Protein 5UFN (pdb70)

Structure (mmCIF, N/CA/C/O backbone):
data_5UFN
#
_entry.id   5UFN
#
_cell.length_a   112.261
_cell.length_b   112.261
_cell.length_c   78.152
_cell.angle_alpha   90.00
_cell.angle_beta   90.00
_cell.angle_gamma   120.00
#
_symmetry.space_group_name_H-M   'P 61'
#
loop_
_entity.id
_entity.type
_entity.pdbx_description
1 polymer 'Methyltransferase domain protein'
2 non-polymer S-ADENOSYL-L-HOMOCYSTEINE
3 non-polymer 'SULFATE ION'
4 non-polymer '4-(2-HYDROXYETHYL)-1-PIPERAZINE ETHANESULFONIC ACID'
5 water water
#
loop_
_atom_site.group_PDB
_atom_site.id
_atom_site.type_symbol
_atom_site.label_atom_id
_atom_site.label_alt_id
_atom_site.label_comp_id
_atom_site.label_asym_id
_atom_site.label_entity_id
_atom_site.label_seq_id
_atom_site.pdbx_PDB_ins_code
_atom_site.Cartn_x
_atom_site.Cartn_y
_atom_site.Cartn_z
_atom_site.occupancy
_atom_site.B_iso_or_equiv
_atom_site.auth_seq_id
_atom_site.auth_comp_id
_atom_site.auth_asym_id
_atom_site.auth_atom_id
_atom_site.pdbx_PDB_model_num
ATOM 1 N N . ALA A 1 6 ? 3.728 30.426 37.221 1.00 50.26 4 ALA A N 1
ATOM 2 C CA . ALA A 1 6 ? 4.213 30.846 35.909 1.00 46.65 4 ALA A CA 1
ATOM 3 C C . ALA A 1 6 ? 3.162 30.579 34.840 1.00 45.60 4 ALA A C 1
ATOM 4 O O . ALA A 1 6 ? 2.551 29.512 34.809 1.00 47.73 4 ALA A O 1
ATOM 6 N N . GLU A 1 7 ? 2.959 31.548 33.961 1.00 41.64 5 GLU A N 1
ATOM 7 C CA . GLU A 1 7 ? 1.954 31.440 32.917 1.00 43.49 5 GLU A CA 1
ATOM 8 C C . GLU A 1 7 ? 2.529 31.980 31.620 1.00 33.31 5 GLU A C 1
ATOM 9 O O . GLU A 1 7 ? 3.485 32.767 31.635 1.00 33.23 5 GLU A O 1
ATOM 15 N N A PRO A 1 8 ? 1.988 31.557 30.477 0.43 29.51 6 PRO A N 1
ATOM 16 N N B PRO A 1 8 ? 1.983 31.569 30.477 0.57 29.43 6 PRO A N 1
ATOM 17 C CA A PRO A 1 8 ? 2.460 32.094 29.198 0.43 26.68 6 PRO A CA 1
ATOM 18 C CA B PRO A 1 8 ? 2.482 32.095 29.204 0.57 26.53 6 PRO A CA 1
ATOM 19 C C A PRO A 1 8 ? 2.206 33.590 29.110 0.43 22.74 6 PRO A C 1
ATOM 20 C C B PRO A 1 8 ? 2.190 33.580 29.077 0.57 22.06 6 PRO A C 1
ATOM 21 O O A PRO A 1 8 ? 1.237 34.112 29.665 0.43 25.34 6 PRO A O 1
ATOM 22 O O B PRO A 1 8 ? 1.185 34.087 29.581 0.57 26.06 6 PRO A O 1
ATOM 29 N N . HIS A 1 9 ? 3.101 34.281 28.410 1.00 19.31 7 HIS A N 1
ATOM 30 C CA . HIS A 1 9 ? 2.962 35.719 28.227 1.00 18.29 7 HIS A CA 1
ATOM 31 C C . HIS A 1 9 ? 3.796 36.163 27.041 1.00 17.55 7 HIS A C 1
ATOM 32 O O . HIS A 1 9 ? 4.771 35.507 26.656 1.00 15.59 7 HIS A O 1
ATOM 39 N N . TYR A 1 10 ? 3.392 37.290 26.464 1.00 16.65 8 TYR A N 1
ATOM 40 C CA . TYR A 1 10 ? 4.172 37.883 25.388 1.00 15.33 8 TYR A CA 1
ATOM 41 C C . TYR A 1 10 ? 5.450 38.488 25.939 1.00 16.23 8 TYR A C 1
ATOM 42 O O . TYR A 1 10 ? 5.435 39.220 26.933 1.00 18.54 8 TYR A O 1
ATOM 51 N N . ILE A 1 11 ? 6.562 38.173 25.285 1.00 14.63 9 ILE A N 1
ATOM 52 C CA . ILE A 1 11 ? 7.860 38.707 25.663 1.00 14.08 9 ILE A CA 1
ATOM 53 C C . ILE A 1 11 ? 8.288 39.822 24.720 1.00 12.41 9 ILE A C 1
ATOM 54 O O . ILE A 1 11 ? 9.193 40.601 25.063 1.00 13.50 9 ILE A O 1
ATOM 59 N N . ASP A 1 12 ? 7.687 39.903 23.540 1.00 12.40 10 ASP A N 1
ATOM 60 C CA . ASP A 1 12 ? 7.940 40.979 22.592 1.00 13.02 10 ASP A CA 1
ATOM 61 C C . ASP A 1 12 ? 6.683 41.130 21.745 1.00 13.21 10 ASP A C 1
ATOM 62 O O . ASP A 1 12 ? 5.677 40.456 21.986 1.00 14.67 10 ASP A O 1
ATOM 67 N N . ALA A 1 13 ? 6.732 42.008 20.747 1.00 14.21 11 ALA A N 1
ATOM 68 C CA . ALA A 1 13 ? 5.506 42.296 20.007 1.00 14.75 11 ALA A CA 1
ATOM 69 C C . ALA A 1 13 ? 4.903 41.032 19.403 1.00 15.86 11 ALA A C 1
ATOM 70 O O . ALA A 1 13 ? 3.678 40.886 19.357 1.00 17.87 11 ALA A O 1
ATOM 72 N N . GLN A 1 14 ? 5.742 40.094 18.960 1.00 14.59 12 GLN A N 1
ATOM 73 C CA . GLN A 1 14 ? 5.263 38.965 18.172 1.00 15.01 12 GLN A CA 1
ATOM 74 C C . GLN A 1 14 ? 5.159 37.651 18.928 1.00 14.26 12 GLN A C 1
ATOM 75 O O . GLN A 1 14 ? 4.365 36.798 18.529 1.00 16.71 12 GLN A O 1
ATOM 81 N N . ARG A 1 15 ? 5.948 37.441 19.979 1.00 14.77 13 ARG A N 1
ATOM 82 C CA . ARG A 1 15 ? 6.169 36.105 20.526 1.00 14.41 13 ARG A CA 1
ATOM 83 C C . ARG A 1 15 ? 5.601 35.969 21.930 1.00 15.22 13 ARG A C 1
ATOM 84 O O . ARG A 1 15 ? 5.989 36.714 22.839 1.00 15.17 13 ARG A O 1
ATOM 92 N N . ALA A 1 16 ? 4.734 34.980 22.110 1.00 16.42 14 ALA A N 1
ATOM 93 C CA . ALA A 1 16 ? 4.375 34.484 23.428 1.00 18.11 14 ALA A CA 1
ATOM 94 C C . ALA A 1 16 ? 5.344 33.375 23.818 1.00 20.06 14 ALA A C 1
ATOM 95 O O . ALA A 1 16 ? 5.747 32.559 22.981 1.00 19.09 14 ALA A O 1
ATOM 97 N N . ILE A 1 17 ? 5.735 33.362 25.086 1.00 16.72 15 ILE A N 1
ATOM 98 C CA . ILE A 1 17 ? 6.616 32.330 25.615 1.00 15.81 15 ILE A CA 1
ATOM 99 C C . ILE A 1 17 ? 5.887 31.577 26.717 1.00 17.44 15 ILE A C 1
ATOM 100 O O . ILE A 1 17 ? 5.078 32.145 27.458 1.00 18.36 15 ILE A O 1
ATOM 105 N N . ALA A 1 18 ? 6.159 30.277 26.808 1.00 19.11 16 ALA A N 1
ATOM 106 C CA . ALA A 1 18 ? 5.481 29.458 27.795 1.00 20.38 16 ALA A CA 1
ATOM 107 C C . ALA A 1 18 ? 6.503 28.766 28.690 1.00 21.85 16 ALA A C 1
ATOM 108 O O . ALA A 1 18 ? 7.606 28.437 28.236 1.00 20.81 16 ALA A O 1
ATOM 110 N N . PRO A 1 19 ? 6.173 28.550 29.964 1.00 22.56 17 PRO A N 1
ATOM 111 C CA . PRO A 1 19 ? 7.124 27.902 30.877 1.00 22.31 17 PRO A CA 1
ATOM 112 C C . PRO A 1 19 ? 7.553 26.537 30.360 1.00 24.74 17 PRO A C 1
ATOM 113 O O . PRO A 1 19 ? 6.744 25.765 29.840 1.00 28.63 17 PRO A O 1
ATOM 117 N N . VAL A 1 20 ? 8.844 26.241 30.511 1.00 27.55 18 VAL A N 1
ATOM 118 C CA . VAL A 1 20 ? 9.350 24.928 30.133 1.00 31.80 18 VAL A CA 1
ATOM 119 C C . VAL A 1 20 ? 8.864 23.895 31.139 1.00 52.90 18 VAL A C 1
ATOM 120 O O . VAL A 1 20 ? 9.007 24.066 32.357 1.00 56.70 18 VAL A O 1
ATOM 124 N N . ASP A 1 21 ? 8.262 22.824 30.631 1.00 64.22 19 ASP A N 1
ATOM 125 C CA . ASP A 1 21 ? 7.758 21.742 31.460 1.00 72.82 19 ASP A CA 1
ATOM 126 C C . ASP A 1 21 ? 8.340 20.388 31.092 1.00 74.68 19 ASP A C 1
ATOM 127 O O . ASP A 1 21 ? 8.189 19.437 31.868 1.00 75.60 19 ASP A O 1
ATOM 132 N N . ALA A 1 22 ? 8.994 20.276 29.945 1.00 72.13 20 ALA A N 1
ATOM 133 C CA . ALA A 1 22 ? 9.642 19.071 29.466 1.00 74.85 20 ALA A CA 1
ATOM 134 C C . ALA A 1 22 ? 11.145 19.170 29.672 1.00 73.76 20 ALA A C 1
ATOM 135 O O . ALA A 1 22 ? 11.686 20.264 29.859 1.00 71.80 20 ALA A O 1
ATOM 137 N N . PRO A 1 23 ? 11.851 18.038 29.670 1.00 68.71 21 PRO A N 1
ATOM 138 C CA . PRO A 1 23 ? 13.316 18.088 29.749 1.00 66.11 21 PRO A CA 1
ATOM 139 C C . PRO A 1 23 ? 13.903 18.883 28.591 1.00 65.58 21 PRO A C 1
ATOM 140 O O . PRO A 1 23 ? 13.485 18.743 27.440 1.00 68.41 21 PRO A O 1
ATOM 144 N N . LEU A 1 24 ? 14.880 19.726 28.913 1.00 59.99 22 LEU A N 1
ATOM 145 C CA . LEU A 1 24 ? 15.465 20.614 27.921 1.00 53.27 22 LEU A CA 1
ATOM 146 C C . LEU A 1 24 ? 16.258 19.822 26.890 1.00 52.42 22 LEU A C 1
ATOM 147 O O . LEU A 1 24 ? 16.821 18.763 27.183 1.00 50.03 22 LEU A O 1
ATOM 152 N N . ALA A 1 25 ? 16.294 20.349 25.666 1.00 47.38 23 ALA A N 1
ATOM 153 C CA . ALA A 1 25 ? 17.214 19.827 24.666 1.00 41.65 23 ALA A CA 1
ATOM 154 C C . ALA A 1 25 ? 18.637 19.945 25.188 1.00 39.69 23 ALA A C 1
ATOM 155 O O . ALA A 1 25 ? 18.991 20.930 25.843 1.00 36.67 23 ALA A O 1
ATOM 157 N N . ALA A 1 26 ? 19.444 18.923 24.915 1.00 36.25 24 ALA A N 1
ATOM 158 C CA . ALA A 1 26 ? 20.828 18.927 25.352 1.00 37.12 24 ALA A CA 1
ATOM 159 C C . ALA A 1 26 ? 21.552 20.132 24.754 1.00 36.81 24 ALA A C 1
ATOM 160 O O . ALA A 1 26 ? 21.160 20.636 23.696 1.00 37.06 24 ALA A O 1
ATOM 162 N N . PRO A 1 27 ? 22.596 20.629 25.424 1.00 27.79 25 PRO A N 1
ATOM 163 C CA . PRO A 1 27 ? 23.264 21.850 24.941 1.00 30.17 25 PRO A CA 1
ATOM 164 C C . PRO A 1 27 ? 23.731 21.777 23.497 1.00 30.66 25 PRO A C 1
ATOM 165 O O . PRO A 1 27 ? 23.640 22.779 22.774 1.00 28.25 25 PRO A O 1
ATOM 169 N N A HIS A 1 28 ? 24.218 20.616 23.052 0.98 35.50 26 HIS A N 1
ATOM 170 C CA A HIS A 1 28 ? 24.672 20.485 21.670 0.98 36.13 26 HIS A CA 1
ATOM 171 C C A HIS A 1 28 ? 23.505 20.589 20.695 0.98 31.32 26 HIS A C 1
ATOM 172 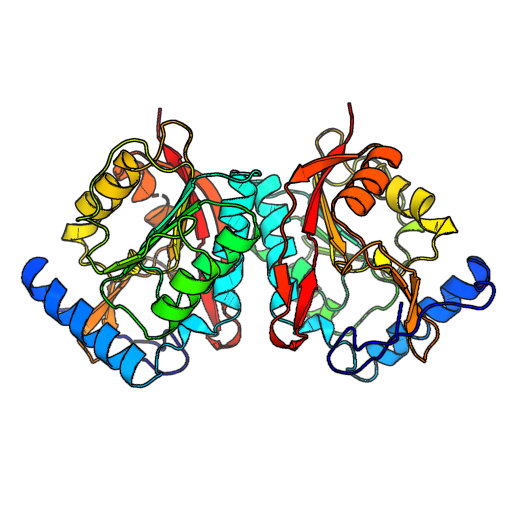O O A HIS A 1 28 ? 23.582 21.312 19.695 0.98 34.73 26 HIS A O 1
ATOM 179 N N . GLU A 1 29 ? 22.410 19.876 20.971 1.00 29.23 27 GLU A N 1
ATOM 180 C CA . GLU A 1 29 ? 21.218 20.024 20.140 1.00 27.18 27 GLU A CA 1
ATOM 181 C C . GLU A 1 29 ? 20.646 21.431 20.249 1.00 23.22 27 GLU A C 1
ATOM 182 O O . GLU A 1 29 ? 20.165 21.993 19.258 1.00 24.99 27 GLU A O 1
ATOM 188 N N . TYR A 1 30 ? 20.687 22.019 21.446 1.00 23.73 28 TYR A N 1
ATOM 189 C CA . TYR A 1 30 ? 20.107 23.346 21.609 1.00 20.37 28 TYR A CA 1
ATOM 190 C C . TYR A 1 30 ? 20.829 24.389 20.763 1.00 22.43 28 TYR A C 1
ATOM 191 O O . TYR A 1 30 ? 20.194 25.318 20.252 1.00 20.40 28 TYR A O 1
ATOM 200 N N . ALA A 1 31 ? 22.145 24.249 20.590 1.00 22.68 29 ALA A N 1
ATOM 201 C CA . ALA A 1 31 ? 22.881 25.207 19.770 1.00 23.05 29 ALA A CA 1
ATOM 202 C C . ALA A 1 31 ? 22.278 25.330 18.372 1.00 23.72 29 ALA A C 1
ATOM 203 O O . ALA A 1 31 ? 22.197 26.435 17.822 1.00 20.22 29 ALA A O 1
ATOM 205 N N . ALA A 1 32 ? 21.826 24.213 17.793 1.00 22.78 30 ALA A N 1
ATOM 206 C CA . ALA A 1 32 ? 21.197 24.255 16.474 1.00 21.29 30 ALA A CA 1
ATOM 207 C C . ALA A 1 32 ? 19.815 24.896 16.530 1.00 20.29 30 ALA A C 1
ATOM 208 O O . ALA A 1 32 ? 19.434 25.636 15.615 1.00 18.82 30 ALA A O 1
ATOM 210 N N . VAL A 1 33 ? 19.037 24.603 17.577 1.00 20.44 31 VAL A N 1
ATOM 211 C CA . VAL A 1 33 ? 17.740 25.257 17.739 1.00 22.48 31 VAL A CA 1
ATOM 212 C C . VAL A 1 33 ? 17.926 26.762 17.840 1.00 19.86 31 VAL A C 1
ATOM 213 O O . VAL A 1 33 ? 17.182 27.547 17.235 1.00 19.00 31 VAL A O 1
ATOM 217 N N . LEU A 1 34 ? 18.946 27.183 18.582 1.00 19.40 32 LEU A N 1
ATOM 218 C CA . LEU A 1 34 ? 19.229 28.597 18.773 1.00 19.17 32 LEU A CA 1
ATOM 219 C C . LEU A 1 34 ? 19.576 29.280 17.451 1.00 19.80 32 LEU A C 1
ATOM 220 O O . LEU A 1 34 ? 18.994 30.318 17.103 1.00 19.27 32 LEU A O 1
ATOM 225 N N A ARG A 1 35 ? 20.517 28.704 16.690 0.94 17.79 33 ARG A N 1
ATOM 226 C CA A ARG A 1 35 ? 20.886 29.281 15.395 0.94 17.26 33 ARG A CA 1
ATOM 227 C C A ARG A 1 35 ? 19.698 29.299 14.442 0.94 18.82 33 ARG A C 1
ATOM 228 O O A ARG A 1 35 ? 19.473 30.290 13.737 0.94 18.00 33 ARG A O 1
ATOM 236 N N A SER A 1 36 ? 18.920 28.215 14.416 0.63 15.43 34 SER A N 1
ATOM 237 N N B SER A 1 36 ? 18.842 28.161 14.527 0.37 16.73 34 SER A N 1
ATOM 238 C CA A SER A 1 36 ? 17.795 28.120 13.489 0.63 15.81 34 SER A CA 1
ATOM 239 C CA B SER A 1 36 ? 17.803 28.112 13.503 0.37 16.35 34 SER A CA 1
ATOM 240 C C A SER A 1 36 ? 16.780 29.230 13.730 0.63 17.67 34 SER A C 1
ATOM 241 C C B SER A 1 36 ? 16.727 29.173 13.725 0.37 17.05 34 SER A C 1
ATOM 242 O O A SER A 1 36 ? 16.312 29.877 12.786 0.63 15.81 34 SER A O 1
ATOM 243 O O B SER A 1 36 ? 16.183 29.722 12.770 0.37 17.45 34 SER A O 1
ATOM 248 N N . ASP A 1 37 ? 16.416 29.462 14.989 1.00 15.42 35 ASP A N 1
ATOM 249 C CA . ASP A 1 37 ? 15.420 30.487 15.268 1.00 15.28 35 ASP A CA 1
ATOM 250 C C . ASP A 1 37 ? 15.957 31.872 14.943 1.00 16.45 35 ASP A C 1
ATOM 251 O O . ASP A 1 37 ? 15.255 32.695 14.341 1.00 14.68 35 ASP A O 1
ATOM 256 N N . PHE A 1 38 ? 17.201 32.153 15.321 1.00 14.18 36 PHE A N 1
ATOM 257 C CA . PHE A 1 38 ? 17.728 33.483 15.046 1.00 13.71 36 PHE A CA 1
ATOM 258 C C . PHE A 1 38 ? 17.912 33.731 13.553 1.00 14.76 36 PHE A C 1
ATOM 259 O O . PHE A 1 38 ? 17.587 34.819 13.069 1.00 14.37 36 PHE A O 1
ATOM 267 N N . VAL A 1 39 ? 18.400 32.746 12.793 1.00 13.44 37 VAL A N 1
ATOM 268 C CA . VAL A 1 39 ? 18.583 33.025 11.369 1.00 15.12 37 VAL A CA 1
ATOM 269 C C . VAL A 1 39 ? 17.233 33.218 10.683 1.00 16.03 37 VAL A C 1
ATOM 270 O O . VAL A 1 39 ? 17.076 34.120 9.855 1.00 15.12 37 VAL A O 1
ATOM 274 N N . SER A 1 40 ? 16.221 32.437 11.074 1.00 14.41 38 SER A N 1
ATOM 275 C CA . SER A 1 40 ? 14.891 32.624 10.503 1.00 15.76 38 SER A CA 1
ATOM 276 C C . SER A 1 40 ? 14.319 33.980 10.893 1.00 15.51 38 SER A C 1
ATOM 277 O O . SER A 1 40 ? 13.731 34.681 10.058 1.00 15.77 38 SER A O 1
ATOM 280 N N . SER A 1 41 ? 14.500 34.372 12.153 1.00 13.35 39 SER A N 1
ATOM 281 C CA . SER A 1 41 ? 13.967 35.646 12.618 1.00 13.15 39 SER A CA 1
ATOM 282 C C . SER A 1 41 ? 14.616 36.810 11.885 1.00 14.75 39 SER A C 1
ATOM 283 O O . SER A 1 41 ? 13.926 37.744 11.464 1.00 14.25 39 SER A O 1
ATOM 286 N N . TYR A 1 42 ? 15.942 36.778 11.715 1.00 13.17 40 TYR A N 1
ATOM 287 C CA . TYR A 1 42 ? 16.583 37.874 10.996 1.00 12.27 40 TYR A CA 1
ATOM 288 C C . TYR A 1 42 ? 16.192 37.874 9.523 1.00 14.02 40 TYR A C 1
ATOM 289 O O . TYR A 1 42 ? 15.916 38.938 8.953 1.00 15.61 40 TYR A O 1
ATOM 298 N N A HIS A 1 43 ? 16.171 36.691 8.900 0.60 12.97 41 HIS A N 1
ATOM 299 N N B HIS A 1 43 ? 16.146 36.702 8.887 0.40 13.27 41 HIS A N 1
ATOM 300 C CA A HIS A 1 43 ? 15.764 36.569 7.501 0.60 14.51 41 HIS A CA 1
ATOM 301 C CA B HIS A 1 43 ? 15.784 36.666 7.471 0.40 13.48 41 HIS A CA 1
ATOM 302 C C A HIS A 1 43 ? 14.385 37.172 7.276 0.60 14.33 41 HIS A C 1
ATOM 303 C C B HIS A 1 43 ? 14.362 37.171 7.244 0.40 15.30 41 HIS A C 1
ATOM 304 O O A HIS A 1 43 ? 14.157 37.890 6.289 0.60 16.71 41 HIS A O 1
ATOM 305 O O B HIS A 1 43 ? 14.080 37.823 6.228 0.40 13.61 41 HIS A O 1
ATOM 318 N N . ASP A 1 44 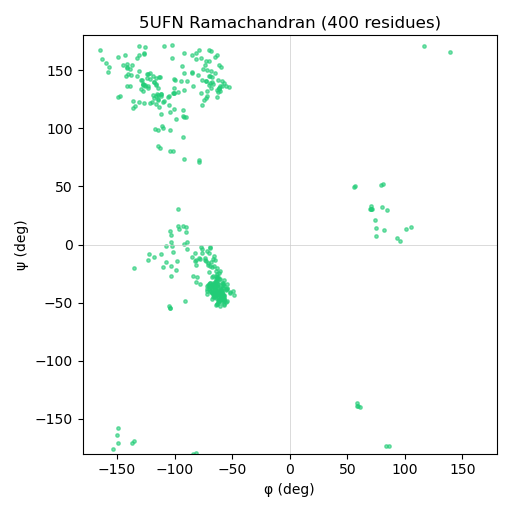? 13.449 36.881 8.178 1.00 14.71 42 ASP A N 1
ATOM 319 C CA . ASP A 1 44 ? 12.061 37.306 8.038 1.00 16.22 42 ASP A CA 1
ATOM 320 C C . ASP A 1 44 ? 11.837 38.743 8.472 1.00 14.68 42 ASP A C 1
ATOM 321 O O . ASP A 1 44 ? 10.742 39.271 8.245 1.00 16.82 42 ASP A O 1
ATOM 326 N N . GLY A 1 45 ? 12.818 39.373 9.112 1.00 14.37 43 GLY A N 1
ATOM 327 C CA . GLY A 1 45 ? 12.573 40.662 9.729 1.00 15.32 43 GLY A CA 1
ATOM 328 C C . GLY A 1 45 ? 11.697 40.566 10.955 1.00 15.67 43 GLY A C 1
ATOM 329 O O . GLY A 1 45 ? 10.924 41.488 11.235 1.00 19.62 43 GLY A O 1
ATOM 330 N N . ARG A 1 46 ? 11.764 39.449 11.667 1.00 13.25 44 ARG A N 1
ATOM 331 C CA . ARG A 1 46 ? 11.063 39.281 12.930 1.00 13.21 44 ARG A CA 1
ATOM 332 C C . ARG A 1 46 ? 11.960 39.574 14.121 1.00 13.59 44 ARG A C 1
ATOM 333 O O . ARG A 1 46 ? 11.597 39.258 15.263 1.00 13.77 44 ARG A O 1
ATOM 341 N N . ASP A 1 47 ? 13.124 40.183 13.879 1.00 12.29 45 ASP A N 1
ATOM 342 C CA . ASP A 1 47 ? 14.015 40.650 14.943 1.00 11.78 45 ASP A CA 1
ATOM 343 C C . ASP A 1 47 ? 13.480 41.967 15.505 1.00 13.37 45 ASP A C 1
ATOM 344 O O . ASP A 1 47 ? 14.051 43.044 15.320 1.00 13.72 45 ASP A O 1
ATOM 349 N N . VAL A 1 48 ? 12.358 41.859 16.227 1.00 11.66 46 VAL A N 1
ATOM 350 C CA . VAL A 1 48 ? 11.674 43.058 16.707 1.00 13.82 46 VAL A CA 1
ATOM 351 C C . VAL A 1 48 ? 12.495 43.788 17.761 1.00 12.10 46 VAL A C 1
ATOM 352 O O . VAL A 1 48 ? 12.272 44.984 17.999 1.00 15.58 46 VAL A O 1
ATOM 356 N N . TRP A 1 49 ? 13.464 43.103 18.379 1.00 10.98 47 TRP A N 1
ATOM 357 C CA . TRP A 1 49 ? 14.352 43.756 19.330 1.00 11.00 47 TRP A CA 1
ATOM 358 C C . TRP A 1 49 ? 15.201 44.837 18.677 1.00 12.93 47 TRP A C 1
ATOM 359 O O . TRP A 1 49 ? 15.587 45.803 19.339 1.00 12.29 47 TRP A O 1
ATOM 370 N N . THR A 1 50 ? 15.520 44.697 17.388 1.00 11.52 48 THR A N 1
ATOM 371 C CA . THR A 1 50 ? 16.492 45.608 16.787 1.00 12.39 48 THR A CA 1
ATOM 372 C C . THR A 1 50 ? 16.041 47.061 16.884 1.00 12.05 48 THR A C 1
ATOM 373 O O . THR A 1 50 ? 16.848 47.953 17.188 1.00 13.40 48 THR A O 1
ATOM 377 N N . ASP A 1 51 ? 14.758 47.314 16.658 1.00 12.28 49 ASP A N 1
ATOM 378 C CA . ASP A 1 51 ? 14.219 48.666 16.627 1.00 12.42 49 ASP A CA 1
ATOM 379 C C . ASP A 1 51 ? 13.461 49.036 17.889 1.00 13.52 49 ASP A C 1
ATOM 380 O O . ASP A 1 51 ? 12.836 50.098 17.923 1.00 16.30 49 ASP A O 1
ATOM 385 N N . GLU A 1 52 ? 13.512 48.199 18.930 1.00 12.37 50 GLU A N 1
ATOM 386 C CA . GLU A 1 52 ? 12.847 48.536 20.179 1.00 12.84 50 GLU A CA 1
ATOM 387 C C . GLU A 1 52 ? 13.631 49.640 20.884 1.00 10.02 50 GLU A C 1
ATOM 388 O O . GLU A 1 52 ? 14.838 49.506 21.111 1.00 11.64 50 GLU A O 1
ATOM 394 N N . ALA A 1 53 ? 12.947 50.733 21.231 1.00 12.25 51 ALA A N 1
ATOM 395 C CA . ALA A 1 53 ? 13.644 51.872 21.824 1.00 11.90 51 ALA A CA 1
ATOM 396 C C . ALA A 1 53 ? 14.299 51.506 23.151 1.00 12.07 51 ALA A C 1
ATOM 397 O O . ALA A 1 53 ? 15.381 52.013 23.465 1.00 12.05 51 ALA A O 1
ATOM 399 N N . ALA A 1 54 ? 13.677 50.604 23.917 1.00 11.76 52 ALA A N 1
ATOM 400 C CA . ALA A 1 54 ? 14.206 50.198 25.218 1.00 11.43 52 ALA A CA 1
ATOM 401 C C . ALA A 1 54 ? 15.539 49.475 25.123 1.00 11.31 52 ALA A C 1
ATOM 402 O O . ALA A 1 54 ? 16.194 49.292 26.157 1.00 12.63 52 ALA A O 1
ATOM 404 N N . MET A 1 55 ? 15.956 49.053 23.934 1.00 10.49 53 MET A N 1
ATOM 405 C CA . MET A 1 55 ? 17.258 48.415 23.782 1.00 10.98 53 MET A CA 1
ATOM 406 C C . MET A 1 55 ? 18.425 49.398 23.765 1.00 10.52 53 MET A C 1
ATOM 407 O O . MET A 1 55 ? 19.576 48.958 23.870 1.00 12.15 53 MET A O 1
ATOM 412 N N . ARG A 1 56 ? 18.170 50.695 23.631 1.00 11.07 54 ARG A N 1
ATOM 413 C CA . ARG A 1 56 ? 19.245 51.672 23.466 1.00 12.26 54 ARG A CA 1
ATOM 414 C C . ARG A 1 56 ? 19.991 52.056 24.748 1.00 10.77 54 ARG A C 1
ATOM 415 O O . ARG A 1 56 ? 21.191 52.349 24.670 1.00 12.64 54 ARG A O 1
ATOM 423 N N . PRO A 1 57 ? 19.360 52.107 25.929 1.00 11.21 55 PRO A N 1
ATOM 424 C CA . PRO A 1 57 ? 20.121 52.533 27.116 1.00 12.51 55 PRO A CA 1
ATOM 425 C C . PRO A 1 57 ? 21.337 51.679 27.455 1.00 11.51 55 PRO A C 1
ATOM 426 O O . PRO A 1 57 ? 22.329 52.230 27.949 1.00 12.02 55 PRO A O 1
ATOM 430 N N . ALA A 1 58 ? 21.308 50.364 27.208 1.00 10.75 56 ALA A N 1
ATOM 431 C CA . ALA A 1 58 ? 22.383 49.500 27.705 1.00 10.83 56 ALA A CA 1
ATOM 432 C C . ALA A 1 58 ? 23.762 49.930 27.213 1.00 11.27 56 ALA A C 1
ATOM 433 O O . ALA A 1 58 ? 24.728 49.929 27.989 1.00 12.01 56 ALA A O 1
ATOM 435 N N . SER A 1 59 ? 23.883 50.268 25.925 1.00 10.55 57 SER A N 1
ATOM 436 C CA . SER A 1 59 ? 25.180 50.676 25.387 1.00 10.61 57 SER A CA 1
ATOM 437 C C . SER A 1 59 ? 25.661 51.980 26.017 1.00 10.85 57 SER A C 1
ATOM 438 O O . SER A 1 59 ? 26.860 52.141 26.282 1.00 11.25 57 SER A O 1
ATOM 441 N N . ALA A 1 60 ? 24.745 52.927 26.263 1.00 10.70 58 ALA A N 1
ATOM 442 C CA . ALA A 1 60 ? 25.139 54.166 26.923 1.00 10.88 58 ALA A CA 1
ATOM 443 C C . ALA A 1 60 ? 25.566 53.913 28.357 1.00 11.48 58 ALA A C 1
ATOM 444 O O . ALA A 1 60 ? 26.469 54.593 28.861 1.00 12.46 58 ALA A O 1
ATOM 446 N N . ILE A 1 61 ? 24.923 52.950 29.016 1.00 10.77 59 ILE A N 1
ATOM 447 C CA . ILE A 1 61 ? 25.317 52.558 30.363 1.00 11.64 59 ILE A CA 1
ATOM 448 C C . ILE A 1 61 ? 26.743 52.009 30.359 1.00 11.12 59 ILE A C 1
ATOM 449 O O . ILE A 1 61 ? 27.575 52.421 31.175 1.00 12.82 59 ILE A O 1
ATOM 454 N N . LEU A 1 62 ? 27.054 51.081 29.445 1.00 12.35 60 LEU A N 1
ATOM 455 C CA . LEU A 1 62 ? 28.426 50.574 29.390 1.00 11.30 60 LEU A CA 1
ATOM 456 C C . LEU A 1 62 ? 29.415 51.701 29.129 1.00 12.06 60 LEU A C 1
ATOM 457 O O . LEU A 1 62 ? 30.451 51.799 29.799 1.00 11.70 60 LEU A O 1
ATOM 462 N N . HIS A 1 63 ? 29.114 52.580 28.164 1.00 11.74 61 HIS A N 1
ATOM 463 C CA . HIS A 1 63 ? 30.051 53.667 27.911 1.00 11.27 61 HIS A CA 1
ATOM 464 C C . HIS A 1 63 ? 30.282 54.505 29.165 1.00 13.62 61 HIS A C 1
ATOM 465 O O . HIS A 1 63 ? 31.420 54.887 29.463 1.00 14.16 61 HIS A O 1
ATOM 472 N N . ALA A 1 64 ? 29.210 54.819 29.899 1.00 12.88 62 ALA A N 1
ATOM 473 C CA . ALA A 1 64 ? 29.352 55.622 31.110 1.00 13.70 62 ALA A CA 1
ATOM 474 C C . ALA A 1 64 ? 30.301 54.966 32.105 1.00 15.19 62 ALA A C 1
ATOM 475 O O . ALA A 1 64 ? 31.039 55.662 32.816 1.00 18.00 62 ALA A O 1
ATOM 477 N N . HIS A 1 65 ? 30.314 53.635 32.159 1.00 13.31 63 HIS A N 1
ATOM 478 C CA . HIS A 1 65 ? 31.210 52.929 33.071 1.00 15.62 63 HIS A CA 1
ATOM 479 C C . HIS A 1 65 ? 32.627 52.787 32.526 1.00 16.51 63 HIS A C 1
ATOM 480 O O . HIS A 1 65 ? 33.536 52.433 33.286 1.00 20.54 63 HIS A O 1
ATOM 487 N N . LEU A 1 66 ? 32.839 53.045 31.238 1.00 15.54 64 LEU A N 1
ATOM 488 C CA . LEU A 1 66 ? 34.186 53.109 30.684 1.00 15.61 64 LEU A CA 1
ATOM 489 C C . LEU A 1 66 ? 34.744 54.531 30.747 1.00 16.65 64 LEU A C 1
ATOM 490 O O . LEU A 1 66 ? 35.885 54.736 31.174 1.00 20.71 64 LEU A O 1
ATOM 495 N N . GLY A 1 67 ? 33.958 55.513 30.301 1.00 19.64 65 GLY A N 1
ATOM 496 C CA . GLY A 1 67 ? 34.321 56.915 30.423 1.00 24.15 65 GLY A CA 1
ATOM 497 C C . GLY A 1 67 ? 35.392 57.402 29.474 1.00 26.64 65 GLY A C 1
ATOM 498 O O . GLY A 1 67 ? 35.845 58.542 29.610 1.00 29.16 65 GLY A O 1
ATOM 499 N N . ARG A 1 68 ? 35.808 56.585 28.514 1.00 21.36 66 ARG A N 1
ATOM 500 C CA . ARG A 1 68 ? 36.889 56.927 27.603 1.00 21.35 66 ARG A CA 1
ATOM 501 C C . ARG A 1 68 ? 36.744 56.045 26.376 1.00 19.88 66 ARG A C 1
ATOM 502 O O . ARG A 1 68 ? 36.139 54.971 26.459 1.00 19.92 66 ARG A O 1
ATOM 510 N N . PRO A 1 69 ? 37.283 56.463 25.231 1.00 20.81 67 PRO A N 1
ATOM 511 C CA . PRO A 1 69 ? 37.372 55.544 24.088 1.00 18.40 67 PRO A CA 1
ATOM 512 C C . PRO A 1 69 ? 38.234 54.344 24.456 1.00 18.35 67 PRO A C 1
ATOM 513 O O . PRO A 1 69 ? 39.317 54.486 25.032 1.00 21.71 67 PRO A O 1
ATOM 517 N N . ALA A 1 70 ? 37.751 53.155 24.118 1.00 14.77 68 ALA A N 1
ATOM 518 C CA . ALA A 1 70 ? 38.375 51.921 24.583 1.00 15.89 68 ALA A CA 1
ATOM 519 C C . ALA A 1 70 ? 38.140 50.837 23.538 1.00 16.23 68 ALA A C 1
ATOM 520 O O . ALA A 1 70 ? 37.788 51.130 22.390 1.00 16.99 68 ALA A O 1
ATOM 522 N N . VAL A 1 71 ? 38.333 49.581 23.927 1.00 15.17 69 VAL A N 1
ATOM 523 C CA . VAL A 1 71 ? 38.161 48.426 23.049 1.00 14.52 69 VAL A CA 1
ATOM 524 C C . VAL A 1 71 ? 37.013 47.602 23.620 1.00 13.62 69 VAL A C 1
ATOM 525 O O . VAL A 1 71 ? 37.074 47.168 24.780 1.00 15.06 69 VAL A O 1
ATOM 529 N N . VAL A 1 72 ? 35.963 47.406 22.826 1.00 13.68 70 VAL A N 1
ATOM 530 C CA . VAL A 1 72 ? 34.691 46.895 23.312 1.00 13.04 70 VAL A CA 1
ATOM 531 C C . VAL A 1 72 ? 34.278 45.672 22.505 1.00 13.66 70 VAL A C 1
ATOM 532 O O . VAL A 1 72 ? 34.404 45.654 21.272 1.00 12.44 70 VAL A O 1
ATOM 536 N N . LEU A 1 73 ? 33.797 44.649 23.206 1.00 11.63 71 LEU A N 1
ATOM 537 C CA . LEU A 1 73 ? 33.191 43.457 22.618 1.00 11.37 71 LEU A CA 1
ATOM 538 C C . LEU A 1 73 ? 31.675 43.576 22.689 1.00 10.97 71 LEU A C 1
ATOM 539 O O . LEU A 1 73 ? 31.120 43.848 23.759 1.00 12.78 71 LEU A O 1
ATOM 544 N N . ASP A 1 74 ? 31.002 43.341 21.561 1.00 11.79 72 ASP A N 1
ATOM 545 C CA . ASP A 1 74 ? 29.543 43.328 21.473 1.00 11.47 72 ASP A CA 1
ATOM 546 C C . ASP A 1 74 ? 29.168 41.865 21.243 1.00 11.66 72 ASP A C 1
ATOM 547 O O . ASP A 1 74 ? 29.305 41.344 20.129 1.00 12.02 72 ASP A O 1
ATOM 552 N N . ALA A 1 75 ? 28.742 41.192 22.313 1.00 12.21 73 ALA A N 1
ATOM 553 C CA . ALA A 1 75 ? 28.507 39.750 22.322 1.00 11.63 73 ALA A CA 1
ATOM 554 C C . ALA A 1 75 ? 27.066 39.467 21.918 1.00 13.03 73 ALA A C 1
ATOM 555 O O . ALA A 1 75 ? 26.136 39.739 22.677 1.00 14.00 73 ALA A O 1
ATOM 557 N N . GLY A 1 76 ? 26.872 38.898 20.730 1.00 11.60 74 GLY A N 1
ATOM 558 C CA . GLY A 1 76 ? 25.530 38.748 20.200 1.00 11.94 74 GLY A CA 1
ATOM 559 C C . GLY A 1 76 ? 25.025 40.044 19.595 1.00 11.53 74 GLY A C 1
ATOM 560 O O . GLY A 1 76 ? 23.913 40.483 19.896 1.00 11.77 74 GLY A O 1
ATOM 561 N N . ALA A 1 77 ? 25.819 40.640 18.704 1.00 10.91 75 ALA A N 1
ATOM 562 C CA . ALA A 1 77 ? 25.648 42.026 18.276 1.00 11.34 75 ALA A CA 1
ATOM 563 C C . ALA A 1 77 ? 24.467 42.252 17.339 1.00 11.17 75 ALA A C 1
ATOM 564 O O . ALA A 1 77 ? 24.096 43.418 17.124 1.00 11.26 75 ALA A O 1
ATOM 566 N N . GLY A 1 78 ? 23.878 41.194 16.782 1.00 10.58 76 GLY A N 1
ATOM 567 C CA . GLY A 1 78 ? 22.736 41.407 15.901 1.00 10.46 76 GLY A CA 1
ATOM 568 C C . GLY A 1 78 ? 23.099 42.284 14.720 1.00 10.68 76 GLY A C 1
ATOM 569 O O . GLY A 1 78 ? 24.188 42.173 14.138 1.00 11.47 76 GLY A O 1
ATOM 570 N N . ARG A 1 79 ? 22.189 43.193 14.376 1.00 10.42 77 ARG A N 1
ATOM 571 C CA . ARG A 1 79 ? 22.378 44.021 13.197 1.00 11.48 77 ARG A CA 1
ATOM 572 C C . ARG A 1 79 ? 23.384 45.136 13.396 1.00 11.68 77 ARG A C 1
ATOM 573 O O . ARG A 1 79 ? 23.749 45.789 12.414 1.00 14.61 77 ARG A O 1
ATOM 581 N N . GLY A 1 80 ? 23.873 45.348 14.610 1.00 11.32 78 GLY A N 1
ATOM 582 C CA . GLY A 1 80 ? 24.957 46.279 14.831 1.00 11.53 78 GLY A CA 1
ATOM 583 C C . GLY A 1 80 ? 24.578 47.640 15.366 1.00 11.06 78 GLY A C 1
ATOM 584 O O . GLY A 1 80 ? 25.432 48.538 15.343 1.00 12.25 78 GLY A O 1
ATOM 585 N N . ARG A 1 81 ? 23.344 47.825 15.856 1.00 11.41 79 ARG A N 1
ATOM 586 C CA . ARG A 1 81 ? 22.940 49.116 16.419 1.00 10.10 79 ARG A CA 1
ATOM 587 C C . ARG A 1 81 ? 23.889 49.562 17.536 1.00 10.95 79 ARG A C 1
ATOM 588 O O . ARG A 1 81 ? 24.391 50.694 17.525 1.00 12.07 79 ARG A O 1
ATOM 596 N N . ASP A 1 82 ? 24.163 48.676 18.492 1.00 9.95 80 ASP A N 1
ATOM 597 C CA . ASP A 1 82 ? 25.045 49.048 19.600 1.00 10.32 80 ASP A CA 1
ATOM 598 C C . ASP A 1 82 ? 26.485 49.179 19.132 1.00 11.51 80 ASP A C 1
ATOM 599 O O . ASP A 1 82 ? 27.229 50.032 19.631 1.00 11.21 80 ASP A O 1
ATOM 604 N N . THR A 1 83 ? 26.897 48.338 18.179 1.00 10.52 81 THR A N 1
ATOM 605 C CA . THR A 1 83 ? 28.242 48.454 17.638 1.00 11.25 81 THR A CA 1
ATOM 606 C C . THR A 1 83 ? 28.451 49.832 17.023 1.00 10.24 81 THR A C 1
ATOM 607 O O . THR A 1 83 ? 29.461 50.492 17.285 1.00 11.71 81 THR A O 1
ATOM 611 N N . ALA A 1 84 ? 27.475 50.304 16.234 1.00 10.46 82 ALA A N 1
ATOM 612 C CA . ALA A 1 84 ? 27.550 51.653 15.687 1.00 11.68 82 ALA A CA 1
ATOM 613 C C . ALA A 1 84 ? 27.603 52.692 16.797 1.00 12.47 82 ALA A C 1
ATOM 614 O O . ALA A 1 84 ? 28.377 53.655 16.719 1.00 12.24 82 ALA A O 1
ATOM 616 N N . TYR A 1 85 ? 26.790 52.508 17.847 1.00 10.28 83 TYR A N 1
ATOM 617 C CA . TYR A 1 85 ? 26.801 53.448 18.962 1.00 11.08 83 TYR A CA 1
ATOM 618 C C . TYR A 1 85 ? 28.195 53.549 19.563 1.00 11.07 83 TYR A C 1
ATOM 619 O O . TYR A 1 85 ? 28.719 54.651 19.766 1.00 11.71 83 TYR A O 1
ATOM 628 N N . PHE A 1 86 ? 28.828 52.404 19.820 1.00 10.50 84 PHE A N 1
ATOM 629 C CA . PHE A 1 86 ? 30.172 52.424 20.394 1.00 11.38 84 PHE A CA 1
ATOM 630 C C . PHE A 1 86 ? 31.182 53.065 19.450 1.00 11.73 84 PHE A C 1
ATOM 631 O O . PHE A 1 86 ? 32.043 53.839 19.885 1.00 12.37 84 PHE A O 1
ATOM 639 N N . LEU A 1 87 ? 31.105 52.751 18.154 1.00 11.19 85 LEU A N 1
ATOM 640 C CA . LEU A 1 87 ? 32.025 53.355 17.195 1.00 11.50 85 LEU A CA 1
ATOM 641 C C . LEU A 1 87 ? 31.885 54.873 17.166 1.00 13.28 85 LEU A C 1
ATOM 642 O O . LEU A 1 87 ? 32.884 55.594 17.023 1.00 14.35 85 LEU A O 1
ATOM 647 N N . GLU A 1 88 ? 30.654 55.380 17.303 1.00 13.06 86 GLU A N 1
ATOM 648 C CA . GLU A 1 88 ? 30.441 56.829 17.340 1.00 15.01 86 GLU A CA 1
ATOM 649 C C . GLU A 1 88 ? 31.056 57.493 18.568 1.00 17.08 86 GLU A C 1
ATOM 650 O O . GLU A 1 88 ? 31.251 58.715 18.559 1.00 18.68 86 GLU A O 1
ATOM 656 N N . GLN A 1 89 ? 31.369 56.732 19.612 1.00 14.35 87 GLN A N 1
ATOM 657 C CA . GLN A 1 89 ? 32.055 57.293 20.767 1.00 15.32 87 GLN A CA 1
ATOM 658 C C . GLN A 1 89 ? 33.566 57.188 20.660 1.00 16.98 87 GLN A C 1
ATOM 659 O O . GLN A 1 89 ? 34.267 57.598 21.587 1.00 19.77 87 GLN A O 1
ATOM 665 N N . GLY A 1 90 ? 34.085 56.632 19.574 1.00 15.30 88 GLY A N 1
ATOM 666 C CA . GLY A 1 90 ? 35.516 56.485 19.428 1.00 16.22 88 GLY A CA 1
ATOM 667 C C . GLY A 1 90 ? 36.067 55.136 19.828 1.00 14.87 88 GLY A C 1
ATOM 668 O O . GLY A 1 90 ? 37.288 54.954 19.783 1.00 16.76 88 GLY A O 1
ATOM 669 N N . HIS A 1 91 ? 35.219 54.187 20.215 1.00 13.46 89 HIS A N 1
ATOM 670 C CA . HIS A 1 91 ? 35.719 52.870 20.575 1.00 13.64 89 HIS A CA 1
ATOM 671 C C . HIS A 1 91 ? 36.165 52.089 19.349 1.00 13.50 89 HIS A C 1
ATOM 672 O O . HIS A 1 91 ? 35.725 52.326 18.217 1.00 14.66 89 HIS A O 1
ATOM 679 N N . ARG A 1 92 ? 37.031 51.116 19.598 1.00 12.36 90 ARG A N 1
ATOM 680 C CA . ARG A 1 92 ? 37.298 50.028 18.667 1.00 13.03 90 ARG A CA 1
ATOM 681 C C . ARG A 1 92 ? 36.442 48.854 19.116 1.00 15.73 90 ARG A C 1
ATOM 682 O O . ARG A 1 92 ? 36.389 48.551 20.311 1.00 17.65 90 ARG A O 1
ATOM 690 N N . VAL A 1 93 ? 35.721 48.237 18.188 1.00 12.95 91 VAL A N 1
ATOM 691 C CA . VAL A 1 93 ? 34.689 47.270 18.537 1.00 12.41 91 VAL A CA 1
ATOM 692 C C . VAL A 1 93 ? 34.914 45.974 17.785 1.00 11.69 91 VAL A C 1
ATOM 693 O O . VAL A 1 93 ? 35.242 45.987 16.593 1.00 13.09 91 VAL A O 1
ATOM 697 N N . THR A 1 94 ? 34.753 44.852 18.484 1.00 12.88 92 THR A N 1
ATOM 698 C CA . THR A 1 94 ? 34.571 43.546 17.870 1.00 12.22 92 THR A CA 1
ATOM 699 C C . THR A 1 94 ? 33.137 43.116 18.124 1.00 12.03 92 THR A C 1
ATOM 700 O O . THR A 1 94 ? 32.698 43.053 19.281 1.00 13.32 92 THR A O 1
ATOM 704 N N . ALA A 1 95 ? 32.403 42.849 17.051 1.00 11.86 93 ALA A N 1
ATOM 705 C CA . ALA A 1 95 ? 31.010 42.444 17.114 1.00 11.59 93 ALA A CA 1
ATOM 706 C C . ALA A 1 95 ? 30.930 40.992 16.686 1.00 11.77 93 ALA A C 1
ATOM 707 O O . ALA A 1 95 ? 31.460 40.624 15.633 1.00 12.34 93 ALA A O 1
ATOM 709 N N A VAL A 1 96 ? 30.252 40.175 17.488 0.62 11.87 94 VAL A N 1
ATOM 710 N N B VAL A 1 96 ? 30.283 40.164 17.498 0.38 11.42 94 VAL A N 1
ATOM 711 C CA A VAL A 1 96 ? 30.183 38.734 17.285 0.62 12.93 94 VAL A CA 1
ATOM 712 C CA B VAL A 1 96 ? 30.198 38.733 17.240 0.38 13.04 94 VAL A CA 1
ATOM 713 C C A VAL A 1 96 ? 28.720 38.307 17.303 0.62 12.18 94 VAL A C 1
ATOM 714 C C B VAL A 1 96 ? 28.739 38.298 17.304 0.38 11.95 94 VAL A C 1
ATOM 715 O O A VAL A 1 96 ? 27.937 38.783 18.131 0.62 11.26 94 VAL A O 1
ATOM 716 O O B VAL A 1 96 ? 27.978 38.766 18.157 0.38 12.07 94 VAL A O 1
ATOM 723 N N . ASP A 1 97 ? 28.340 37.420 16.386 1.00 11.88 95 ASP A N 1
ATOM 724 C CA . ASP A 1 97 ? 26.983 36.887 16.393 1.00 11.84 95 ASP A CA 1
ATOM 725 C C . ASP A 1 97 ? 26.945 35.572 15.625 1.00 11.59 95 ASP A C 1
ATOM 726 O O . ASP A 1 97 ? 27.696 35.382 14.673 1.00 13.03 95 ASP A O 1
ATOM 731 N N . LEU A 1 98 ? 26.027 34.681 16.033 1.00 11.92 96 LEU A N 1
ATOM 732 C CA . LEU A 1 98 ? 25.749 33.448 15.296 1.00 15.24 96 LEU A CA 1
ATOM 733 C C . LEU A 1 98 ? 25.263 33.720 13.881 1.00 13.79 96 LEU A C 1
ATOM 734 O O . LEU A 1 98 ? 25.466 32.891 12.982 1.00 14.70 96 LEU A O 1
ATOM 739 N N . VAL A 1 99 ? 24.588 34.847 13.679 1.00 12.14 97 VAL A N 1
ATOM 740 C CA . VAL A 1 99 ? 23.958 35.187 12.408 1.00 13.38 97 VAL A CA 1
ATOM 741 C C . VAL A 1 99 ? 24.609 36.454 11.882 1.00 13.21 97 VAL A C 1
ATOM 742 O O . VAL A 1 99 ? 24.639 37.478 12.578 1.00 14.72 97 VAL A O 1
ATOM 746 N N . GLU A 1 100 ? 25.105 36.399 10.648 1.00 12.90 98 GLU A N 1
ATOM 747 C CA . GLU A 1 100 ? 25.626 37.597 10.008 1.00 13.79 98 GLU A CA 1
ATOM 748 C C . GLU A 1 100 ? 24.526 38.263 9.195 1.00 13.72 98 GLU A C 1
ATOM 749 O O . GLU A 1 100 ? 24.030 37.658 8.236 1.00 16.02 98 GLU A O 1
ATOM 755 N N . PRO A 1 101 ? 24.112 39.474 9.550 1.00 12.30 99 PRO A N 1
ATOM 756 C CA . PRO A 1 101 ? 23.099 40.182 8.779 1.00 13.11 99 PRO A CA 1
ATOM 757 C C . PRO A 1 101 ? 23.757 41.064 7.734 1.00 14.67 99 PRO A C 1
ATOM 758 O O . PRO A 1 101 ? 24.961 41.352 7.812 1.00 15.06 99 PRO A O 1
ATOM 762 N N . PRO A 1 102 ? 22.997 41.540 6.752 1.00 12.83 100 PRO A N 1
ATOM 763 C CA . PRO A 1 102 ? 23.594 42.397 5.720 1.00 13.50 100 PRO A CA 1
ATOM 764 C C . PRO A 1 102 ? 24.130 43.712 6.252 1.00 11.97 100 PRO A C 1
ATOM 765 O O . PRO A 1 102 ? 25.019 44.299 5.615 1.00 14.21 100 PRO A O 1
ATOM 769 N N . GLU A 1 103 ? 23.637 44.179 7.404 1.00 11.58 101 GLU A N 1
ATOM 770 C CA . GLU A 1 103 ? 23.993 45.504 7.899 1.00 12.28 101 GLU A CA 1
ATOM 771 C C . GLU A 1 103 ? 25.451 45.619 8.328 1.00 12.75 101 GLU A C 1
ATOM 772 O O . GLU A 1 103 ? 25.939 46.741 8.496 1.00 14.27 101 GLU A O 1
ATOM 778 N N . TRP A 1 104 ? 26.155 44.505 8.509 1.00 11.75 102 TRP A N 1
ATOM 779 C CA . TRP A 1 104 ? 27.560 44.610 8.883 1.00 13.20 102 TRP A CA 1
ATOM 780 C C . TRP A 1 104 ? 28.394 45.264 7.783 1.00 13.21 102 TRP A C 1
ATOM 781 O O . TRP A 1 104 ? 29.361 45.972 8.085 1.00 14.51 102 TRP A O 1
ATOM 792 N N . ALA A 1 105 ? 28.027 45.068 6.511 1.00 12.96 103 ALA A N 1
ATOM 793 C CA . ALA A 1 105 ? 28.823 45.625 5.418 1.00 11.90 103 ALA A CA 1
ATOM 794 C C . ALA A 1 105 ? 28.842 47.151 5.433 1.00 12.02 103 ALA A C 1
ATOM 795 O O . ALA A 1 105 ? 29.943 47.728 5.452 1.00 13.02 103 ALA A O 1
ATOM 797 N N . PRO A 1 106 ? 27.710 47.860 5.482 1.00 13.34 104 PRO A N 1
ATOM 798 C CA . PRO A 1 106 ? 27.807 49.325 5.578 1.00 13.75 104 PRO A CA 1
ATOM 799 C C . PRO A 1 106 ? 28.506 49.813 6.830 1.00 12.70 104 PRO A C 1
ATOM 800 O O . PRO A 1 106 ? 29.151 50.870 6.802 1.00 14.53 104 PRO A O 1
ATOM 804 N N . LEU A 1 107 ? 28.418 49.068 7.931 1.00 12.77 105 LEU A N 1
ATOM 805 C CA . LEU A 1 107 ? 29.165 49.451 9.123 1.00 15.15 105 LEU A CA 1
ATOM 806 C C . LEU A 1 107 ? 30.665 49.333 8.895 1.00 13.13 105 LEU A C 1
ATOM 807 O O . LEU A 1 107 ? 31.435 50.224 9.276 1.00 14.55 105 LEU A O 1
ATOM 812 N N . ALA A 1 108 ? 31.104 48.226 8.285 1.00 13.24 106 ALA A N 1
ATOM 813 C CA . ALA A 1 108 ? 32.517 48.075 7.949 1.00 13.88 106 ALA A CA 1
ATOM 814 C C . ALA A 1 108 ? 32.984 49.197 7.034 1.00 14.63 106 ALA A C 1
ATOM 815 O O . ALA A 1 108 ? 34.104 49.702 7.176 1.00 17.91 106 ALA A O 1
ATOM 817 N N . GLN A 1 109 ? 32.144 49.600 6.074 1.00 14.36 107 GLN A N 1
ATOM 818 C CA . GLN A 1 109 ? 32.528 50.687 5.179 1.00 16.19 107 GLN A CA 1
ATOM 819 C C . GLN A 1 109 ? 32.705 51.988 5.946 1.00 20.78 107 GLN A C 1
ATOM 820 O O . GLN A 1 109 ? 33.673 52.723 5.723 1.00 28.03 107 GLN A O 1
ATOM 826 N N . ARG A 1 110 ? 31.797 52.269 6.881 1.00 15.52 108 ARG A N 1
ATOM 827 C CA . ARG A 1 110 ? 31.826 53.549 7.574 1.00 18.68 108 ARG A CA 1
ATOM 828 C C . ARG A 1 110 ? 33.021 53.645 8.517 1.00 16.40 108 ARG A C 1
ATOM 829 O O . ARG A 1 110 ? 33.656 54.700 8.614 1.00 20.04 108 ARG A O 1
ATOM 837 N N . TRP A 1 111 ? 33.370 52.543 9.183 1.00 15.59 109 TRP A N 1
ATOM 838 C CA . TRP A 1 111 ? 34.311 52.579 10.290 1.00 14.98 109 TRP A CA 1
ATOM 839 C C . TRP A 1 111 ? 35.652 51.909 10.033 1.00 15.81 109 TRP A C 1
ATOM 840 O O . TRP A 1 111 ? 36.557 52.063 10.859 1.00 16.72 109 TRP A O 1
ATOM 851 N N . GLY A 1 112 ? 35.817 51.204 8.915 1.00 15.52 110 GLY A N 1
ATOM 852 C CA . GLY A 1 112 ? 37.130 50.679 8.577 1.00 16.36 110 GLY A CA 1
ATOM 853 C C . GLY A 1 112 ? 37.681 49.760 9.648 1.00 16.65 110 GLY A C 1
ATOM 854 O O . GLY A 1 112 ? 36.961 48.956 10.246 1.00 18.23 110 GLY A O 1
ATOM 855 N N . GLU A 1 113 ? 38.981 49.897 9.911 1.00 18.96 111 GLU A N 1
ATOM 856 C CA . GLU A 1 113 ? 39.655 48.997 10.837 1.00 22.08 111 GLU A CA 1
ATOM 857 C C . GLU A 1 113 ? 39.204 49.180 12.281 1.00 19.86 111 GLU A C 1
ATOM 858 O O . GLU A 1 113 ? 39.601 48.388 13.146 1.00 20.38 111 GLU A O 1
ATOM 864 N N A ARG A 1 114 ? 38.396 50.196 12.571 0.64 15.91 112 ARG A N 1
ATOM 865 N N B ARG A 1 114 ? 38.392 50.199 12.567 0.36 16.33 112 ARG A N 1
ATOM 866 C CA A ARG A 1 114 ? 37.945 50.370 13.942 0.64 15.86 112 ARG A CA 1
ATOM 867 C CA B ARG A 1 114 ? 37.916 50.403 13.929 0.36 16.15 112 ARG A CA 1
ATOM 868 C C A ARG A 1 114 ? 36.909 49.336 14.344 0.64 12.99 112 ARG A C 1
ATOM 869 C C B ARG A 1 114 ? 36.882 49.365 14.341 0.36 12.98 112 ARG A C 1
ATOM 870 O O A ARG A 1 114 ? 36.657 49.168 15.541 0.64 13.00 112 ARG A O 1
ATOM 871 O O B ARG A 1 114 ? 36.597 49.234 15.535 0.36 14.02 112 ARG A O 1
ATOM 886 N N . VAL A 1 115 ? 36.317 48.626 13.393 1.00 13.41 113 VAL A N 1
ATOM 887 C CA . VAL A 1 115 ? 35.347 47.587 13.693 1.00 12.17 113 VAL A CA 1
ATOM 888 C C . VAL A 1 115 ? 35.825 46.266 13.107 1.00 12.76 113 VAL A C 1
ATOM 889 O O . VAL A 1 115 ? 36.378 46.227 11.999 1.00 14.69 113 VAL A O 1
ATOM 893 N N . ARG A 1 116 ? 35.620 45.189 13.865 1.00 12.42 114 ARG A N 1
ATOM 894 C CA . ARG A 1 116 ? 35.862 43.828 13.406 1.00 13.27 114 ARG A CA 1
ATOM 895 C C . ARG A 1 116 ? 34.608 43.018 13.653 1.00 13.71 114 ARG A C 1
ATOM 896 O O . ARG A 1 116 ? 33.979 43.148 14.702 1.00 14.63 114 ARG A O 1
ATOM 904 N N . PHE A 1 117 ? 34.235 42.186 12.694 1.00 15.07 115 PHE A N 1
ATOM 905 C CA . PHE A 1 117 ? 33.052 41.352 12.807 1.00 12.30 115 PHE A CA 1
ATOM 906 C C . PHE A 1 117 ? 33.474 39.895 12.766 1.00 15.21 115 PHE A C 1
ATOM 907 O O . PHE A 1 117 ? 34.370 39.522 11.997 1.00 16.97 115 PHE A O 1
ATOM 915 N N . VAL A 1 118 ? 32.838 39.065 13.593 1.00 14.29 116 VAL A N 1
ATOM 916 C CA . VAL A 1 118 ? 33.034 37.619 13.532 1.00 15.18 116 VAL A CA 1
ATOM 917 C C . VAL A 1 118 ? 31.677 36.941 13.639 1.00 16.48 116 VAL A C 1
ATOM 918 O O . VAL A 1 118 ? 30.944 37.163 14.609 1.00 14.77 116 VAL A O 1
ATOM 922 N N . ALA A 1 119 ? 31.343 36.111 12.655 1.00 15.22 117 ALA A N 1
ATOM 923 C CA . ALA A 1 119 ? 30.085 35.366 12.662 1.00 13.72 117 ALA A CA 1
ATOM 924 C C . ALA A 1 119 ? 30.309 34.008 13.327 1.00 16.35 117 ALA A C 1
ATOM 925 O O . ALA A 1 119 ? 30.362 32.967 12.686 1.00 18.67 117 ALA A O 1
ATOM 927 N N . CYS A 1 120 ? 30.457 34.028 14.645 1.00 14.90 118 CYS A N 1
ATOM 928 C CA . CYS A 1 120 ? 30.733 32.817 15.405 1.00 16.24 118 CYS A CA 1
ATOM 929 C C . CYS A 1 120 ? 29.999 32.861 16.738 1.00 15.21 118 CYS A C 1
ATOM 930 O O . CYS A 1 120 ? 29.550 33.927 17.169 1.00 15.69 118 CYS A O 1
ATOM 933 N N . PRO A 1 121 ? 29.852 31.721 17.406 1.00 16.03 119 PRO A N 1
ATOM 934 C CA . PRO A 1 121 ? 29.378 31.753 18.793 1.00 15.98 119 PRO A CA 1
ATOM 935 C C . PRO A 1 121 ? 30.393 32.449 19.684 1.00 17.47 119 PRO A C 1
ATOM 936 O O . PRO A 1 121 ? 31.606 32.370 19.466 1.00 17.65 119 PRO A O 1
ATOM 940 N N . VAL A 1 122 ? 29.879 33.129 20.714 1.00 15.97 120 VAL A N 1
ATOM 941 C CA . VAL A 1 122 ? 30.744 33.738 21.724 1.00 17.76 120 VAL A CA 1
ATOM 942 C C . VAL A 1 122 ? 31.783 32.744 22.239 1.00 21.28 120 VAL A C 1
ATOM 943 O O . VAL A 1 122 ? 32.952 33.092 22.437 1.00 19.56 120 VAL A O 1
ATOM 947 N N . SER A 1 123 ? 31.379 31.486 22.440 1.00 20.18 121 SER A N 1
ATOM 948 C CA . SER A 1 123 ? 32.282 30.462 22.965 1.00 27.51 121 SER A CA 1
ATOM 949 C C . SER A 1 123 ? 33.491 30.217 22.070 1.00 25.21 121 SER A C 1
ATOM 950 O O . SER A 1 123 ? 34.513 29.706 22.556 1.00 29.21 121 SER A O 1
ATOM 953 N N . GLU A 1 124 ? 33.400 30.541 20.781 1.00 23.86 122 GLU A N 1
ATOM 954 C CA . GLU A 1 124 ? 34.496 30.308 19.850 1.00 25.97 122 GLU A CA 1
ATOM 955 C C . GLU A 1 124 ? 35.519 31.431 19.859 1.00 23.79 122 GLU A C 1
ATOM 956 O O . GLU A 1 124 ? 36.599 31.269 19.286 1.00 29.47 122 GLU A O 1
ATOM 962 N N . LEU A 1 125 ? 35.221 32.559 20.501 1.00 23.07 123 LEU A N 1
ATOM 963 C CA . LEU A 1 125 ? 36.171 33.659 20.532 1.00 23.99 123 LEU A CA 1
ATOM 964 C C . LEU A 1 125 ? 37.434 33.241 21.260 1.00 30.68 123 LEU A C 1
ATOM 965 O O . LEU A 1 125 ? 37.384 32.748 22.391 1.00 36.69 123 LEU A O 1
ATOM 970 N N . ASP A 1 126 ? 38.568 33.427 20.602 1.00 34.08 124 ASP A N 1
ATOM 971 C CA . ASP A 1 126 ? 39.850 33.117 21.202 1.00 35.33 124 ASP A CA 1
ATOM 972 C C . ASP A 1 126 ? 40.430 34.362 21.854 1.00 35.76 124 ASP A C 1
ATOM 973 O O . ASP A 1 126 ? 40.125 35.493 21.467 1.00 34.80 124 ASP A O 1
ATOM 978 N N . GLY A 1 127 ? 41.269 34.139 22.852 1.00 39.68 125 GLY A N 1
ATOM 979 C CA . GLY A 1 127 ? 42.063 35.196 23.440 1.00 38.92 125 GLY A CA 1
ATOM 980 C C . GLY A 1 127 ? 41.723 35.429 24.899 1.00 33.16 125 GLY A C 1
ATOM 981 O O . GLY A 1 127 ? 40.767 34.887 25.451 1.00 28.67 125 GLY A O 1
ATOM 982 N N . GLU A 1 128 ? 42.555 36.258 25.513 1.00 27.57 126 GLU A N 1
ATOM 983 C CA . GLU A 1 128 ? 42.371 36.690 26.885 1.00 24.94 126 GLU A CA 1
ATOM 984 C C . GLU A 1 128 ? 42.791 38.145 26.969 1.00 20.50 126 GLU A C 1
ATOM 985 O O . GLU A 1 128 ? 43.710 38.577 26.269 1.00 19.67 126 GLU A O 1
ATOM 991 N N . ALA A 1 129 ? 42.095 38.901 27.815 1.00 18.79 127 ALA A N 1
ATOM 992 C CA . ALA A 1 129 ? 42.506 40.260 28.153 1.00 17.54 127 ALA A CA 1
ATOM 993 C C . ALA A 1 129 ? 42.662 41.116 26.900 1.00 19.54 127 ALA A C 1
ATOM 994 O O . ALA A 1 129 ? 43.671 41.793 26.701 1.00 21.80 127 ALA A O 1
ATOM 996 N N . ARG A 1 130 ? 41.637 41.080 26.045 1.00 16.11 128 ARG A N 1
ATOM 997 C CA . ARG A 1 130 ? 41.638 41.834 24.803 1.00 19.58 128 ARG A CA 1
ATOM 998 C C . ARG A 1 130 ? 40.709 43.034 24.820 1.00 17.59 128 ARG A C 1
ATOM 999 O O . ARG A 1 130 ? 40.826 43.890 23.944 1.00 20.28 128 ARG A O 1
ATOM 1007 N N . PHE A 1 131 ? 39.791 43.110 25.776 1.00 14.57 129 PHE A N 1
ATOM 1008 C CA . PHE A 1 131 ? 38.746 44.114 25.759 1.00 14.50 129 PHE A CA 1
ATOM 1009 C C . PHE A 1 131 ? 38.682 44.848 27.084 1.00 15.06 129 PHE A C 1
ATOM 1010 O O . PHE A 1 131 ? 38.854 44.249 28.151 1.00 15.93 129 PHE A O 1
ATOM 1018 N N . ASP A 1 132 ? 38.428 46.150 27.001 1.00 14.86 130 ASP A N 1
ATOM 1019 C CA . ASP A 1 132 ? 38.160 46.961 28.182 1.00 15.57 130 ASP A CA 1
ATOM 1020 C C . ASP A 1 132 ? 36.702 46.876 28.602 1.00 14.44 130 ASP A C 1
ATOM 1021 O O . ASP A 1 132 ? 36.384 47.079 29.778 1.00 15.03 130 ASP A O 1
ATOM 1026 N N . GLY A 1 133 ? 35.805 46.605 27.666 1.00 13.53 131 GLY A N 1
ATOM 1027 C CA . GLY A 1 133 ? 34.392 46.527 27.968 1.00 13.53 131 GLY A CA 1
ATOM 1028 C C . GLY A 1 133 ? 33.753 45.453 27.123 1.00 12.03 131 GLY A C 1
ATOM 1029 O O . GLY A 1 133 ? 34.245 45.107 26.043 1.00 12.21 131 GLY A O 1
ATOM 1030 N N . ALA A 1 134 ? 32.648 44.917 27.629 1.00 11.98 132 ALA A N 1
ATOM 1031 C CA . ALA A 1 134 ? 31.850 43.950 26.897 1.00 12.05 132 ALA A CA 1
ATOM 1032 C C . ALA A 1 134 ? 30.385 44.223 27.166 1.00 10.65 132 ALA A C 1
ATOM 1033 O O . ALA A 1 134 ? 29.997 44.487 28.309 1.00 11.67 132 ALA A O 1
ATOM 1035 N N . LEU A 1 135 ? 29.582 44.179 26.107 1.00 10.67 133 LEU A N 1
ATOM 1036 C CA . LEU A 1 135 ? 28.140 44.329 26.190 1.00 10.83 133 LEU A CA 1
ATOM 1037 C C . LEU A 1 135 ? 27.475 43.028 25.759 1.00 11.11 133 LEU A C 1
ATOM 1038 O O . LEU A 1 135 ? 27.789 42.485 24.691 1.00 12.05 133 LEU A O 1
ATOM 1043 N N . ASP A 1 136 ? 26.561 42.536 26.578 1.00 10.59 134 ASP A N 1
ATOM 1044 C CA . ASP A 1 136 ? 25.656 41.454 26.213 1.00 11.09 134 ASP A CA 1
ATOM 1045 C C . ASP A 1 136 ? 24.270 42.068 26.277 1.00 11.29 134 ASP A C 1
ATOM 1046 O O . ASP A 1 136 ? 23.690 42.217 27.359 1.00 12.00 134 ASP A O 1
ATOM 1051 N N . ASN A 1 137 ? 23.731 42.445 25.123 1.00 10.64 135 ASN A N 1
ATOM 1052 C CA . ASN A 1 137 ? 22.420 43.077 25.085 1.00 10.82 135 ASN A CA 1
ATOM 1053 C C . ASN A 1 137 ? 21.422 42.035 24.595 1.00 10.16 135 ASN A C 1
ATOM 1054 O O . ASN A 1 137 ? 21.068 41.968 23.411 1.00 11.83 135 ASN A O 1
ATOM 1059 N N . GLY A 1 138 ? 21.007 41.174 25.518 1.00 11.43 136 GLY A N 1
ATOM 1060 C CA . GLY A 1 138 ? 19.980 40.191 25.234 1.00 12.02 136 GLY A CA 1
ATOM 1061 C C . GLY A 1 138 ? 20.443 38.902 24.593 1.00 12.92 136 GLY A C 1
ATOM 1062 O O . GLY A 1 138 ? 19.668 38.280 23.860 1.00 13.42 136 GLY A O 1
ATOM 1063 N N . CYS A 1 139 ? 21.672 38.466 24.858 1.00 13.26 137 CYS A N 1
ATOM 1064 C CA . CYS A 1 139 ? 22.184 37.206 24.324 1.00 13.10 137 CYS A CA 1
ATOM 1065 C C . CYS A 1 139 ? 22.221 36.098 25.375 1.00 12.15 137 CYS A C 1
ATOM 1066 O O . CYS A 1 139 ? 21.635 35.027 25.175 1.00 13.30 137 CYS A O 1
ATOM 1069 N N . LEU A 1 140 ? 22.888 36.354 26.507 1.00 13.13 138 LEU A N 1
ATOM 1070 C CA . LEU A 1 140 ? 22.997 35.370 27.578 1.00 12.61 138 LEU A CA 1
ATOM 1071 C C . LEU A 1 140 ? 21.653 34.746 27.938 1.00 13.17 138 LEU A C 1
ATOM 1072 O O . LEU A 1 140 ? 21.577 33.533 28.167 1.00 13.61 138 LEU A O 1
ATOM 1077 N N . HIS A 1 141 ? 20.588 35.558 28.035 1.00 12.80 139 HIS A N 1
ATOM 1078 C CA . HIS A 1 141 ? 19.331 35.010 28.546 1.00 12.53 139 HIS A CA 1
ATOM 1079 C C . HIS A 1 141 ? 18.671 34.020 27.599 1.00 13.72 139 HIS A C 1
ATOM 1080 O O . HIS A 1 141 ? 17.648 33.428 27.973 1.00 14.03 139 HIS A O 1
ATOM 1087 N N . HIS A 1 142 ? 19.253 33.799 26.420 1.00 12.87 140 HIS A N 1
ATOM 1088 C CA . HIS A 1 142 ? 18.813 32.756 25.504 1.00 13.26 140 HIS A CA 1
ATOM 1089 C C . HIS A 1 142 ? 19.696 31.521 25.509 1.00 14.63 140 HIS A C 1
ATOM 1090 O O . HIS A 1 142 ? 19.398 30.572 24.781 1.00 15.13 140 HIS A O 1
ATOM 1097 N N . GLN A 1 143 ? 20.767 31.494 26.295 1.00 14.08 141 GLN A N 1
ATOM 1098 C CA . GLN A 1 143 ? 21.626 30.323 26.256 1.00 14.37 141 GLN A CA 1
ATOM 1099 C C . GLN A 1 143 ? 21.011 29.166 27.038 1.00 15.93 141 GLN A C 1
ATOM 1100 O O . GLN A 1 143 ? 20.118 29.341 27.874 1.00 15.97 141 GLN A O 1
ATOM 1106 N N . HIS A 1 144 ? 21.484 27.968 26.742 1.00 17.89 142 HIS A N 1
ATOM 1107 C CA . HIS A 1 144 ? 21.126 26.829 27.567 1.00 17.43 142 HIS A CA 1
ATOM 1108 C C . HIS A 1 144 ? 21.637 27.071 28.985 1.00 19.04 142 HIS A C 1
ATOM 1109 O O . HIS A 1 144 ? 22.779 27.515 29.155 1.00 18.29 142 HIS A O 1
ATOM 1116 N N . PRO A 1 145 ? 20.831 26.809 30.019 1.00 18.94 143 PRO A N 1
ATOM 1117 C CA . PRO A 1 145 ? 21.296 27.062 31.393 1.00 19.61 143 PRO A CA 1
ATOM 1118 C C . PRO A 1 145 ? 22.598 26.373 31.733 1.00 19.62 143 PRO A C 1
ATOM 1119 O O . PRO A 1 145 ? 23.403 26.935 32.490 1.00 22.01 143 PRO A O 1
ATOM 1123 N N . ASP A 1 146 ? 22.844 25.177 31.194 1.00 20.66 144 ASP A N 1
ATOM 1124 C CA . ASP A 1 146 ? 24.100 24.490 31.479 1.00 22.68 144 ASP A CA 1
ATOM 1125 C C . ASP A 1 146 ? 25.294 25.144 30.797 1.00 23.13 144 ASP A C 1
ATOM 1126 O O . ASP A 1 146 ? 26.434 24.727 31.038 1.00 24.99 144 ASP A O 1
ATOM 1131 N N . ALA A 1 147 ? 25.064 26.149 29.957 1.00 22.13 145 ALA A N 1
ATOM 1132 C CA . ALA A 1 147 ? 26.134 26.849 29.267 1.00 20.78 145 ALA A CA 1
ATOM 1133 C C . ALA A 1 147 ? 26.379 28.251 29.807 1.00 17.52 145 ALA A C 1
ATOM 1134 O O . ALA A 1 147 ? 27.275 28.937 29.306 1.00 20.83 145 ALA A O 1
ATOM 1136 N N . TYR A 1 148 ? 25.610 28.700 30.808 1.00 18.55 146 TYR A N 1
ATOM 1137 C CA . TYR A 1 148 ? 25.830 30.031 31.374 1.00 18.43 146 TYR A CA 1
ATOM 1138 C C . TYR A 1 148 ? 27.258 30.178 31.883 1.00 19.93 146 TYR A C 1
ATOM 1139 O O . TYR A 1 148 ? 27.911 31.197 31.636 1.00 19.99 146 TYR A O 1
ATOM 1148 N N . GLY A 1 149 ? 27.741 29.182 32.631 1.00 21.27 147 GLY A N 1
ATOM 1149 C CA . GLY A 1 149 ? 29.066 29.285 33.224 1.00 20.99 147 GLY A CA 1
ATOM 1150 C C . GLY A 1 149 ? 30.163 29.437 32.188 1.00 19.31 147 GLY A C 1
ATOM 1151 O O . GLY A 1 149 ? 31.033 30.306 32.308 1.00 21.42 147 GLY A O 1
ATOM 1152 N N . THR A 1 150 ? 30.131 28.603 31.146 1.00 19.96 148 THR A N 1
ATOM 1153 C CA . THR A 1 150 ? 31.178 28.668 30.128 1.00 21.69 148 THR A CA 1
ATOM 1154 C C . THR A 1 150 ? 31.069 29.940 29.293 1.00 18.38 148 THR A C 1
ATOM 1155 O O . THR A 1 150 ? 32.086 30.512 28.889 1.00 20.06 148 THR A O 1
ATOM 1159 N N . TYR A 1 151 ? 29.846 30.395 29.026 1.00 18.23 149 TYR A N 1
ATOM 1160 C CA . TYR A 1 151 ? 29.658 31.647 28.307 1.00 16.77 149 TYR A CA 1
ATOM 1161 C C . TYR A 1 151 ? 30.227 32.818 29.104 1.00 17.26 149 TYR A C 1
ATOM 1162 O O . TYR A 1 151 ? 31.015 33.618 28.585 1.00 17.46 149 TYR A O 1
ATOM 1171 N N . LEU A 1 152 ? 29.841 32.930 30.375 1.00 16.82 150 LEU A N 1
ATOM 1172 C CA . LEU A 1 152 ? 30.323 34.038 31.192 1.00 17.92 150 LEU A CA 1
ATOM 1173 C C . LEU A 1 152 ? 31.823 33.945 31.442 1.00 17.41 150 LEU A C 1
ATOM 1174 O O . LEU A 1 152 ? 32.499 34.975 31.534 1.00 18.32 150 LEU A O 1
ATOM 1179 N N . ALA A 1 153 ? 32.362 32.731 31.551 1.00 16.60 151 ALA A N 1
ATOM 1180 C CA . ALA A 1 153 ? 33.800 32.585 31.735 1.00 15.88 151 ALA A CA 1
ATOM 1181 C C . ALA A 1 153 ? 34.570 33.061 30.511 1.00 17.25 151 ALA A C 1
ATOM 1182 O O . ALA A 1 153 ? 35.681 33.591 30.647 1.00 18.46 151 ALA A O 1
ATOM 1184 N N . ARG A 1 154 ? 34.006 32.880 29.313 1.00 16.39 152 ARG A N 1
ATOM 1185 C CA . ARG A 1 154 ? 34.676 33.390 28.120 1.00 16.76 152 ARG A CA 1
ATOM 1186 C C . ARG A 1 154 ? 34.700 34.915 28.125 1.00 15.66 152 ARG A C 1
ATOM 1187 O O . ARG A 1 154 ? 35.737 35.527 27.845 1.00 17.22 152 ARG A O 1
ATOM 1195 N N A ILE A 1 155 ? 33.559 35.538 28.439 0.61 15.26 153 ILE A N 1
ATOM 1196 N N B ILE A 1 155 ? 33.583 35.553 28.472 0.39 15.42 153 ILE A N 1
ATOM 1197 C CA A ILE A 1 155 ? 33.505 36.990 28.611 0.61 15.58 153 ILE A CA 1
ATOM 1198 C CA B ILE A 1 155 ? 33.588 37.012 28.541 0.39 14.94 153 ILE A CA 1
ATOM 1199 C C A ILE A 1 155 ? 34.543 37.432 29.628 0.61 16.53 153 ILE A C 1
ATOM 1200 C C B ILE A 1 155 ? 34.498 37.500 29.666 0.39 15.52 153 ILE A C 1
ATOM 1201 O O A ILE A 1 155 ? 35.341 38.349 29.385 0.61 14.67 153 ILE A O 1
ATOM 1202 O O B ILE A 1 155 ? 35.182 38.522 29.525 0.39 17.38 153 ILE A O 1
ATOM 1211 N N . HIS A 1 156 ? 34.551 36.765 30.785 1.00 15.39 154 HIS A N 1
ATOM 1212 C CA . HIS A 1 156 ? 35.446 37.141 31.873 1.00 18.10 154 HIS A CA 1
ATOM 1213 C C . HIS A 1 156 ? 36.898 37.072 31.423 1.00 16.07 154 HIS A C 1
ATOM 1214 O O . HIS A 1 156 ? 37.688 37.989 31.685 1.00 17.62 154 HIS A O 1
ATOM 1221 N N . ALA A 1 157 ? 37.262 35.998 30.715 1.00 16.85 155 ALA A N 1
ATOM 1222 C CA . ALA A 1 157 ? 38.638 35.842 30.261 1.00 17.88 155 ALA A CA 1
ATOM 1223 C C . ALA A 1 157 ? 38.997 36.879 29.205 1.00 16.18 155 ALA A C 1
ATOM 1224 O O . ALA A 1 157 ? 40.138 37.354 29.161 1.00 18.53 155 ALA A O 1
ATOM 1226 N N . LEU A 1 158 ? 38.042 37.228 28.335 1.00 16.50 156 LEU A N 1
ATOM 1227 C CA . LEU A 1 158 ? 38.308 38.192 27.268 1.00 16.09 156 LEU A CA 1
ATOM 1228 C C . LEU A 1 158 ? 38.501 39.607 27.795 1.00 16.22 156 LEU A C 1
ATOM 1229 O O . LEU A 1 158 ? 39.138 40.426 27.126 1.00 16.36 156 LEU A O 1
ATOM 1234 N N . LEU A 1 159 ? 37.967 39.916 28.968 1.00 15.21 157 LEU A N 1
ATOM 1235 C CA . LEU A 1 159 ? 38.128 41.245 29.530 1.00 14.81 157 LEU A CA 1
ATOM 1236 C C . LEU A 1 159 ? 39.499 41.405 30.177 1.00 17.52 157 LEU A C 1
ATOM 1237 O O . LEU A 1 159 ? 40.067 40.464 30.743 1.00 16.92 157 LEU A O 1
ATOM 1242 N N . ARG A 1 160 ? 40.027 42.620 30.077 1.00 15.90 158 ARG A N 1
ATOM 1243 C CA . ARG A 1 160 ? 41.248 43.008 30.760 1.00 17.60 158 ARG A CA 1
ATOM 1244 C C . ARG A 1 160 ? 41.005 43.096 32.270 1.00 17.80 158 ARG A C 1
ATOM 1245 O O . ARG A 1 160 ? 39.857 43.073 32.726 1.00 17.53 158 ARG A O 1
ATOM 1253 N N . PRO A 1 161 ? 42.077 43.195 33.075 1.00 18.95 159 PRO A N 1
ATOM 1254 C CA . PRO A 1 161 ? 41.896 43.200 34.539 1.00 19.81 159 PRO A CA 1
ATOM 1255 C C . PRO A 1 161 ? 40.891 44.215 35.046 1.00 21.64 159 PRO A C 1
ATOM 1256 O O . PRO A 1 161 ? 40.078 43.883 35.916 1.00 23.39 159 PRO A O 1
ATOM 1260 N N . ASP A 1 162 ? 40.888 45.433 34.508 1.00 18.92 160 ASP A N 1
ATOM 1261 C CA . ASP A 1 162 ? 39.918 46.440 34.920 1.00 20.09 160 ASP A CA 1
ATOM 1262 C C . ASP A 1 162 ? 38.713 46.513 33.987 1.00 20.16 160 ASP A C 1
ATOM 1263 O O . ASP A 1 162 ? 38.106 47.577 33.832 1.00 21.40 160 ASP A O 1
ATOM 1268 N N . GLY A 1 163 ? 38.342 45.398 33.374 1.00 18.22 161 GLY A N 1
ATOM 1269 C CA . GLY A 1 163 ? 37.254 45.422 32.420 1.00 16.51 161 GLY A CA 1
ATOM 1270 C C . GLY A 1 163 ? 35.900 45.647 33.065 1.00 16.36 161 GLY A C 1
ATOM 1271 O O . GLY A 1 163 ? 35.687 45.420 34.258 1.00 17.39 161 GLY A O 1
ATOM 1272 N N . ARG A 1 164 ? 34.962 46.120 32.255 1.00 13.50 162 ARG A N 1
ATOM 1273 C CA . ARG A 1 164 ? 33.568 46.259 32.653 1.00 13.92 162 ARG A CA 1
ATOM 1274 C C . ARG A 1 164 ? 32.685 45.439 31.728 1.00 13.90 162 ARG A C 1
ATOM 1275 O O . ARG A 1 164 ? 32.931 45.370 30.518 1.00 13.87 162 ARG A O 1
ATOM 1283 N N . PHE A 1 165 ? 31.647 44.833 32.296 1.00 12.67 163 PHE A N 1
ATOM 1284 C CA . PHE A 1 165 ? 30.702 43.986 31.572 1.00 11.76 163 PHE A CA 1
ATOM 1285 C C . PHE A 1 165 ? 29.301 44.500 31.849 1.00 11.35 163 PHE A C 1
ATOM 1286 O O . PHE A 1 165 ? 28.897 44.589 33.014 1.00 12.32 163 PHE A O 1
ATOM 1294 N N . THR A 1 166 ? 28.570 44.873 30.802 1.00 11.44 164 THR A N 1
ATOM 1295 C CA . THR A 1 166 ? 27.176 45.275 30.938 1.00 11.25 164 THR A CA 1
ATOM 1296 C C . THR A 1 166 ? 26.309 44.217 30.273 1.00 11.31 164 THR A C 1
ATOM 1297 O O . THR A 1 166 ? 26.561 43.846 29.122 1.00 11.43 164 THR A O 1
ATOM 1301 N N . ILE A 1 167 ? 25.298 43.731 30.987 1.00 10.98 165 ILE A N 1
ATOM 1302 C CA . ILE A 1 167 ? 24.418 42.671 30.504 1.00 10.62 165 ILE A CA 1
ATOM 1303 C C . ILE A 1 167 ? 22.977 43.119 30.685 1.00 10.76 165 ILE A C 1
ATOM 1304 O O . ILE A 1 167 ? 22.607 43.643 31.744 1.00 12.02 165 ILE A O 1
ATOM 1309 N N . SER A 1 168 ? 22.168 42.929 29.654 1.00 11.14 166 SER A N 1
ATOM 1310 C CA . SER A 1 168 ? 20.746 43.213 29.721 1.00 10.37 166 SER A CA 1
ATOM 1311 C C . SER A 1 168 ? 19.987 41.907 29.583 1.00 12.00 166 SER A C 1
ATOM 1312 O O . SER A 1 168 ? 20.239 41.144 28.641 1.00 11.65 166 SER A O 1
ATOM 1315 N N . VAL A 1 169 ? 19.059 41.659 30.511 1.00 11.45 167 VAL A N 1
ATOM 1316 C CA . VAL A 1 169 ? 18.211 40.476 30.481 1.00 12.29 167 VAL A CA 1
ATOM 1317 C C . VAL A 1 169 ? 16.755 40.881 30.672 1.00 12.02 167 VAL A C 1
ATOM 1318 O O . VAL A 1 169 ? 16.445 41.972 31.160 1.00 13.41 167 VAL A O 1
ATOM 1322 N N . PHE A 1 170 ? 15.850 39.963 30.324 1.00 12.18 168 PHE A N 1
ATOM 1323 C CA . PHE A 1 170 ? 14.443 40.149 30.664 1.00 12.23 168 PHE A CA 1
ATOM 1324 C C . PHE A 1 170 ? 14.280 40.163 32.178 1.00 12.46 168 PHE A C 1
ATOM 1325 O O . PHE A 1 170 ? 14.768 39.265 32.873 1.00 13.90 168 PHE A O 1
ATOM 1333 N N . GLU A 1 171 ? 13.532 41.141 32.684 1.00 12.84 169 GLU A N 1
ATOM 1334 C CA . GLU A 1 171 ? 13.241 41.202 34.108 1.00 12.69 169 GLU A CA 1
ATOM 1335 C C . GLU A 1 171 ? 12.014 40.353 34.404 1.00 15.93 169 GLU A C 1
ATOM 1336 O O . GLU A 1 171 ? 11.010 40.422 33.690 1.00 15.76 169 GLU A O 1
ATOM 1342 N N A SER A 1 172 ? 12.100 39.563 35.465 0.76 17.10 170 SER A N 1
ATOM 1343 N N B SER A 1 172 ? 12.095 39.549 35.457 0.24 17.63 170 SER A N 1
ATOM 1344 C CA A SER A 1 172 ? 11.009 38.696 35.867 0.76 18.80 170 SER A CA 1
ATOM 1345 C CA B SER A 1 172 ? 10.990 38.678 35.823 0.24 19.72 170 SER A CA 1
ATOM 1346 C C A SER A 1 172 ? 10.068 39.436 36.801 0.76 24.61 170 SER A C 1
ATOM 1347 C C B SER A 1 172 ? 10.091 39.354 36.846 0.24 24.61 170 SER A C 1
ATOM 1348 O O A SER A 1 172 ? 10.470 40.351 37.523 0.76 25.86 170 SER A O 1
ATOM 1349 O O B SER A 1 172 ? 10.543 40.150 37.674 0.24 25.47 170 SER A O 1
ATOM 1354 N N . ASP A 1 173 ? 8.805 39.027 36.776 1.00 27.74 171 ASP A N 1
ATOM 1355 C CA . ASP A 1 173 ? 7.823 39.449 37.767 1.00 38.24 171 ASP A CA 1
ATOM 1356 C C . ASP A 1 173 ? 7.729 38.289 38.752 1.00 33.36 171 ASP A C 1
ATOM 1357 O O . ASP A 1 173 ? 7.102 37.266 38.464 1.00 32.05 171 ASP A O 1
ATOM 1362 N N . GLY A 1 174 ? 8.379 38.438 39.904 1.00 27.81 172 GLY A N 1
ATOM 1363 C CA . GLY A 1 174 ? 8.514 37.350 40.845 1.00 29.33 172 GLY A CA 1
ATOM 1364 C C . GLY A 1 174 ? 9.717 36.500 40.491 1.00 26.79 172 GLY A C 1
ATOM 1365 O O . GLY A 1 174 ? 10.484 36.839 39.582 1.00 23.68 172 GLY A O 1
ATOM 1366 N N . PRO A 1 175 ? 9.901 35.377 41.187 1.00 27.45 173 PRO A N 1
ATOM 1367 C CA . PRO A 1 175 ? 11.075 34.530 40.934 1.00 26.89 173 PRO A CA 1
ATOM 1368 C C . PRO A 1 175 ? 11.198 34.171 39.459 1.00 21.57 173 PRO A C 1
ATOM 1369 O O . PRO A 1 175 ? 10.216 33.831 38.797 1.00 25.58 173 PRO A O 1
ATOM 1373 N N . GLY A 1 176 ? 12.421 34.263 38.946 1.00 18.87 174 GLY A N 1
ATOM 1374 C CA . GLY A 1 176 ? 12.636 34.089 37.520 1.00 20.32 174 GLY A CA 1
ATOM 1375 C C . GLY A 1 176 ? 12.488 32.639 37.089 1.00 20.18 174 GLY A C 1
ATOM 1376 O O . GLY A 1 176 ? 12.934 31.714 37.770 1.00 24.87 174 GLY A O 1
ATOM 1377 N N . ARG A 1 177 ? 11.869 32.450 35.924 1.00 20.26 175 ARG A N 1
ATOM 1378 C CA . ARG A 1 177 ? 11.594 31.132 35.376 1.00 21.46 175 ARG A CA 1
ATOM 1379 C C . ARG A 1 177 ? 12.148 31.036 33.958 1.00 17.74 175 ARG A C 1
ATOM 1380 O O . ARG A 1 177 ? 12.474 32.039 33.316 1.00 18.32 175 ARG A O 1
ATOM 1382 N N . LEU A 1 178 ? 12.232 29.798 33.479 1.00 19.89 176 LEU A N 1
ATOM 1383 C CA . LEU A 1 178 ? 12.688 29.492 32.130 1.00 17.69 176 LEU A CA 1
ATOM 1384 C C . LEU A 1 178 ? 11.472 29.227 31.251 1.00 20.20 176 LEU A C 1
ATOM 1385 O O . LEU A 1 178 ? 10.557 28.500 31.650 1.00 20.24 176 LEU A O 1
ATOM 1390 N N . TYR A 1 179 ? 11.473 29.811 30.055 1.00 17.36 177 TYR A N 1
ATOM 1391 C CA . TYR A 1 179 ? 10.378 29.709 29.101 1.00 17.95 177 TYR A CA 1
ATOM 1392 C C . TYR A 1 179 ? 10.939 29.332 27.736 1.00 17.48 177 TYR A C 1
ATOM 1393 O O . TYR A 1 179 ? 12.149 29.364 27.504 1.00 17.42 177 TYR A O 1
ATOM 1402 N N . ALA A 1 180 ? 10.041 29.011 26.808 1.00 18.46 178 ALA A N 1
ATOM 1403 C CA . ALA A 1 180 ? 10.434 28.796 25.423 1.00 16.90 178 ALA A CA 1
ATOM 1404 C C . ALA A 1 180 ? 9.421 29.444 24.492 1.00 16.58 178 ALA A C 1
ATOM 1405 O O . ALA A 1 180 ? 8.224 29.499 24.793 1.00 16.59 178 ALA A O 1
ATOM 1407 N N . ASN A 1 181 ? 9.915 29.951 23.363 1.00 16.21 179 ASN A N 1
ATOM 1408 C CA . ASN A 1 181 ? 9.030 30.429 22.310 1.00 15.96 179 ASN A CA 1
ATOM 1409 C C . ASN A 1 181 ? 8.599 29.257 21.430 1.00 18.29 179 ASN A C 1
ATOM 1410 O O . ASN A 1 181 ? 8.996 28.109 21.647 1.00 18.04 179 ASN A O 1
ATOM 1415 N N . HIS A 1 182 ? 7.780 29.547 20.414 1.00 18.81 180 HIS A N 1
ATOM 1416 C CA . HIS A 1 182 ? 7.244 28.473 19.585 1.00 19.43 180 HIS A CA 1
ATOM 1417 C C . HIS A 1 182 ? 8.348 27.741 18.836 1.00 18.06 180 HIS A C 1
ATOM 1418 O O . HIS A 1 182 ? 8.232 26.535 18.580 1.00 21.59 180 HIS A O 1
ATOM 1425 N N . ALA A 1 183 ? 9.412 28.451 18.468 1.00 18.11 181 ALA A N 1
ATOM 1426 C CA . ALA A 1 183 ? 10.567 27.866 17.797 1.00 17.39 181 ALA A CA 1
ATOM 1427 C C . ALA A 1 183 ? 11.504 27.143 18.757 1.00 20.24 181 ALA A C 1
ATOM 1428 O O . ALA A 1 183 ? 12.546 26.636 18.319 1.00 20.72 181 ALA A O 1
ATOM 1430 N N A GLN A 1 184 ? 11.167 27.069 20.043 0.52 19.66 182 GLN A N 1
ATOM 1431 N N B GLN A 1 184 ? 11.162 27.109 20.045 0.48 18.53 182 GLN A N 1
ATOM 1432 C CA A GLN A 1 184 ? 11.910 26.335 21.079 0.52 19.21 182 GLN A CA 1
ATOM 1433 C CA B GLN A 1 184 ? 11.875 26.374 21.086 0.48 19.21 182 GLN A CA 1
ATOM 1434 C C A GLN A 1 184 ? 13.157 27.060 21.564 0.52 18.04 182 GLN A C 1
ATOM 1435 C C B GLN A 1 184 ? 13.179 27.040 21.508 0.48 17.73 182 GLN A C 1
ATOM 1436 O O A GLN A 1 184 ? 13.981 26.448 22.265 0.52 18.21 182 GLN A O 1
ATOM 1437 O O B GLN A 1 184 ? 14.046 26.389 22.102 0.48 18.95 182 GLN A O 1
ATOM 1448 N N . ARG A 1 185 ? 13.335 28.332 21.217 1.00 17.37 183 ARG A N 1
ATOM 1449 C CA . ARG A 1 185 ? 14.395 29.121 21.828 1.00 15.38 183 ARG A CA 1
ATOM 1450 C C . ARG A 1 185 ? 14.041 29.341 23.292 1.00 15.63 183 ARG A C 1
ATOM 1451 O O . ARG A 1 185 ? 12.881 29.608 23.632 1.00 16.44 183 ARG A O 1
ATOM 1459 N N . LEU A 1 186 ? 15.042 29.223 24.161 1.00 16.11 184 LEU A N 1
ATOM 1460 C CA . LEU A 1 186 ? 14.840 29.413 25.588 1.00 15.45 184 LEU A CA 1
ATOM 1461 C C . LEU A 1 186 ? 14.931 30.886 25.954 1.00 14.37 184 LEU A C 1
ATOM 1462 O O . LEU A 1 186 ? 15.674 31.659 25.340 1.00 15.27 184 LEU A O 1
ATOM 1467 N N . TYR A 1 187 ? 14.154 31.265 26.971 1.00 15.93 185 TYR A N 1
ATOM 1468 C CA . TYR A 1 187 ? 14.115 32.620 27.510 1.00 13.89 185 TYR A CA 1
ATOM 1469 C C . TYR A 1 187 ? 14.160 32.490 29.021 1.00 16.15 185 TYR A C 1
ATOM 1470 O O . TYR A 1 187 ? 13.255 31.893 29.614 1.00 16.41 185 TYR A O 1
ATOM 1479 N N . ARG A 1 188 ? 15.187 33.051 29.647 1.00 14.19 186 ARG A N 1
ATOM 1480 C CA . ARG A 1 188 ? 15.241 33.131 31.099 1.00 13.47 186 ARG A CA 1
ATOM 1481 C C . ARG A 1 188 ? 14.969 34.564 31.529 1.00 13.88 186 ARG A C 1
ATOM 1482 O O . ARG A 1 188 ? 15.626 35.495 31.058 1.00 15.58 186 ARG A O 1
ATOM 1490 N N . GLU A 1 189 ? 14.007 34.736 32.428 1.00 15.42 187 GLU A N 1
ATOM 1491 C CA . GLU A 1 189 ? 13.763 36.027 33.055 1.00 14.86 187 GLU A CA 1
ATOM 1492 C C . GLU A 1 189 ? 14.401 36.016 34.440 1.00 15.32 187 GLU A C 1
ATOM 1493 O O . GLU A 1 189 ? 14.390 34.990 35.122 1.00 16.35 187 GLU A O 1
ATOM 1499 N N . PHE A 1 190 ? 14.967 37.152 34.849 1.00 14.51 188 PHE A N 1
ATOM 1500 C CA . PHE A 1 190 ? 15.719 37.234 36.098 1.00 14.87 188 PHE A CA 1
ATOM 1501 C C . PHE A 1 190 ? 15.153 38.322 36.999 1.00 17.17 188 PHE A C 1
ATOM 1502 O O . PHE A 1 190 ? 14.681 39.355 36.522 1.00 16.39 188 PHE A O 1
ATOM 1510 N N . THR A 1 191 ? 15.223 38.097 38.312 1.00 16.26 189 THR A N 1
ATOM 1511 C CA . THR A 1 191 ? 15.153 39.204 39.256 1.00 15.80 189 THR A CA 1
ATOM 1512 C C . THR A 1 191 ? 16.552 39.793 39.416 1.00 18.51 189 THR A C 1
ATOM 1513 O O . THR A 1 191 ? 17.554 39.169 39.054 1.00 17.08 189 THR A O 1
ATOM 1517 N N . GLU A 1 192 ? 16.618 41.016 39.954 1.00 17.60 190 GLU A N 1
ATOM 1518 C CA . GLU A 1 192 ? 17.929 41.621 40.202 1.00 17.55 190 GLU A CA 1
ATOM 1519 C C . GLU A 1 192 ? 18.795 40.769 41.116 1.00 17.44 190 GLU A C 1
ATOM 1520 O O . GLU A 1 192 ? 19.978 40.556 40.788 1.00 17.97 190 GLU A O 1
ATOM 1526 N N . PRO A 1 193 ? 18.298 40.249 42.243 1.00 16.81 191 PRO A N 1
ATOM 1527 C CA . PRO A 1 193 ? 19.142 39.353 43.048 1.00 19.57 191 PRO A CA 1
ATOM 1528 C C . PRO A 1 193 ? 19.600 38.120 42.294 1.00 18.26 191 PRO A C 1
ATOM 1529 O O . PRO A 1 193 ? 20.746 37.687 42.471 1.00 19.25 191 PRO A O 1
ATOM 1533 N N . GLU A 1 194 ? 18.738 37.544 41.451 1.00 18.71 192 GLU A N 1
ATOM 1534 C CA . GLU A 1 194 ? 19.122 36.354 40.695 1.00 18.32 192 GLU A CA 1
ATOM 1535 C C . GLU A 1 194 ? 20.235 36.664 39.704 1.00 17.68 192 GLU A C 1
ATOM 1536 O O . GLU A 1 194 ? 21.205 35.902 39.588 1.00 19.12 192 GLU A O 1
ATOM 1542 N N . LEU A 1 195 ? 20.117 37.775 38.981 1.00 15.94 193 LEU A N 1
ATOM 1543 C CA . LEU A 1 195 ? 21.166 38.124 38.028 1.00 15.43 193 LEU A CA 1
ATOM 1544 C C . LEU A 1 195 ? 22.462 38.467 38.753 1.00 16.31 193 LEU A C 1
ATOM 1545 O O . LEU A 1 195 ? 23.548 38.048 38.331 1.00 16.75 193 LEU A O 1
ATOM 1550 N N . ALA A 1 196 ? 22.368 39.226 39.851 1.00 15.89 194 ALA A N 1
ATOM 1551 C CA . ALA A 1 196 ? 23.566 39.546 40.621 1.00 16.88 194 ALA A CA 1
ATOM 1552 C C . ALA A 1 196 ? 24.243 38.280 41.127 1.00 17.29 194 ALA A C 1
ATOM 1553 O O . ALA A 1 196 ? 25.473 38.167 41.083 1.00 18.57 194 ALA A O 1
ATOM 1555 N N . GLU A 1 197 ? 23.453 37.316 41.614 1.00 18.08 195 GLU A N 1
ATOM 1556 C CA . GLU A 1 197 ? 24.007 36.050 42.085 1.00 22.13 195 GLU A CA 1
ATOM 1557 C C . GLU A 1 197 ? 24.698 35.291 40.959 1.00 20.32 195 GLU A C 1
ATOM 1558 O O . GLU A 1 197 ? 25.781 34.722 41.155 1.00 21.83 195 GLU A O 1
ATOM 1564 N N . LEU A 1 198 ? 24.084 35.266 39.774 1.00 19.49 196 LEU A N 1
ATOM 1565 C CA . LEU A 1 198 ? 24.711 34.608 38.632 1.00 20.17 196 LEU A CA 1
ATOM 1566 C C . LEU A 1 198 ? 26.054 35.249 38.303 1.00 19.93 196 LEU A C 1
ATOM 1567 O O . LEU A 1 198 ? 27.050 34.553 38.081 1.00 20.94 196 LEU A O 1
ATOM 1572 N N . LEU A 1 199 ? 26.101 36.583 38.280 1.00 17.92 197 LEU A N 1
ATOM 1573 C CA . LEU A 1 199 ? 27.351 37.267 37.961 1.00 17.38 197 LEU A CA 1
ATOM 1574 C C . LEU A 1 199 ? 28.412 37.020 39.025 1.00 17.68 197 LEU A C 1
ATOM 1575 O O . LEU A 1 199 ? 29.573 36.754 38.691 1.00 18.16 197 LEU A O 1
ATOM 1580 N N . ARG A 1 200 ? 28.036 37.104 40.310 1.00 18.42 198 ARG A N 1
ATOM 1581 C CA . ARG A 1 200 ? 28.995 36.844 41.382 1.00 19.91 198 ARG A CA 1
ATOM 1582 C C . ARG A 1 200 ? 29.570 35.437 41.270 1.00 19.35 198 ARG A C 1
ATOM 1583 O O . ARG A 1 200 ? 30.777 35.238 41.440 1.00 21.48 198 ARG A O 1
ATOM 1591 N N . ALA A 1 201 ? 28.726 34.451 40.953 1.00 21.31 199 ALA A N 1
ATOM 1592 C CA . ALA A 1 201 ? 29.220 33.084 40.786 1.00 24.55 199 ALA A CA 1
ATOM 1593 C C . ALA A 1 201 ? 30.199 32.982 39.623 1.00 24.63 199 ALA A C 1
ATOM 1594 O O . ALA A 1 201 ? 31.089 32.121 39.633 1.00 27.31 199 ALA A O 1
ATOM 1596 N N . ALA A 1 202 ? 30.053 33.847 38.624 1.00 21.47 200 ALA A N 1
ATOM 1597 C CA . ALA A 1 202 ? 30.960 33.926 37.488 1.00 21.92 200 ALA A CA 1
ATOM 1598 C C . ALA A 1 202 ? 32.114 34.895 37.722 1.00 19.56 200 ALA A C 1
ATOM 1599 O O . ALA A 1 202 ? 32.790 35.280 36.762 1.00 21.12 200 ALA A O 1
ATOM 1601 N N . HIS A 1 203 ? 32.351 35.299 38.971 1.00 19.40 201 HIS A N 1
ATOM 1602 C CA . HIS A 1 203 ? 33.511 36.107 39.342 1.00 19.42 201 HIS A CA 1
ATOM 1603 C C . HIS A 1 203 ? 33.416 37.536 38.816 1.00 20.76 201 HIS A C 1
ATOM 1604 O O . HIS A 1 203 ? 34.426 38.159 38.478 1.00 19.99 201 HIS A O 1
ATOM 1611 N N . PHE A 1 204 ? 32.197 38.056 38.739 1.00 17.12 202 PHE A N 1
ATOM 1612 C CA . PHE A 1 204 ? 31.941 39.456 38.443 1.00 17.60 202 PHE A CA 1
ATOM 1613 C C . PHE A 1 204 ? 31.318 40.092 39.681 1.00 21.57 202 PHE A C 1
ATOM 1614 O O . PHE A 1 204 ? 30.548 39.443 40.398 1.00 24.15 202 PHE A O 1
ATOM 1622 N N . THR A 1 205 ? 31.653 41.357 39.938 1.00 17.77 203 THR A N 1
ATOM 1623 C CA . THR A 1 205 ? 31.039 42.098 41.037 1.00 16.73 203 THR A CA 1
ATOM 1624 C C . THR A 1 205 ? 30.164 43.199 40.460 1.00 17.13 203 THR A C 1
ATOM 1625 O O . THR A 1 205 ? 30.685 44.139 39.836 1.00 15.24 203 THR A O 1
ATOM 1629 N N . PRO A 1 206 ? 28.844 43.119 40.609 1.00 14.10 204 PRO A N 1
ATOM 1630 C CA . PRO A 1 206 ? 27.974 44.185 40.099 1.00 15.36 204 PRO A CA 1
ATOM 1631 C C . PRO A 1 206 ? 28.276 45.530 40.746 1.00 13.94 204 PRO A C 1
ATOM 1632 O O . PRO A 1 206 ? 28.459 45.638 41.964 1.00 14.89 204 PRO A O 1
ATOM 1636 N N . VAL A 1 207 ? 28.317 46.560 39.904 1.00 14.77 205 VAL A N 1
ATOM 1637 C CA . VAL A 1 207 ? 28.522 47.935 40.345 1.00 14.65 205 VAL A CA 1
ATOM 1638 C C . VAL A 1 207 ? 27.351 48.851 40.022 1.00 15.18 205 VAL A C 1
ATOM 1639 O O . VAL A 1 207 ? 27.316 49.985 40.530 1.00 16.77 205 VAL A O 1
ATOM 1643 N N . ASP A 1 208 ? 26.397 48.411 39.210 1.00 13.02 206 ASP A N 1
ATOM 1644 C CA . ASP A 1 208 ? 25.266 49.233 38.802 1.00 13.50 206 ASP A CA 1
ATOM 1645 C C . ASP A 1 208 ? 24.194 48.280 38.311 1.00 12.92 206 ASP A C 1
ATOM 1646 O O . ASP A 1 208 ? 24.497 47.193 37.814 1.00 13.57 206 ASP A O 1
ATOM 1651 N N A SER A 1 209 ? 22.939 48.685 38.457 0.53 12.60 207 SER A N 1
ATOM 1652 N N B SER A 1 209 ? 22.938 48.683 38.473 0.47 12.12 207 SER A N 1
ATOM 1653 C CA A SER A 1 209 ? 21.867 47.950 37.802 0.53 12.53 207 SER A CA 1
ATOM 1654 C CA B SER A 1 209 ? 21.827 47.957 37.871 0.47 13.49 207 SER A CA 1
ATOM 1655 C C A SER A 1 209 ? 20.687 48.890 37.611 0.53 13.17 207 SER A C 1
ATOM 1656 C C B SER A 1 209 ? 20.711 48.952 37.594 0.47 12.33 207 SER A C 1
ATOM 1657 O O A SER A 1 209 ? 20.368 49.687 38.496 0.53 16.82 207 SER A O 1
ATOM 1658 O O B SER A 1 209 ? 20.465 49.857 38.393 0.47 12.84 207 SER A O 1
ATOM 1663 N N . GLN A 1 210 ? 20.056 48.798 36.447 1.00 12.79 208 GLN A N 1
ATOM 1664 C CA . GLN A 1 210 ? 18.992 49.712 36.064 1.00 13.30 208 GLN A CA 1
ATOM 1665 C C . GLN A 1 210 ? 17.817 48.923 35.523 1.00 12.13 208 GLN A C 1
ATOM 1666 O O . GLN A 1 210 ? 18.002 47.955 34.777 1.00 14.06 208 GLN A O 1
ATOM 1672 N N . ARG A 1 211 ? 16.616 49.324 35.921 1.00 12.61 209 ARG A N 1
ATOM 1673 C CA . ARG A 1 211 ? 15.385 48.771 35.370 1.00 12.51 209 ARG A CA 1
ATOM 1674 C C . ARG A 1 211 ? 14.972 49.672 34.217 1.00 11.96 209 ARG A C 1
ATOM 1675 O O . ARG A 1 211 ? 14.559 50.817 34.428 1.00 13.66 209 ARG A O 1
ATOM 1683 N N . VAL A 1 212 ? 15.070 49.154 33.002 1.00 12.23 210 VAL A N 1
ATOM 1684 C CA . VAL A 1 212 ? 14.800 49.927 31.795 1.00 11.75 210 VAL A CA 1
ATOM 1685 C C . VAL A 1 212 ? 13.395 49.573 31.322 1.00 10.75 210 VAL A C 1
ATOM 1686 O O . VAL A 1 212 ? 13.144 48.405 30.994 1.00 12.64 210 VAL A O 1
ATOM 1690 N N . PRO A 1 213 ? 12.463 50.515 31.292 1.00 11.29 211 PRO A N 1
ATOM 1691 C CA . PRO A 1 213 ? 11.101 50.169 30.871 1.00 11.54 211 PRO A CA 1
ATOM 1692 C C . PRO A 1 213 ? 11.049 49.797 29.396 1.00 12.29 211 PRO A C 1
ATOM 1693 O O . PRO A 1 213 ? 11.763 50.361 28.555 1.00 12.86 211 PRO A O 1
ATOM 1697 N N . ARG A 1 214 ? 10.192 48.830 29.093 1.00 12.08 212 ARG A N 1
ATOM 1698 C CA . ARG A 1 214 ? 9.869 48.446 27.725 1.00 12.33 212 ARG A CA 1
ATOM 1699 C C . ARG A 1 214 ? 8.416 48.854 27.535 1.00 13.88 212 ARG A C 1
ATOM 1700 O O . ARG A 1 214 ? 7.506 48.034 27.719 1.00 13.72 212 ARG A O 1
ATOM 1708 N N . PRO A 1 215 ? 8.155 50.121 27.222 1.00 13.91 213 PRO A N 1
ATOM 1709 C CA . PRO A 1 215 ? 6.773 50.615 27.347 1.00 15.79 213 PRO A CA 1
ATOM 1710 C C . PRO A 1 215 ? 5.784 49.926 26.424 1.00 16.80 213 PRO A C 1
ATOM 1711 O O . PRO A 1 215 ? 4.679 49.582 26.860 1.00 17.35 213 PRO A O 1
ATOM 1715 N N . LYS A 1 216 ? 6.149 49.697 25.161 1.00 15.81 214 LYS A N 1
ATOM 1716 C CA . LYS A 1 216 ? 5.196 49.067 24.252 1.00 16.01 214 LYS A CA 1
ATOM 1717 C C . LYS A 1 216 ? 4.947 47.610 24.619 1.00 15.47 214 LYS A C 1
ATOM 1718 O O . LYS A 1 216 ? 3.829 47.111 24.440 1.00 16.65 214 LYS A O 1
ATOM 1724 N N . ALA A 1 217 ? 5.958 46.922 25.145 1.00 14.97 215 ALA A N 1
ATOM 1725 C CA . ALA A 1 217 ? 5.789 45.538 25.561 1.00 16.66 215 ALA A CA 1
ATOM 1726 C C . ALA A 1 217 ? 5.173 45.407 26.949 1.00 15.86 215 ALA A C 1
ATOM 1727 O O . ALA A 1 217 ? 4.740 44.306 27.308 1.00 18.79 215 ALA A O 1
ATOM 1729 N N . GLY A 1 218 ? 5.124 46.487 27.731 1.00 16.00 216 GLY A N 1
ATOM 1730 C CA . GLY A 1 218 ? 4.619 46.416 29.091 1.00 16.00 216 GLY A CA 1
ATOM 1731 C C . GLY A 1 218 ? 5.516 45.675 30.064 1.00 15.85 216 GLY A C 1
ATOM 1732 O O . GLY A 1 218 ? 5.018 45.099 31.040 1.00 19.09 216 GLY A O 1
ATOM 1733 N N . LEU A 1 219 ? 6.827 45.701 29.846 1.00 13.70 217 LEU A N 1
ATOM 1734 C CA . LEU A 1 219 ? 7.777 44.898 30.608 1.00 14.26 217 LEU A CA 1
ATOM 1735 C C . LEU A 1 219 ? 8.982 45.773 30.945 1.00 13.15 217 LEU A C 1
ATOM 1736 O O . LEU A 1 219 ? 8.967 46.986 30.728 1.00 14.22 217 LEU A O 1
ATOM 1741 N N . HIS A 1 220 ? 10.038 45.154 31.483 1.00 12.78 218 HIS A N 1
ATOM 1742 C CA . HIS A 1 220 ? 11.298 45.852 31.726 1.00 12.71 218 HIS A CA 1
ATOM 1743 C C . HIS A 1 220 ? 12.468 44.954 31.349 1.00 13.18 218 HIS A C 1
ATOM 1744 O O . HIS A 1 220 ? 12.383 43.728 31.435 1.00 12.51 218 HIS A O 1
ATOM 1751 N N . TYR A 1 221 ? 13.570 45.581 30.951 1.00 12.30 219 TYR A N 1
ATOM 1752 C CA . TYR A 1 221 ? 14.872 44.933 30.967 1.00 10.88 219 TYR A CA 1
ATOM 1753 C C . TYR A 1 221 ? 15.605 45.282 32.257 1.00 12.25 219 TYR A C 1
ATOM 1754 O O . TYR A 1 221 ? 15.425 46.358 32.829 1.00 13.25 219 TYR A O 1
ATOM 1763 N N A LEU A 1 222 ? 16.454 44.363 32.693 0.63 11.13 220 LEU A N 1
ATOM 1764 N N B LEU A 1 222 ? 16.407 44.336 32.733 0.37 11.97 220 LEU A N 1
ATOM 1765 C CA A LEU A 1 222 ? 17.356 44.589 33.811 0.63 12.48 220 LEU A CA 1
ATOM 1766 C CA B LEU A 1 222 ? 17.361 44.585 33.804 0.37 12.35 220 LEU A CA 1
ATOM 1767 C C A LEU A 1 222 ? 18.754 44.692 33.231 0.63 10.96 220 LEU A C 1
ATOM 1768 C C B LEU A 1 222 ? 18.723 44.726 33.151 0.37 11.87 220 LEU A C 1
ATOM 1769 O O A LEU A 1 222 ? 19.245 43.727 32.637 0.63 13.79 220 LEU A O 1
ATOM 1770 O O B LEU A 1 222 ? 19.161 43.820 32.437 0.37 9.09 220 LEU A O 1
ATOM 1779 N N . VAL A 1 223 ? 19.381 45.860 33.373 1.00 11.63 221 VAL A N 1
ATOM 1780 C CA . VAL A 1 223 ? 20.677 46.135 32.764 1.00 11.78 221 VAL A CA 1
ATOM 1781 C C . VAL A 1 223 ? 21.688 46.307 33.884 1.00 11.52 221 VAL A C 1
ATOM 1782 O O . VAL A 1 223 ? 21.670 47.317 34.596 1.00 12.95 221 VAL A O 1
ATOM 1786 N N . MET A 1 224 ? 22.570 45.333 34.035 1.00 11.04 222 MET A N 1
ATOM 1787 C CA . MET A 1 224 ? 23.499 45.281 35.154 1.00 11.71 222 MET A CA 1
ATOM 1788 C C . MET A 1 224 ? 24.919 45.400 34.635 1.00 11.36 222 MET A C 1
ATOM 1789 O O . MET A 1 224 ? 25.259 44.808 33.606 1.00 12.53 222 MET A O 1
ATOM 1794 N N . THR A 1 225 ? 25.745 46.183 35.318 1.00 11.04 223 THR A N 1
ATOM 1795 C CA . THR A 1 225 ? 27.141 46.347 34.948 1.00 11.35 223 THR A CA 1
ATOM 1796 C C . THR A 1 225 ? 27.999 45.833 36.087 1.00 13.20 223 THR A C 1
ATOM 1797 O O . THR A 1 225 ? 27.682 46.060 37.259 1.00 12.69 223 THR A O 1
ATOM 1801 N N . ALA A 1 226 ? 29.081 45.138 35.743 1.00 12.24 224 ALA A N 1
ATOM 1802 C CA . ALA A 1 226 ? 29.953 44.531 36.735 1.00 12.94 224 ALA A CA 1
ATOM 1803 C C . ALA A 1 226 ? 31.411 44.754 36.371 1.00 13.49 224 ALA A C 1
ATOM 1804 O O . ALA A 1 226 ? 31.758 44.938 35.197 1.00 13.53 224 ALA A O 1
ATOM 1806 N N . ARG A 1 227 ? 32.262 44.732 37.386 1.00 15.23 225 ARG A N 1
ATOM 1807 C CA . ARG A 1 227 ? 33.694 44.556 37.203 1.00 15.66 225 ARG A CA 1
ATOM 1808 C C . ARG A 1 227 ? 34.063 43.115 37.538 1.00 16.83 225 ARG A C 1
ATOM 1809 O O . ARG A 1 227 ? 33.240 42.336 38.019 1.00 18.88 225 ARG A O 1
ATOM 1817 N N . LYS A 1 228 ? 35.311 42.746 37.263 1.00 20.00 226 LYS A N 1
ATOM 1818 C CA . LYS A 1 228 ? 35.798 41.466 37.756 1.00 23.01 226 LYS A CA 1
ATOM 1819 C C . LYS A 1 228 ? 35.912 41.503 39.269 1.00 21.64 226 LYS A C 1
ATOM 1820 O O . LYS A 1 228 ? 36.348 42.501 39.853 1.00 24.79 226 LYS A O 1
ATOM 1826 N N . THR A 1 229 ? 35.533 40.402 39.908 1.00 21.83 227 THR A N 1
ATOM 1827 C CA . THR A 1 229 ? 35.763 40.274 41.338 1.00 22.41 227 THR A CA 1
ATOM 1828 C C . THR A 1 229 ? 37.258 40.159 41.615 1.00 26.10 227 THR A C 1
ATOM 1829 O O . THR A 1 229 ? 37.978 39.417 40.940 1.00 27.99 227 THR A O 1
ATOM 1833 N N . ASP A 1 230 ? 37.729 40.911 42.607 1.00 27.13 228 ASP A N 1
ATOM 1834 C CA . ASP A 1 230 ? 39.146 40.886 42.958 1.00 31.21 228 ASP A CA 1
ATOM 1835 C C . ASP A 1 230 ? 39.543 39.520 43.507 1.00 39.39 228 ASP A C 1
ATOM 1836 O O . ASP A 1 230 ? 38.787 38.902 44.255 1.00 40.36 228 ASP A O 1
ATOM 1838 N N . PRO B 1 8 ? 19.241 77.689 8.195 1.00 46.27 6 PRO B N 1
ATOM 1839 C CA . PRO B 1 8 ? 18.017 77.116 8.766 1.00 46.87 6 PRO B CA 1
ATOM 1840 C C . PRO B 1 8 ? 17.852 75.626 8.471 1.00 45.39 6 PRO B C 1
ATOM 1841 O O . PRO B 1 8 ? 18.047 75.187 7.337 1.00 46.24 6 PRO B O 1
ATOM 1845 N N . HIS B 1 9 ? 17.486 74.859 9.496 1.00 36.79 7 HIS B N 1
ATOM 1846 C CA . HIS B 1 9 ? 17.334 73.420 9.354 1.00 36.19 7 HIS B CA 1
ATOM 1847 C C . HIS B 1 9 ? 16.258 72.935 10.311 1.00 34.55 7 HIS B C 1
ATOM 1848 O O . HIS B 1 9 ? 15.909 73.612 11.283 1.00 33.17 7 HIS B O 1
ATOM 1855 N N . TYR B 1 10 ? 15.740 71.743 10.031 1.00 35.79 8 TYR B N 1
ATOM 1856 C CA . TYR B 1 10 ? 14.773 71.125 10.927 1.00 35.46 8 TYR B CA 1
ATOM 1857 C C . TYR B 1 10 ? 15.493 70.546 12.135 1.00 33.67 8 TYR B C 1
ATOM 1858 O O . TYR B 1 10 ? 16.488 69.829 11.995 1.00 33.67 8 TYR B O 1
ATOM 1867 N N . ILE B 1 11 ? 14.994 70.882 13.324 1.00 32.37 9 ILE B N 1
ATOM 1868 C CA . ILE B 1 11 ? 15.558 70.383 14.571 1.00 30.89 9 ILE B CA 1
ATOM 1869 C C . ILE B 1 11 ? 14.767 69.200 15.124 1.00 31.55 9 ILE B C 1
ATOM 1870 O O . ILE B 1 11 ? 15.315 68.419 15.920 1.00 30.92 9 ILE B O 1
ATOM 1875 N N . ASP B 1 12 ? 13.507 69.043 14.732 1.00 33.02 10 ASP B N 1
ATOM 1876 C CA . ASP B 1 12 ? 12.708 67.891 15.128 1.00 34.98 10 ASP B CA 1
ATOM 1877 C C . ASP B 1 12 ? 11.713 67.594 14.012 1.00 44.48 10 ASP B C 1
ATOM 1878 O O . ASP B 1 12 ? 11.779 68.179 12.926 1.00 37.29 10 ASP B O 1
ATOM 1883 N N . ALA B 1 13 ? 10.775 66.686 14.288 1.00 57.13 11 ALA B N 1
ATOM 1884 C CA . ALA B 1 13 ? 9.837 66.233 13.269 1.00 63.81 11 ALA B CA 1
ATOM 1885 C C . ALA B 1 13 ? 8.887 67.325 12.794 1.00 60.57 11 ALA B C 1
ATOM 1886 O O . ALA B 1 13 ? 8.179 67.111 11.804 1.00 64.97 11 ALA B O 1
ATOM 1888 N N . GLN B 1 14 ? 8.855 68.482 13.458 1.00 47.04 12 GLN B N 1
ATOM 1889 C CA . GLN B 1 14 ? 7.845 69.493 13.153 1.00 43.92 12 GLN B CA 1
ATOM 1890 C C . GLN B 1 14 ? 8.361 70.921 13.042 1.00 39.36 12 GLN B C 1
ATOM 1891 O O . GLN B 1 14 ? 7.675 71.745 12.426 1.00 41.13 12 GLN B O 1
ATOM 1897 N N . ARG B 1 15 ? 9.521 71.262 13.596 1.00 37.05 13 ARG B N 1
ATOM 1898 C CA . ARG B 1 15 ? 9.944 72.651 13.717 1.00 35.77 13 ARG B CA 1
ATOM 1899 C C . ARG B 1 15 ? 11.235 72.885 12.951 1.00 35.15 13 ARG B C 1
ATOM 1900 O O . ARG B 1 15 ? 12.222 72.167 13.153 1.00 34.22 13 ARG B O 1
ATOM 1908 N N . ALA B 1 16 ? 11.232 73.910 12.108 1.00 35.82 14 ALA B N 1
ATOM 1909 C CA . ALA B 1 16 ? 12.443 74.438 11.503 1.00 35.26 14 ALA B CA 1
ATOM 1910 C C . ALA B 1 16 ? 12.945 75.600 12.348 1.00 39.12 14 ALA B C 1
ATOM 1911 O O . ALA B 1 16 ? 12.152 76.394 12.866 1.00 36.96 14 ALA B O 1
ATOM 1913 N N . ILE B 1 17 ? 14.262 75.688 12.499 1.00 32.23 15 ILE B N 1
ATOM 1914 C CA . ILE B 1 17 ? 14.885 76.756 13.270 1.00 30.79 15 ILE B CA 1
ATOM 1915 C C . ILE B 1 17 ? 15.842 77.517 12.368 1.00 31.19 15 ILE B C 1
ATOM 1916 O O . ILE B 1 17 ? 16.425 76.959 11.432 1.00 32.04 15 ILE B O 1
ATOM 1921 N N . ALA B 1 18 ? 15.977 78.811 12.630 1.00 30.86 16 ALA B N 1
ATOM 1922 C CA . ALA B 1 18 ? 16.802 79.651 11.780 1.00 31.53 16 ALA B CA 1
ATOM 1923 C C . ALA B 1 18 ? 17.742 80.470 12.647 1.00 30.28 16 ALA B C 1
ATOM 1924 O O . ALA B 1 18 ? 17.402 80.805 13.784 1.00 29.30 16 ALA B O 1
ATOM 1926 N N . PRO B 1 19 ? 18.928 80.808 12.141 1.00 30.56 17 PRO B N 1
ATOM 1927 C CA . PRO B 1 19 ? 19.899 81.532 12.974 1.00 30.09 17 PRO B CA 1
ATOM 1928 C C . PRO B 1 19 ? 19.333 82.855 13.468 1.00 29.73 17 PRO B C 1
ATOM 1929 O O . PRO B 1 19 ? 18.590 83.536 12.761 1.00 34.69 17 PRO B O 1
ATOM 1933 N N A VAL B 1 20 ? 19.697 83.211 14.696 0.48 28.68 18 VAL B N 1
ATOM 1934 N N B VAL B 1 20 ? 19.673 83.207 14.710 0.52 28.67 18 VAL B N 1
ATOM 1935 C CA A VAL B 1 20 ? 19.355 84.520 15.236 0.48 34.12 18 VAL B CA 1
ATOM 1936 C CA B VAL B 1 20 ? 19.165 84.438 15.309 0.52 31.52 18 VAL B CA 1
ATOM 1937 C C A VAL B 1 20 ? 20.296 85.557 14.635 0.48 41.75 18 VAL B C 1
ATOM 1938 C C B VAL B 1 20 ? 19.717 85.639 14.552 0.52 41.31 18 VAL B C 1
ATOM 1939 O O A VAL B 1 20 ? 21.516 85.358 14.585 0.48 45.22 18 VAL B O 1
ATOM 1940 O O B VAL B 1 20 ? 20.934 85.771 14.367 0.52 43.63 18 VAL B O 1
ATOM 1947 N N A ASP B 1 21 ? 19.724 86.656 14.146 0.48 46.21 19 ASP B N 1
ATOM 1948 N N B ASP B 1 21 ? 18.824 86.528 14.115 0.52 47.93 19 ASP B N 1
ATOM 1949 C CA A ASP B 1 21 ? 20.494 87.718 13.511 0.48 49.91 19 ASP B CA 1
ATOM 1950 C CA B ASP B 1 21 ? 19.188 87.651 13.256 0.52 52.06 19 ASP B CA 1
ATOM 1951 C C A ASP B 1 21 ? 20.122 89.094 14.046 0.48 52.76 19 ASP B C 1
ATOM 1952 C C B ASP B 1 21 ? 18.747 88.991 13.843 0.52 53.03 19 ASP B C 1
ATOM 1953 O O A ASP B 1 21 ? 20.547 90.106 13.475 0.48 52.64 19 ASP B O 1
ATOM 1954 O O B ASP B 1 21 ? 18.388 89.921 13.116 0.52 55.02 19 ASP B O 1
ATOM 1963 N N A ALA B 1 22 ? 19.343 89.154 15.116 0.48 51.12 20 ALA B N 1
ATOM 1964 N N B ALA B 1 22 ? 18.790 89.118 15.165 0.52 51.05 20 ALA B N 1
ATOM 1965 C CA A ALA B 1 22 ? 18.840 90.383 15.705 0.48 51.92 20 ALA B CA 1
ATOM 1966 C CA B ALA B 1 22 ? 18.393 90.355 15.826 0.52 52.14 20 ALA B CA 1
ATOM 1967 C C A ALA B 1 22 ? 19.160 90.371 17.194 0.48 49.40 20 ALA B C 1
ATOM 1968 C C B ALA B 1 22 ? 18.986 90.358 17.229 0.52 49.41 20 ALA B C 1
ATOM 1969 O O A ALA B 1 22 ? 19.449 89.317 17.762 0.48 47.63 20 ALA B O 1
ATOM 1970 O O B ALA B 1 22 ? 19.335 89.298 17.758 0.52 47.69 20 ALA B O 1
ATOM 1973 N N . PRO B 1 23 ? 19.132 91.539 17.839 1.00 45.11 21 PRO B N 1
ATOM 1974 C CA . PRO B 1 23 ? 19.422 91.571 19.281 1.00 40.47 21 PRO B CA 1
ATOM 1975 C C . PRO B 1 23 ? 18.350 90.814 20.043 1.00 39.26 21 PRO B C 1
ATOM 1976 O O . PRO B 1 23 ? 17.158 90.914 19.742 1.00 38.82 21 PRO B O 1
ATOM 1980 N N . LEU B 1 24 ? 18.784 90.031 21.024 1.00 38.52 22 LEU B N 1
ATOM 1981 C CA . LEU B 1 24 ? 17.849 89.243 21.808 1.00 34.06 22 LEU B CA 1
ATOM 1982 C C . LEU B 1 24 ? 17.106 90.135 22.790 1.00 33.16 22 LEU B C 1
ATOM 1983 O O . LEU B 1 24 ? 17.623 91.158 23.247 1.00 40.02 22 LEU B O 1
ATOM 1988 N N . ALA B 1 25 ? 15.880 89.737 23.113 1.00 35.69 23 ALA B N 1
ATOM 1989 C CA . ALA B 1 25 ? 15.179 90.364 24.219 1.00 36.19 23 ALA B CA 1
ATOM 1990 C C . ALA B 1 25 ? 15.911 90.059 25.523 1.00 31.99 23 ALA B C 1
ATOM 1991 O O . ALA B 1 25 ? 16.724 89.133 25.605 1.00 32.99 23 ALA B O 1
ATOM 1993 N N . ALA B 1 26 ? 15.628 90.867 26.542 1.00 34.52 24 ALA B N 1
ATOM 1994 C CA . ALA B 1 26 ? 16.227 90.664 27.850 1.00 34.93 24 ALA B CA 1
ATOM 1995 C C . ALA B 1 26 ? 15.815 89.295 28.385 1.00 32.37 24 ALA B C 1
ATOM 1996 O O . ALA B 1 26 ? 14.769 88.767 28.004 1.00 32.15 24 ALA B O 1
ATOM 1998 N N . PRO B 1 27 ? 16.614 88.696 29.275 1.00 17.98 25 PRO B N 1
ATOM 1999 C CA . PRO B 1 27 ? 16.215 87.386 29.809 1.00 16.27 25 PRO B CA 1
ATOM 2000 C C . PRO B 1 27 ? 14.834 87.370 30.439 1.00 16.81 25 PRO B C 1
ATOM 2001 O O . PRO B 1 27 ? 14.104 86.389 30.263 1.00 17.54 25 PRO B O 1
ATOM 2005 N N . HIS B 1 28 ? 14.440 88.427 31.155 1.00 17.73 26 HIS B N 1
ATOM 2006 C CA . HIS B 1 28 ? 13.100 88.428 31.731 1.00 18.27 26 HIS B CA 1
ATOM 2007 C C . HIS B 1 28 ? 12.029 88.415 30.646 1.00 16.76 26 HIS B C 1
ATOM 2008 O O . HIS B 1 28 ? 11.054 87.660 30.736 1.00 20.27 26 HIS B O 1
ATOM 2015 N N . GLU B 1 29 ? 12.191 89.259 29.622 1.00 18.73 27 GLU B N 1
ATOM 2016 C CA . GLU B 1 29 ? 11.253 89.267 28.502 1.00 20.98 27 GLU B CA 1
ATOM 2017 C C . GLU B 1 29 ? 11.210 87.907 27.822 1.00 22.78 27 GLU B C 1
ATOM 2018 O O . GLU B 1 29 ? 10.131 87.391 27.504 1.00 22.76 27 GLU B O 1
ATOM 2024 N N . TYR B 1 30 ? 12.375 87.290 27.629 1.00 17.60 28 TYR B N 1
ATOM 2025 C CA . TYR B 1 30 ? 12.421 85.989 26.971 1.00 19.44 28 TYR B CA 1
ATOM 2026 C C . TYR B 1 30 ? 11.698 84.920 27.779 1.00 18.52 28 TYR B C 1
ATOM 2027 O O . TYR B 1 30 ? 11.143 83.977 27.206 1.00 20.17 28 TYR B O 1
ATOM 2036 N N . ALA B 1 31 ? 11.706 85.040 29.109 1.00 19.67 29 ALA B N 1
ATOM 2037 C CA . ALA B 1 31 ? 11.071 84.035 29.952 1.00 21.16 29 ALA B CA 1
ATOM 2038 C C . ALA B 1 31 ? 9.606 83.830 29.581 1.00 18.47 29 ALA B C 1
ATOM 2039 O O . ALA B 1 31 ? 9.113 82.698 29.607 1.00 20.36 29 ALA B O 1
ATOM 2041 N N . ALA B 1 32 ? 8.894 84.908 29.251 1.00 21.21 30 ALA B N 1
ATOM 2042 C CA . ALA B 1 32 ? 7.497 84.772 28.840 1.00 23.68 30 ALA B CA 1
ATOM 2043 C C . ALA B 1 32 ? 7.378 84.080 27.485 1.00 21.31 30 ALA B C 1
ATOM 2044 O O . ALA B 1 32 ? 6.477 83.261 27.278 1.00 24.60 30 ALA B O 1
ATOM 2046 N N . VAL B 1 33 ? 8.271 84.409 26.550 1.00 19.61 31 VAL B N 1
ATOM 2047 C CA . VAL B 1 33 ? 8.285 83.750 25.246 1.00 19.51 31 VAL B CA 1
ATOM 2048 C C . VAL B 1 33 ? 8.544 82.258 25.419 1.00 21.97 31 VAL B C 1
ATOM 2049 O O . VAL B 1 33 ? 7.830 81.408 24.873 1.00 18.90 31 VAL B O 1
ATOM 2053 N N . LEU B 1 34 ? 9.564 81.930 26.209 1.00 16.85 32 LEU B N 1
ATOM 2054 C CA . LEU B 1 34 ? 9.917 80.549 26.495 1.00 17.47 32 LEU B CA 1
ATOM 2055 C C . LEU B 1 34 ? 8.740 79.789 27.099 1.00 17.66 32 LEU B C 1
ATOM 2056 O O . LEU B 1 34 ? 8.363 78.715 26.611 1.00 17.94 32 LEU B O 1
ATOM 2061 N N . ARG B 1 35 ? 8.138 80.333 28.161 1.00 17.05 33 ARG B N 1
ATOM 2062 C CA . ARG B 1 35 ? 7.037 79.633 28.811 1.00 16.03 33 ARG B CA 1
ATOM 2063 C C . ARG B 1 35 ? 5.834 79.489 27.881 1.00 16.94 33 ARG B C 1
ATOM 2064 O O . ARG B 1 35 ? 5.224 78.415 27.815 1.00 18.67 33 ARG B O 1
ATOM 2072 N N . SER B 1 36 ? 5.481 80.558 27.160 1.00 19.84 34 SER B N 1
ATOM 2073 C CA . SER B 1 36 ? 4.308 80.513 26.288 1.00 20.16 34 SER B CA 1
ATOM 2074 C C . SER B 1 36 ? 4.465 79.469 25.190 1.00 19.72 34 SER B C 1
ATOM 2075 O O . SER B 1 36 ? 3.504 78.770 24.851 1.00 19.52 34 SER B O 1
ATOM 2078 N N . ASP B 1 37 ? 5.660 79.352 24.611 1.00 16.23 35 ASP B N 1
ATOM 2079 C CA . ASP B 1 37 ? 5.851 78.342 23.576 1.00 17.30 35 ASP B CA 1
ATOM 2080 C C . ASP B 1 37 ? 5.695 76.940 24.153 1.00 17.88 35 ASP B C 1
ATOM 2081 O O . ASP B 1 37 ? 5.034 76.086 23.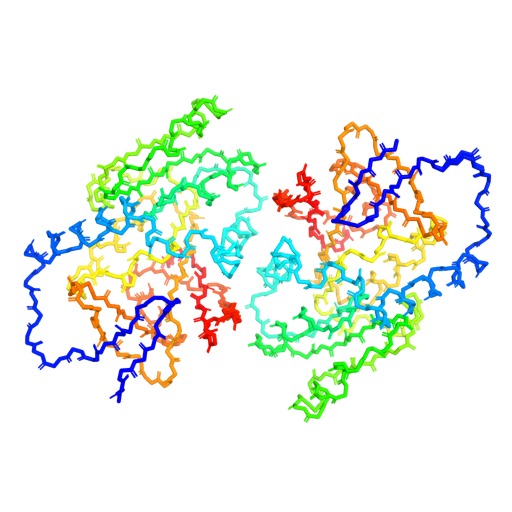551 1.00 17.45 35 ASP B O 1
ATOM 2086 N N . PHE B 1 38 ? 6.257 76.690 25.338 1.00 14.00 36 PHE B N 1
ATOM 2087 C CA . PHE B 1 38 ? 6.154 75.346 25.887 1.00 14.20 36 PHE B CA 1
ATOM 2088 C C . PHE B 1 38 ? 4.737 75.028 26.354 1.00 15.66 36 PHE B C 1
ATOM 2089 O O . PHE B 1 38 ? 4.261 73.902 26.162 1.00 15.80 36 PHE B O 1
ATOM 2097 N N . VAL B 1 39 ? 4.037 76.003 26.947 1.00 15.24 37 VAL B N 1
ATOM 2098 C CA . VAL B 1 39 ? 2.643 75.780 27.329 1.00 17.48 37 VAL B CA 1
ATOM 2099 C C . VAL B 1 39 ? 1.828 75.375 26.112 1.00 18.71 37 VAL B C 1
ATOM 2100 O O . VAL B 1 39 ? 1.093 74.381 26.133 1.00 18.61 37 VAL B O 1
ATOM 2104 N N . SER B 1 40 ? 1.979 76.127 25.019 1.00 16.94 38 SER B N 1
ATOM 2105 C CA . SER B 1 40 ? 1.239 75.832 23.801 1.00 18.50 38 SER B CA 1
ATOM 2106 C C . SER B 1 40 ? 1.629 74.473 23.239 1.00 17.47 38 SER B C 1
ATOM 2107 O O . SER B 1 40 ? 0.763 73.702 22.808 1.00 18.21 38 SER B O 1
ATOM 2110 N N . SER B 1 41 ? 2.925 74.159 23.249 1.00 15.07 39 SER B N 1
ATOM 2111 C CA . SER B 1 41 ? 3.393 72.886 22.698 1.00 14.89 39 SER B CA 1
ATOM 2112 C C . SER B 1 41 ? 2.804 71.699 23.452 1.00 16.75 39 SER B C 1
ATOM 2113 O O . SER B 1 41 ? 2.310 70.744 22.841 1.00 16.96 39 SER B O 1
ATOM 2116 N N . TYR B 1 42 ? 2.861 71.733 24.788 1.00 15.65 40 TYR B N 1
ATOM 2117 C CA . TYR B 1 42 ? 2.279 70.644 25.572 1.00 14.83 40 TYR B CA 1
ATOM 2118 C C . TYR B 1 42 ? 0.768 70.589 25.412 1.00 16.15 40 TYR B C 1
ATOM 2119 O O . TYR B 1 42 ? 0.197 69.500 25.274 1.00 17.04 40 TYR B O 1
ATOM 2128 N N . HIS B 1 43 ? 0.103 71.750 25.403 1.00 16.33 41 HIS B N 1
ATOM 2129 C CA . HIS B 1 43 ? -1.342 71.762 25.206 1.00 17.86 41 HIS B CA 1
ATOM 2130 C C . HIS B 1 43 ? -1.727 71.073 23.903 1.00 19.99 41 HIS B C 1
ATOM 2131 O O . HIS B 1 43 ? -2.687 70.294 23.861 1.00 20.60 41 HIS B O 1
ATOM 2138 N N . ASP B 1 44 ? -0.989 71.351 22.828 1.00 19.11 42 ASP B N 1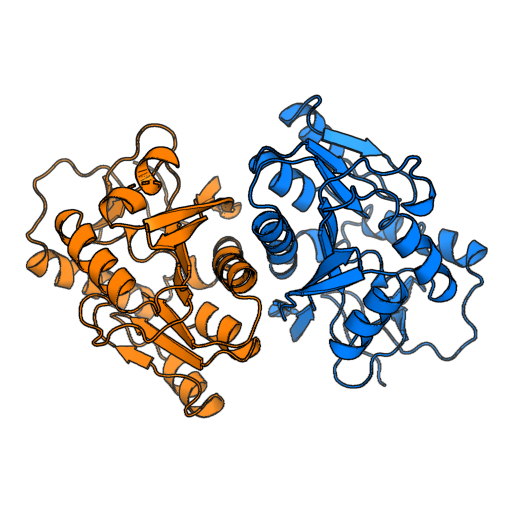
ATOM 2139 C CA . ASP B 1 44 ? -1.322 70.828 21.510 1.00 18.09 42 ASP B CA 1
ATOM 2140 C C . ASP B 1 44 ? -0.823 69.409 21.287 1.00 18.95 42 ASP B C 1
ATOM 2141 O O . ASP B 1 44 ? -1.138 68.818 20.248 1.00 20.51 42 ASP B O 1
ATOM 2146 N N . GLY B 1 45 ? -0.031 68.862 22.203 1.00 18.00 43 GLY B N 1
ATOM 2147 C CA . GLY B 1 45 ? 0.587 67.578 21.929 1.00 18.34 43 GLY B CA 1
ATOM 2148 C C . GLY B 1 45 ? 1.728 67.647 20.943 1.00 18.80 43 GLY B C 1
ATOM 2149 O O . GLY B 1 45 ? 2.069 66.634 20.327 1.00 19.85 43 GLY B O 1
ATOM 2150 N N . ARG B 1 46 ? 2.322 68.826 20.758 1.00 17.61 44 ARG B N 1
ATOM 2151 C CA . ARG B 1 46 ? 3.430 69.021 19.832 1.00 15.91 44 ARG B CA 1
ATOM 2152 C C . ARG B 1 46 ? 4.788 68.809 20.491 1.00 16.20 44 ARG B C 1
ATOM 2153 O O . ARG B 1 46 ? 5.825 69.126 19.891 1.00 17.25 44 ARG B O 1
ATOM 2161 N N . ASP B 1 47 ? 4.802 68.269 21.707 1.00 14.77 45 ASP B N 1
ATOM 2162 C CA . ASP B 1 47 ? 6.041 67.953 22.416 1.00 14.73 45 ASP B CA 1
ATOM 2163 C C . ASP B 1 47 ? 6.636 66.651 21.881 1.00 14.70 45 ASP B C 1
ATOM 2164 O O . ASP B 1 47 ? 6.623 65.603 22.530 1.00 16.50 45 ASP B O 1
ATOM 2169 N N . VAL B 1 48 ? 7.192 66.740 20.667 1.00 15.73 46 VAL B N 1
ATOM 2170 C CA . VAL B 1 48 ? 7.707 65.544 20.002 1.00 15.81 46 VAL B CA 1
ATOM 2171 C C . VAL B 1 48 ? 8.859 64.926 20.780 1.00 15.27 46 VAL B C 1
ATOM 2172 O O . VAL B 1 48 ? 9.120 63.720 20.672 1.00 16.52 46 VAL B O 1
ATOM 2176 N N . TRP B 1 49 ? 9.564 65.730 21.570 1.00 13.61 47 TRP B N 1
ATOM 2177 C CA . TRP B 1 49 ? 10.693 65.216 22.339 1.00 14.77 47 TRP B CA 1
ATOM 2178 C C . TRP B 1 49 ? 10.263 64.165 23.362 1.00 15.74 47 TRP B C 1
ATOM 2179 O O . TRP B 1 49 ? 11.044 63.268 23.696 1.00 15.56 47 TRP B O 1
ATOM 2190 N N . THR B 1 50 ? 9.032 64.249 23.869 1.00 13.66 48 THR B N 1
ATOM 2191 C CA . THR B 1 50 ? 8.617 63.351 24.944 1.00 14.32 48 THR B CA 1
ATOM 2192 C C . THR B 1 50 ? 8.728 61.892 24.529 1.00 14.77 48 THR B C 1
ATOM 2193 O O . THR B 1 50 ? 9.190 61.048 25.310 1.00 15.58 48 THR B O 1
ATOM 2197 N N . ASP B 1 51 ? 8.347 61.581 23.294 1.00 16.43 49 ASP B N 1
ATOM 2198 C CA . ASP B 1 51 ? 8.349 60.209 22.810 1.00 16.81 49 ASP B CA 1
ATOM 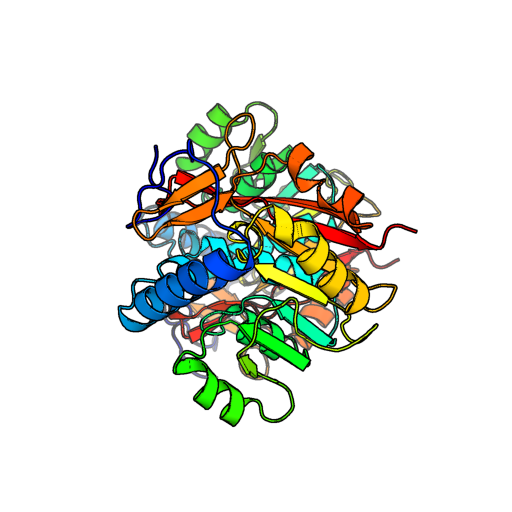2199 C C . ASP B 1 51 ? 9.513 59.916 21.874 1.00 17.90 49 ASP B C 1
ATOM 2200 O O . ASP B 1 51 ? 9.511 58.876 21.210 1.00 20.04 49 ASP B O 1
ATOM 2205 N N . GLU B 1 52 ? 10.499 60.807 21.794 1.00 14.05 50 GLU B N 1
ATOM 2206 C CA . GLU B 1 52 ? 11.671 60.549 20.965 1.00 13.57 50 GLU B CA 1
ATOM 2207 C C . GLU B 1 52 ? 12.551 59.522 21.672 1.00 12.37 50 GLU B C 1
ATOM 2208 O O . GLU B 1 52 ? 12.941 59.718 22.827 1.00 13.94 50 GLU B O 1
ATOM 2214 N N . ALA B 1 53 ? 12.849 58.415 20.994 1.00 13.68 51 ALA B N 1
ATOM 2215 C CA . ALA B 1 53 ? 13.605 57.352 21.649 1.00 14.39 51 ALA B CA 1
ATOM 2216 C C . ALA B 1 53 ? 14.997 57.816 22.051 1.00 12.91 51 ALA B C 1
ATOM 2217 O O . ALA B 1 53 ? 15.531 57.368 23.080 1.00 13.13 51 ALA B O 1
ATOM 2219 N N . ALA B 1 54 ? 15.581 58.738 21.289 1.00 13.07 52 ALA B N 1
ATOM 2220 C CA . ALA B 1 54 ? 16.916 59.248 21.558 1.00 12.04 52 ALA B CA 1
ATOM 2221 C C . ALA B 1 54 ? 16.988 60.054 22.841 1.00 13.10 52 ALA B C 1
ATOM 2222 O O . ALA B 1 54 ? 18.097 60.355 23.294 1.00 12.92 52 ALA B O 1
ATOM 2224 N N . MET B 1 55 ? 15.847 60.430 23.425 1.00 12.05 53 MET B N 1
ATOM 2225 C CA . MET B 1 55 ? 15.864 61.138 24.702 1.00 11.25 53 MET B CA 1
ATOM 2226 C C . MET B 1 55 ? 16.097 60.223 25.896 1.00 13.63 53 MET B C 1
ATOM 2227 O O . MET B 1 55 ? 16.356 60.732 26.995 1.00 13.26 53 MET B O 1
ATOM 2232 N N . ARG B 1 56 ? 16.032 58.899 25.714 1.00 11.72 54 ARG B N 1
ATOM 2233 C CA . ARG B 1 56 ? 16.085 57.988 26.858 1.00 12.26 54 ARG B CA 1
ATOM 2234 C C . ARG B 1 56 ? 17.480 57.691 27.400 1.00 11.91 54 ARG B C 1
ATOM 2235 O O . ARG B 1 56 ? 17.604 57.442 28.614 1.00 12.74 54 ARG B O 1
ATOM 2243 N N . PRO B 1 57 ? 18.541 57.657 26.585 1.00 11.17 55 PRO B N 1
ATOM 2244 C CA . PRO B 1 57 ? 19.862 57.348 27.168 1.00 12.71 55 PRO B CA 1
ATOM 2245 C C . PRO B 1 57 ? 20.309 58.297 28.273 1.00 13.47 55 PRO B C 1
ATOM 2246 O O . PRO B 1 57 ? 20.965 57.838 29.213 1.00 12.46 55 PRO B O 1
ATOM 2250 N N . ALA B 1 58 ? 19.960 59.585 28.218 1.00 11.00 56 ALA B N 1
ATOM 2251 C CA . ALA B 1 58 ? 20.546 60.541 29.157 1.00 11.92 56 ALA B CA 1
ATOM 2252 C C . ALA B 1 58 ? 20.291 60.158 30.618 1.00 11.06 56 ALA B C 1
ATOM 2253 O O . ALA B 1 58 ? 21.204 60.242 31.453 1.00 11.78 56 ALA B O 1
ATOM 2255 N N . SER B 1 59 ? 19.058 59.755 30.956 1.00 10.01 57 SER B N 1
ATOM 2256 C CA . SER B 1 59 ? 18.753 59.385 32.340 1.00 10.32 57 SER B CA 1
ATOM 2257 C C . SER B 1 59 ? 19.524 58.152 32.781 1.00 10.85 57 SER B C 1
ATOM 2258 O O . SER B 1 59 ? 19.958 58.068 33.937 1.00 11.21 57 SER B O 1
ATOM 2261 N N . ALA B 1 60 ? 19.690 57.175 31.885 1.00 10.67 58 ALA B N 1
ATOM 2262 C CA . ALA B 1 60 ? 20.467 55.988 32.215 1.00 10.40 58 ALA B CA 1
ATOM 2263 C C . ALA B 1 60 ? 21.937 56.334 32.399 1.00 11.31 58 ALA B C 1
ATOM 2264 O O . ALA B 1 60 ? 22.621 55.745 33.247 1.00 11.33 58 ALA B O 1
ATOM 2266 N N . ILE B 1 61 ? 22.437 57.291 31.616 1.00 11.40 59 ILE B N 1
ATOM 2267 C CA . ILE B 1 61 ? 23.805 57.763 31.787 1.00 10.48 59 ILE B CA 1
ATOM 2268 C C . ILE B 1 61 ? 23.983 58.389 33.169 1.00 11.56 59 ILE B C 1
ATOM 2269 O O . ILE B 1 61 ? 24.949 58.089 33.883 1.00 12.07 59 ILE B O 1
ATOM 2274 N N . LEU B 1 62 ? 23.060 59.271 33.569 1.00 10.69 60 LEU B N 1
ATOM 2275 C CA . LEU B 1 62 ? 23.187 59.847 34.904 1.00 10.75 60 LEU B CA 1
ATOM 2276 C C . LEU B 1 62 ? 23.152 58.756 35.957 1.00 11.85 60 LEU B C 1
ATOM 2277 O O . LEU B 1 62 ? 23.994 58.722 36.861 1.00 11.76 60 LEU B O 1
ATOM 2282 N N . HIS B 1 63 ? 22.198 57.829 35.850 1.00 11.34 61 HIS B N 1
ATOM 2283 C CA . HIS B 1 63 ? 22.129 56.797 36.873 1.00 11.33 61 HIS B CA 1
ATOM 2284 C C . HIS B 1 63 ? 23.412 55.980 36.922 1.00 11.89 61 HIS B C 1
ATOM 2285 O O . HIS B 1 63 ? 23.858 55.582 38.003 1.00 12.11 61 HIS B O 1
ATOM 2292 N N . ALA B 1 64 ? 24.025 55.719 35.764 1.00 11.81 62 ALA B N 1
ATOM 2293 C CA . ALA B 1 64 ? 25.269 54.959 35.752 1.00 11.42 62 ALA B CA 1
ATOM 2294 C C . ALA B 1 64 ? 26.382 55.658 36.521 1.00 14.21 62 ALA B C 1
ATOM 2295 O O . ALA B 1 64 ? 27.315 54.991 36.989 1.00 16.79 62 ALA B O 1
ATOM 2297 N N . HIS B 1 65 ? 26.307 56.977 36.668 1.00 11.39 63 HIS B N 1
ATOM 2298 C CA . HIS B 1 65 ? 27.270 57.731 37.456 1.00 13.70 63 HIS B CA 1
ATOM 2299 C C . HIS B 1 65 ? 26.870 57.855 38.918 1.00 15.04 63 HIS B C 1
ATOM 2300 O O . HIS B 1 65 ? 27.643 58.394 39.710 1.00 17.74 63 HIS B O 1
ATOM 2307 N N . LEU B 1 66 ? 25.695 57.363 39.293 1.00 13.06 64 LEU B N 1
ATOM 2308 C CA . LEU B 1 66 ? 25.262 57.309 40.684 1.00 13.31 64 LEU B CA 1
ATOM 2309 C C . LEU B 1 66 ? 25.363 55.895 41.241 1.00 13.36 64 LEU B C 1
ATOM 2310 O O . LEU B 1 66 ? 26.004 55.665 42.278 1.00 15.28 64 LEU B O 1
ATOM 2315 N N . GLY B 1 67 ? 24.743 54.932 40.571 1.00 13.50 65 GLY B N 1
ATOM 2316 C CA . GLY B 1 67 ? 24.906 53.537 40.926 1.00 13.63 65 GLY B CA 1
ATOM 2317 C C . GLY B 1 67 ? 24.167 53.100 42.165 1.00 13.82 65 GLY B C 1
ATOM 2318 O O . GLY B 1 67 ? 24.446 52.013 42.675 1.00 14.66 65 GLY B O 1
ATOM 2319 N N . ARG B 1 68 ? 23.224 53.895 42.658 1.00 13.32 66 ARG B N 1
ATOM 2320 C CA . ARG B 1 68 ? 22.492 53.568 43.872 1.00 14.02 66 ARG B CA 1
ATOM 2321 C C . ARG B 1 68 ? 21.249 54.438 43.915 1.00 15.43 66 ARG B C 1
ATOM 2322 O O . ARG B 1 68 ? 21.206 55.484 43.260 1.00 15.32 66 ARG B O 1
ATOM 2330 N N . PRO B 1 69 ? 20.233 54.046 44.683 1.00 14.43 67 PRO B N 1
ATOM 2331 C CA . PRO B 1 69 ? 19.132 54.974 44.977 1.00 14.37 67 PRO B CA 1
ATOM 2332 C C . PRO B 1 69 ? 19.663 56.198 45.710 1.00 13.50 67 PRO B C 1
ATOM 2333 O O . PRO B 1 69 ? 20.414 56.085 46.685 1.00 15.86 67 PRO B O 1
ATOM 2337 N N . ALA B 1 70 ? 19.255 57.373 45.247 1.00 12.23 68 ALA B N 1
ATOM 2338 C CA . ALA B 1 70 ? 19.782 58.634 45.764 1.00 12.95 68 ALA B CA 1
ATOM 2339 C C . ALA B 1 70 ? 18.683 59.686 45.646 1.00 14.20 68 ALA B C 1
ATOM 2340 O O . ALA B 1 70 ? 17.494 59.355 45.595 1.00 14.47 68 ALA B O 1
ATOM 2342 N N . VAL B 1 71 ? 19.073 60.957 45.625 1.00 13.33 69 VAL B N 1
ATOM 2343 C CA . VAL B 1 71 ? 18.139 62.073 45.492 1.00 14.86 69 VAL B CA 1
ATOM 2344 C C . VAL B 1 71 ? 18.516 62.816 44.222 1.00 12.52 69 VAL B C 1
ATOM 2345 O O . VAL B 1 71 ? 19.663 63.252 44.073 1.00 13.99 69 VAL B O 1
ATOM 2349 N N . VAL B 1 72 ? 17.565 62.946 43.304 1.00 11.69 70 VAL B N 1
ATOM 2350 C CA . VAL B 1 72 ? 17.856 63.377 41.940 1.00 11.61 70 VAL B CA 1
ATOM 2351 C C . VAL B 1 72 ? 16.961 64.549 41.558 1.00 13.51 70 VAL B C 1
ATOM 2352 O O . VAL B 1 72 ? 15.762 64.549 41.860 1.00 13.09 70 VAL B O 1
ATOM 2356 N N . LEU B 1 73 ? 17.554 65.543 40.886 1.00 11.71 71 LEU B N 1
ATOM 2357 C CA . LEU B 1 73 ? 16.851 66.692 40.323 1.00 11.44 71 LEU B CA 1
ATOM 2358 C C . LEU B 1 73 ? 16.652 66.476 38.827 1.00 11.48 71 LEU B C 1
ATOM 2359 O O . LEU B 1 73 ? 17.608 66.172 38.108 1.00 11.38 71 LEU B O 1
ATOM 2364 N N . ASP B 1 74 ? 15.423 66.660 38.357 1.00 11.87 72 ASP B N 1
ATOM 2365 C CA . ASP B 1 74 ? 15.098 66.598 36.929 1.00 10.85 72 ASP B CA 1
ATOM 2366 C C . ASP B 1 74 ? 14.741 68.021 36.516 1.00 12.41 72 ASP B C 1
ATOM 2367 O O . ASP B 1 74 ? 13.643 68.512 36.806 1.00 12.55 72 ASP B O 1
ATOM 2372 N N . ALA B 1 75 ? 15.693 68.688 35.860 1.00 11.15 73 ALA B N 1
ATOM 2373 C CA . ALA B 1 75 ? 15.596 70.116 35.557 1.00 12.84 73 ALA B CA 1
ATOM 2374 C C . ALA B 1 75 ? 14.952 70.296 34.186 1.00 12.37 73 ALA B C 1
ATOM 2375 O O . ALA B 1 75 ? 15.577 70.017 33.161 1.00 12.91 73 ALA B O 1
ATOM 2377 N N . GLY B 1 76 ? 13.718 70.792 34.164 1.00 11.49 74 GLY B N 1
ATOM 2378 C CA . GLY B 1 76 ? 12.943 70.863 32.935 1.00 12.49 74 GLY B CA 1
ATOM 2379 C C . GLY B 1 76 ? 12.305 69.530 32.597 1.00 11.51 74 GLY B C 1
ATOM 2380 O O . GLY B 1 76 ? 12.440 69.037 31.474 1.00 13.00 74 GLY B O 1
ATOM 2381 N N . ALA B 1 77 ? 11.582 68.953 33.557 1.00 12.15 75 ALA B N 1
ATOM 2382 C CA . ALA B 1 77 ? 11.199 67.548 33.534 1.00 11.71 75 ALA B CA 1
ATOM 2383 C C . ALA B 1 77 ? 10.125 67.218 32.507 1.00 13.43 75 ALA B C 1
ATOM 2384 O O . ALA B 1 77 ? 9.908 66.032 32.242 1.00 12.73 75 ALA B O 1
ATOM 2386 N N . GLY B 1 78 ? 9.434 68.208 31.951 1.00 11.91 76 GLY B N 1
ATOM 2387 C CA . GLY B 1 78 ? 8.415 67.890 30.961 1.00 12.40 76 GLY B CA 1
ATOM 2388 C C . GLY B 1 78 ? 7.319 67.015 31.535 1.00 12.69 76 GLY B C 1
ATOM 2389 O O . GLY B 1 78 ? 6.883 67.196 32.676 1.00 13.69 76 GLY B O 1
ATOM 2390 N N . ARG B 1 79 ? 6.869 66.035 30.744 1.00 12.64 77 ARG B N 1
ATOM 2391 C CA . ARG B 1 79 ? 5.766 65.178 31.181 1.00 13.87 77 ARG B CA 1
ATOM 2392 C C . ARG B 1 79 ? 6.156 64.161 32.247 1.00 14.91 77 ARG B C 1
ATOM 2393 O O . ARG B 1 79 ? 5.262 63.533 32.824 1.00 17.91 77 ARG B O 1
ATOM 2401 N N . GLY B 1 80 ? 7.442 63.969 32.509 1.00 12.21 78 GLY B N 1
ATOM 2402 C CA . GLY B 1 80 ? 7.881 63.108 33.585 1.00 11.48 78 GLY B CA 1
ATOM 2403 C C . GLY B 1 80 ? 8.441 61.764 33.185 1.00 12.36 78 GLY B C 1
ATOM 2404 O O . GLY B 1 80 ? 8.558 60.893 34.052 1.00 13.02 78 GLY B O 1
ATOM 2405 N N . ARG B 1 81 ? 8.785 61.555 31.913 1.00 11.94 79 ARG B N 1
ATOM 2406 C CA . ARG B 1 81 ? 9.353 60.273 31.497 1.00 10.75 79 ARG B CA 1
ATOM 2407 C C . ARG B 1 81 ? 10.607 59.947 32.303 1.00 11.77 79 ARG B C 1
ATOM 2408 O O . ARG B 1 81 ? 10.734 58.851 32.868 1.00 11.70 79 ARG B O 1
ATOM 2416 N N . ASP B 1 82 ? 11.549 60.891 32.371 1.00 11.20 80 ASP B N 1
ATOM 2417 C CA . ASP B 1 82 ? 12.785 60.632 33.106 1.00 10.71 80 ASP B CA 1
ATOM 2418 C C . ASP B 1 82 ? 12.539 60.581 34.603 1.00 10.34 80 ASP B C 1
ATOM 2419 O O . ASP B 1 82 ? 13.205 59.817 35.314 1.00 11.49 80 ASP B O 1
ATOM 2424 N N . THR B 1 83 ? 11.605 61.388 35.102 1.00 10.90 81 THR B N 1
ATOM 2425 C CA . THR B 1 83 ? 11.284 61.346 36.519 1.00 10.94 81 THR B CA 1
ATOM 2426 C C . THR B 1 83 ? 10.799 59.958 36.911 1.00 11.43 81 THR B C 1
ATOM 2427 O O . THR B 1 83 ? 11.248 59.390 37.912 1.00 11.72 81 THR B O 1
ATOM 2431 N N . ALA B 1 84 ? 9.907 59.374 36.107 1.00 11.41 82 ALA B N 1
ATOM 2432 C CA . ALA B 1 84 ? 9.452 58.013 36.367 1.00 11.14 82 ALA B CA 1
ATOM 2433 C C . ALA B 1 84 ? 10.605 57.025 36.269 1.00 12.35 82 ALA B C 1
ATOM 2434 O O . ALA B 1 84 ? 10.703 56.092 37.079 1.00 12.07 82 ALA B O 1
ATOM 2436 N N . TYR B 1 85 ? 11.485 57.204 35.279 1.00 10.63 83 TYR B N 1
ATOM 2437 C CA . TYR B 1 85 ? 12.667 56.350 35.183 1.00 10.44 83 TYR B CA 1
ATOM 2438 C C . TYR B 1 85 ? 13.461 56.368 36.484 1.00 11.17 83 TYR B C 1
ATOM 2439 O O . TYR B 1 85 ? 13.829 55.319 37.024 1.00 12.20 83 TYR B O 1
ATOM 2448 N N . PHE B 1 86 ? 13.730 57.560 37.007 1.00 10.72 84 PHE B N 1
ATOM 2449 C CA . PHE B 1 86 ? 14.503 57.654 38.238 1.00 11.06 84 PHE B CA 1
ATOM 2450 C C . PHE B 1 86 ? 13.749 57.061 39.420 1.00 10.53 84 PHE B C 1
ATOM 2451 O O . PHE B 1 86 ? 14.347 56.360 40.252 1.00 11.05 84 PHE B O 1
ATOM 2459 N N . LEU B 1 87 ? 12.445 57.334 39.519 1.00 10.46 85 LEU B N 1
ATOM 2460 C CA . LEU B 1 87 ? 11.655 56.750 40.599 1.00 10.92 85 LEU B CA 1
ATOM 2461 C C . LEU B 1 87 ? 11.708 55.228 40.567 1.00 11.68 85 LEU B C 1
ATOM 2462 O O . LEU B 1 87 ? 11.777 54.583 41.625 1.00 12.52 85 LEU B O 1
ATOM 2467 N N . GLU B 1 88 ? 11.720 54.636 39.368 1.00 12.30 86 GLU B N 1
ATOM 2468 C CA . GLU B 1 88 ? 11.794 53.183 39.265 1.00 13.69 86 GLU B CA 1
ATOM 2469 C C . GLU B 1 88 ? 13.157 52.624 39.665 1.00 14.03 86 GLU B C 1
ATOM 2470 O O . GLU B 1 88 ? 13.263 51.411 39.887 1.00 16.92 86 GLU B O 1
ATOM 2476 N N . GLN B 1 89 ? 14.197 53.455 39.740 1.00 11.95 87 GLN B N 1
ATOM 2477 C CA . GLN B 1 89 ? 15.478 53.011 40.284 1.00 12.90 87 GLN B CA 1
ATOM 2478 C C . GLN B 1 89 ? 15.565 53.210 41.790 1.00 14.16 87 GLN B C 1
ATOM 2479 O O . GLN B 1 89 ? 16.621 52.940 42.376 1.00 15.59 87 GLN B O 1
ATOM 2485 N N . GLY B 1 90 ? 14.502 53.701 42.424 1.00 12.15 88 GLY B N 1
ATOM 2486 C CA . GLY B 1 90 ? 14.494 53.920 43.859 1.00 12.04 88 GLY B CA 1
ATOM 2487 C C . GLY B 1 90 ? 14.898 55.308 44.301 1.00 11.44 88 GLY B C 1
ATOM 2488 O O . GLY B 1 90 ? 15.025 55.545 45.511 1.00 13.24 88 GLY B O 1
ATOM 2489 N N . HIS B 1 91 ? 15.104 56.234 43.369 1.00 11.12 89 HIS B N 1
ATOM 2490 C CA . HIS B 1 91 ? 15.475 57.582 43.751 1.00 11.66 89 HIS B CA 1
ATOM 2491 C C . HIS B 1 91 ? 14.291 58.332 44.333 1.00 13.00 89 HIS B C 1
ATOM 2492 O O . HIS B 1 91 ? 13.129 58.059 44.020 1.00 14.85 89 HIS B O 1
ATOM 2499 N N . ARG B 1 92 ? 14.606 59.314 45.162 1.00 12.39 90 ARG B N 1
ATOM 2500 C CA . ARG B 1 92 ? 13.668 60.381 45.467 1.00 13.68 90 ARG B CA 1
ATOM 2501 C C . ARG B 1 92 ? 13.960 61.483 44.467 1.00 14.63 90 ARG B C 1
ATOM 2502 O O . ARG B 1 92 ? 15.127 61.780 44.195 1.00 16.46 90 ARG B O 1
ATOM 2510 N N . VAL B 1 93 ? 12.920 62.029 43.852 1.00 12.16 91 VAL B N 1
ATOM 2511 C CA . VAL B 1 93 ? 13.101 62.922 42.713 1.00 12.61 91 VAL B CA 1
ATOM 2512 C C . VAL B 1 93 ? 12.384 64.237 42.970 1.00 12.72 91 VAL B C 1
ATOM 2513 O O . VAL B 1 93 ? 11.244 64.245 43.438 1.00 13.45 91 VAL B O 1
ATOM 2517 N N . THR B 1 94 ? 13.042 65.348 42.631 1.00 12.66 92 THR B N 1
ATOM 2518 C CA . THR B 1 94 ? 12.380 66.639 42.471 1.00 12.49 92 THR B CA 1
ATOM 2519 C C . THR B 1 94 ? 12.389 66.960 40.988 1.00 11.64 92 THR B C 1
ATO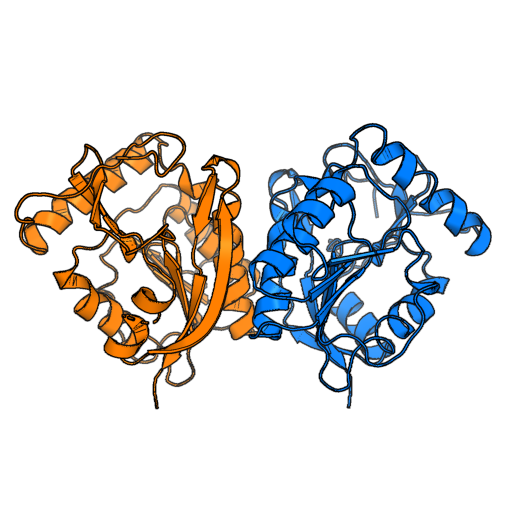M 2520 O O . THR B 1 94 ? 13.449 66.954 40.357 1.00 13.12 92 THR B O 1
ATOM 2524 N N . ALA B 1 95 ? 11.206 67.194 40.440 1.00 11.81 93 ALA B N 1
ATOM 2525 C CA . ALA B 1 95 ? 10.998 67.465 39.029 1.00 11.23 93 ALA B CA 1
ATOM 2526 C C . ALA B 1 95 ? 10.504 68.895 38.911 1.00 12.89 93 ALA B C 1
ATOM 2527 O O . ALA B 1 95 ? 9.509 69.257 39.545 1.00 13.39 93 ALA B O 1
ATOM 2529 N N . VAL B 1 96 ? 11.196 69.701 38.105 1.00 11.57 94 VAL B N 1
ATOM 2530 C CA . VAL B 1 96 ? 10.926 71.131 37.975 1.00 13.85 94 VAL B CA 1
ATOM 2531 C C . VAL B 1 96 ? 10.639 71.440 36.513 1.00 11.38 94 VAL B C 1
ATOM 2532 O O . VAL B 1 96 ? 11.367 70.984 35.625 1.00 12.11 94 VAL B O 1
ATOM 2536 N N . ASP B 1 97 ? 9.599 72.228 36.257 1.00 11.98 95 ASP B N 1
ATOM 2537 C CA . ASP B 1 97 ? 9.345 72.683 34.896 1.00 11.98 95 ASP B CA 1
ATOM 2538 C C . ASP B 1 97 ? 8.510 73.953 34.964 1.00 13.96 95 ASP B C 1
ATOM 2539 O O . ASP B 1 97 ? 7.758 74.159 35.915 1.00 13.91 95 ASP B O 1
ATOM 2544 N N . LEU B 1 98 ? 8.645 74.798 33.936 1.00 13.90 96 LEU B N 1
ATOM 2545 C CA . LEU B 1 98 ? 7.747 75.941 33.778 1.00 14.23 96 LEU B CA 1
ATOM 2546 C C . LEU B 1 98 ? 6.302 75.502 33.583 1.00 15.48 96 LEU B C 1
ATOM 2547 O O . LEU B 1 98 ? 5.377 76.253 33.918 1.00 17.56 96 LEU B O 1
ATOM 2552 N N . VAL B 1 99 ? 6.091 74.311 33.022 1.00 14.49 97 VAL B N 1
ATOM 2553 C CA . VAL B 1 99 ? 4.770 73.826 32.639 1.00 16.17 97 VAL B CA 1
ATOM 2554 C C . VAL B 1 99 ? 4.432 72.630 33.512 1.00 16.53 97 VAL B C 1
ATOM 2555 O O . VAL B 1 99 ? 5.275 71.747 33.710 1.00 17.95 97 VAL B O 1
ATOM 2559 N N . GLU B 1 100 ? 3.202 72.602 34.040 1.00 16.76 98 GLU B N 1
ATOM 2560 C CA . GLU B 1 100 ? 2.713 71.441 34.769 1.00 16.96 98 GLU B CA 1
ATOM 2561 C C . GLU B 1 100 ? 1.753 70.672 33.877 1.00 17.00 98 GLU B C 1
ATOM 2562 O O . GLU B 1 100 ? 0.581 71.059 33.760 1.00 22.68 98 GLU B O 1
ATOM 2568 N N . PRO B 1 101 ? 2.191 69.608 33.215 1.00 16.56 99 PRO B N 1
ATOM 2569 C CA . PRO B 1 101 ? 1.306 68.862 32.322 1.00 17.85 99 PRO B CA 1
ATOM 2570 C C . PRO B 1 101 ? 0.397 67.953 33.127 1.00 16.97 99 PRO B C 1
ATOM 2571 O O . PRO B 1 101 ? 0.633 67.735 34.328 1.00 20.03 99 PRO B O 1
ATOM 2575 N N . PRO B 1 102 ? -0.641 67.393 32.500 1.00 22.10 100 PRO B N 1
ATOM 2576 C CA . PRO B 1 102 ? -1.585 66.546 33.248 1.00 23.86 100 PRO B CA 1
ATOM 2577 C C . PRO B 1 102 ? -0.951 65.304 33.828 1.00 24.00 100 PRO B C 1
ATOM 2578 O O . PRO B 1 102 ? -1.509 64.726 34.767 1.00 24.56 100 PRO B O 1
ATOM 2582 N N . GLU B 1 103 ? 0.198 64.872 33.304 1.00 19.67 101 GLU B N 1
ATOM 2583 C CA . GLU B 1 103 ? 0.803 63.630 33.768 1.00 18.22 101 GLU B CA 1
ATOM 2584 C C . GLU B 1 103 ? 1.334 63.728 35.190 1.00 19.53 101 GLU B C 1
ATOM 2585 O O . GLU B 1 103 ? 1.540 62.693 35.834 1.00 18.76 101 GLU B O 1
ATOM 2591 N N . TRP B 1 104 ? 1.554 64.941 35.701 1.00 15.77 102 TRP B N 1
ATOM 2592 C CA . TRP B 1 104 ? 2.150 65.078 37.025 1.00 15.42 102 TRP B CA 1
ATOM 2593 C C . TRP B 1 104 ? 1.217 64.585 38.125 1.00 17.86 102 TRP B C 1
ATOM 2594 O O . TRP B 1 104 ? 1.672 63.940 39.076 1.00 18.02 102 TRP B O 1
ATOM 2605 N N . ALA B 1 105 ? -0.074 64.896 38.035 1.00 18.50 103 ALA B N 1
ATOM 2606 C CA . ALA B 1 105 ? -0.986 64.512 39.113 1.00 20.28 103 ALA B CA 1
ATOM 2607 C C . ALA B 1 105 ? -1.022 63.007 39.343 1.00 22.87 103 ALA B C 1
ATOM 2608 O O . ALA B 1 105 ? -0.866 62.581 40.502 1.00 20.60 103 ALA B O 1
ATOM 2610 N N . PRO B 1 106 ? -1.191 62.154 38.326 1.00 21.65 104 PRO B N 1
ATOM 2611 C CA . PRO B 1 106 ? -1.140 60.708 38.603 1.00 23.87 104 PRO B CA 1
ATOM 2612 C C . PRO B 1 106 ? 0.206 60.234 39.114 1.00 19.79 104 PRO B C 1
ATOM 2613 O O . PRO B 1 106 ? 0.253 59.328 39.955 1.00 22.07 104 PRO B O 1
ATOM 2617 N N . LEU B 1 107 ? 1.305 60.815 38.630 1.00 18.02 105 LEU B N 1
ATOM 2618 C CA . LEU B 1 107 ? 2.616 60.434 39.143 1.00 16.21 105 LEU B CA 1
ATOM 2619 C C . LEU B 1 107 ? 2.743 60.772 40.620 1.00 17.99 105 LEU B C 1
ATOM 2620 O O . LEU B 1 107 ? 3.270 59.973 41.406 1.00 16.99 105 LEU B O 1
ATOM 2625 N N . ALA B 1 108 ? 2.258 61.951 41.017 1.00 16.53 106 ALA B N 1
ATOM 2626 C CA . ALA B 1 108 ? 2.317 62.346 42.419 1.00 17.82 106 ALA B CA 1
ATOM 2627 C C . ALA B 1 108 ? 1.490 61.411 43.283 1.00 19.04 106 ALA B C 1
ATOM 2628 O O . ALA B 1 108 ? 1.891 61.066 44.401 1.00 19.57 106 ALA B O 1
ATOM 2630 N N . GLN B 1 109 ? 0.319 60.998 42.792 1.00 18.09 107 GLN B N 1
ATOM 2631 C CA . GLN B 1 109 ? -0.526 60.112 43.584 1.00 19.21 107 GLN B CA 1
ATOM 2632 C C . GLN B 1 109 ? 0.104 58.730 43.722 1.00 18.81 107 GLN B C 1
ATOM 2633 O O . GLN B 1 109 ? 0.010 58.102 44.785 1.00 21.49 107 GLN B O 1
ATOM 2639 N N . ARG B 1 110 ? 0.759 58.247 42.666 1.00 19.99 108 ARG B N 1
ATOM 2640 C CA . ARG B 1 110 ? 1.364 56.919 42.711 1.00 19.46 108 ARG B CA 1
ATOM 2641 C C . ARG B 1 110 ? 2.596 56.899 43.604 1.00 18.14 108 ARG B C 1
ATOM 2642 O O . ARG B 1 110 ? 2.793 55.956 44.381 1.00 23.03 108 ARG B O 1
ATOM 2650 N N . TRP B 1 111 ? 3.435 57.929 43.513 1.00 17.63 109 TRP B N 1
ATOM 2651 C CA . TRP B 1 111 ? 4.740 57.901 44.159 1.00 16.89 109 TRP B CA 1
ATOM 2652 C C . TRP B 1 111 ? 4.780 58.624 45.498 1.00 19.11 109 TRP B C 1
ATOM 2653 O O . TRP B 1 111 ? 5.739 58.432 46.256 1.00 19.45 109 TRP B O 1
ATOM 2664 N N . GLY B 1 112 ? 3.766 59.426 45.817 1.00 18.41 110 GLY B N 1
ATOM 2665 C CA . GLY B 1 112 ? 3.713 60.058 47.122 1.00 19.93 110 GLY B CA 1
ATOM 2666 C C . GLY B 1 112 ? 4.941 60.906 47.380 1.00 16.43 110 GLY B C 1
ATOM 2667 O O . GLY B 1 112 ? 5.422 61.637 46.509 1.00 17.71 110 GLY B O 1
ATOM 2668 N N . GLU B 1 113 ? 5.478 60.789 48.593 1.00 20.45 111 GLU B N 1
ATOM 2669 C CA . GLU B 1 113 ? 6.571 61.665 48.991 1.00 20.91 111 GLU B CA 1
ATOM 2670 C C . GLU B 1 113 ? 7.874 61.361 48.267 1.00 22.50 111 GLU B C 1
ATOM 2671 O O . GLU B 1 113 ? 8.824 62.142 48.390 1.00 20.86 111 GLU B O 1
ATOM 2677 N N . ARG B 1 114 ? 7.936 60.273 47.495 1.00 17.27 112 ARG B N 1
ATOM 2678 C CA . ARG B 1 114 ? 9.148 59.994 46.729 1.00 16.86 112 ARG B CA 1
ATOM 2679 C C . ARG B 1 114 ? 9.344 60.961 45.572 1.00 14.31 112 ARG B C 1
ATOM 2680 O O . ARG B 1 114 ? 10.462 61.061 45.065 1.00 14.75 112 ARG B O 1
ATOM 2688 N N . VAL B 1 115 ? 8.305 61.680 45.160 1.00 13.48 113 VAL B N 1
ATOM 2689 C CA . VAL B 1 115 ? 8.419 62.666 44.092 1.00 12.45 113 VAL B CA 1
ATOM 2690 C C . VAL B 1 115 ? 7.911 64.017 44.575 1.00 14.24 113 VAL B C 1
ATOM 2691 O O . VAL B 1 115 ? 6.932 64.096 45.327 1.00 15.71 113 VAL B O 1
ATOM 2695 N N A ARG B 1 116 ? 8.613 65.071 44.175 0.56 13.20 114 ARG B N 1
ATOM 2696 N N B ARG B 1 116 ? 8.579 65.086 44.140 0.44 14.06 114 ARG B N 1
ATOM 2697 C CA A ARG B 1 116 ? 8.164 66.440 44.371 0.56 15.06 114 ARG B CA 1
ATOM 2698 C CA B ARG B 1 116 ? 8.143 66.455 44.407 0.44 14.20 114 ARG B CA 1
ATOM 2699 C C A ARG B 1 116 ? 8.130 67.091 43.002 0.56 13.19 114 ARG B C 1
ATOM 2700 C C B ARG B 1 116 ? 8.159 67.234 43.102 0.44 13.84 114 ARG B C 1
ATOM 2701 O O A ARG B 1 116 ? 9.139 67.095 42.292 0.56 15.09 114 ARG B O 1
ATOM 2702 O O B ARG B 1 116 ? 9.233 67.506 42.555 0.44 11.85 114 ARG B O 1
ATOM 2717 N N . PHE B 1 117 ? 6.979 67.624 42.627 1.00 15.01 115 PHE B N 1
ATOM 2718 C CA . PHE B 1 117 ? 6.845 68.389 41.397 1.00 15.18 115 PHE B CA 1
ATOM 2719 C C . PHE B 1 117 ? 6.777 69.861 41.759 1.00 15.49 115 PHE B C 1
ATOM 2720 O O . PHE B 1 117 ? 6.043 70.244 42.676 1.00 18.65 115 PHE B O 1
ATOM 2728 N N . VAL B 1 118 ? 7.551 70.685 41.054 1.00 14.89 116 VAL B N 1
ATOM 2729 C CA . VAL B 1 118 ? 7.566 72.124 41.284 1.00 15.86 116 VAL B CA 1
ATOM 2730 C C . VAL B 1 118 ? 7.416 72.815 39.940 1.00 14.27 116 VAL B C 1
ATOM 2731 O O . VAL B 1 118 ? 8.231 72.600 39.033 1.00 15.80 116 VAL B O 1
ATOM 2735 N N . ALA B 1 119 ? 6.384 73.646 39.810 1.00 16.66 117 ALA B N 1
ATOM 2736 C CA . ALA B 1 119 ? 6.158 74.432 38.601 1.00 16.61 117 ALA B CA 1
ATOM 2737 C C . ALA B 1 119 ? 6.825 75.784 38.810 1.00 18.73 117 ALA B C 1
ATOM 2738 O O . ALA B 1 119 ? 6.237 76.718 39.361 1.00 21.54 117 ALA B O 1
ATOM 2740 N N . CYS B 1 120 ? 8.075 75.892 38.377 1.00 16.75 118 CYS B N 1
ATOM 2741 C CA . CYS B 1 120 ? 8.840 77.122 38.521 1.00 19.30 118 CYS B CA 1
ATOM 2742 C C . CYS B 1 120 ? 10.044 77.027 37.601 1.00 16.38 118 CYS B C 1
ATOM 2743 O O . CYS B 1 120 ? 10.356 75.944 37.086 1.00 15.36 118 CYS B O 1
ATOM 2746 N N . PRO B 1 121 ? 10.744 78.136 37.364 1.00 16.21 119 PRO B N 1
ATOM 2747 C CA . PRO B 1 121 ? 11.999 78.057 36.609 1.00 15.83 119 PRO B CA 1
ATOM 2748 C C . PRO B 1 121 ? 13.072 77.347 37.422 1.00 15.35 119 PRO B C 1
ATOM 2749 O O . PRO B 1 121 ? 13.135 77.481 38.646 1.00 14.99 119 PRO B O 1
ATOM 2753 N N . VAL B 1 122 ? 13.921 76.583 36.727 1.00 13.48 120 VAL B N 1
ATOM 2754 C CA . VAL B 1 122 ? 15.019 75.871 37.386 1.00 14.24 120 VAL B CA 1
ATOM 2755 C C . VAL B 1 122 ? 15.851 76.816 38.242 1.00 15.73 120 VAL B C 1
ATOM 2756 O O . VAL B 1 122 ? 16.234 76.484 39.370 1.00 15.48 120 VAL B O 1
ATOM 2760 N N A SER B 1 123 ? 16.130 78.013 37.728 0.79 15.02 121 SER B N 1
ATOM 2761 N N B SER B 1 123 ? 16.144 78.008 37.722 0.21 15.87 121 SER B N 1
ATOM 2762 C CA A SER B 1 123 ? 16.998 78.942 38.440 0.79 17.35 121 SER B CA 1
ATOM 2763 C CA B SER B 1 123 ? 16.998 78.950 38.436 0.21 16.77 121 SER B CA 1
ATOM 2764 C C A SER B 1 123 ? 16.376 79.459 39.724 0.79 17.51 121 SER B C 1
ATOM 2765 C C B SER B 1 123 ? 16.371 79.467 39.721 0.21 17.84 121 SER B C 1
ATOM 2766 O O A SER B 1 123 ? 17.066 80.130 40.501 0.79 19.81 121 SER B O 1
ATOM 2767 O O B SER B 1 123 ? 17.065 80.123 40.506 0.21 19.17 121 SER B O 1
ATOM 2772 N N . GLU B 1 124 ? 15.087 79.202 39.955 1.00 16.19 122 GLU B N 1
ATOM 2773 C CA . GLU B 1 124 ? 14.411 79.650 41.164 1.00 16.23 122 GLU B CA 1
ATOM 2774 C C . GLU B 1 124 ? 14.206 78.542 42.191 1.00 15.50 122 GLU B C 1
ATOM 2775 O O . GLU B 1 124 ? 13.575 78.789 43.226 1.00 17.91 122 GLU B O 1
ATOM 2781 N N . LEU B 1 125 ? 14.723 77.339 41.944 1.00 15.59 123 LEU B N 1
ATOM 2782 C CA . LEU B 1 125 ? 14.586 76.255 42.913 1.00 15.66 123 LEU B CA 1
ATOM 2783 C C . LEU B 1 125 ? 15.565 76.484 44.061 1.00 16.15 123 LEU B C 1
ATOM 2784 O O . LEU B 1 125 ? 16.783 76.517 43.846 1.00 17.35 123 LEU B O 1
ATOM 2789 N N . ASP B 1 126 ? 15.029 76.622 45.271 1.00 14.73 124 ASP B N 1
ATOM 2790 C CA . ASP B 1 126 ? 15.833 76.868 46.462 1.00 15.26 124 ASP B CA 1
ATOM 2791 C C . ASP B 1 126 ? 16.603 75.623 46.869 1.00 16.44 124 ASP B C 1
ATOM 2792 O O . ASP B 1 126 ? 16.143 74.492 46.696 1.00 18.34 124 ASP B O 1
ATOM 2797 N N . GLY B 1 127 ? 17.762 75.851 47.473 1.00 16.21 125 GLY B N 1
ATOM 2798 C CA . GLY B 1 127 ? 18.451 74.778 48.161 1.00 17.04 125 GLY B CA 1
ATOM 2799 C C . GLY B 1 127 ? 19.944 74.776 47.950 1.00 17.60 125 GLY B C 1
ATOM 2800 O O . GLY B 1 127 ? 20.465 75.438 47.047 1.00 17.50 125 GLY B O 1
ATOM 2801 N N . GLU B 1 128 ? 20.644 74.008 48.776 1.00 17.09 126 GLU B N 1
ATOM 2802 C CA . GLU B 1 128 ? 22.088 73.882 48.663 1.00 16.28 126 GLU B CA 1
ATOM 2803 C C . GLU B 1 128 ? 22.449 72.474 49.094 1.00 15.07 126 GLU B C 1
ATOM 2804 O O . GLU B 1 128 ? 22.025 72.030 50.167 1.00 17.73 126 GLU B O 1
ATOM 2810 N N . ALA B 1 129 ? 23.207 71.773 48.252 1.00 15.05 127 ALA B N 1
ATOM 2811 C CA . ALA B 1 129 ? 23.737 70.455 48.601 1.00 15.22 127 ALA B CA 1
ATOM 2812 C C . ALA B 1 129 ? 22.614 69.492 48.988 1.00 15.81 127 ALA B C 1
ATOM 2813 O O . ALA B 1 129 ? 22.666 68.819 50.022 1.00 18.38 127 ALA B O 1
ATOM 2815 N N . ARG B 1 130 ? 21.599 69.420 48.126 1.00 16.37 128 ARG B N 1
ATOM 2816 C CA . ARG B 1 130 ? 20.416 68.605 48.347 1.00 18.45 128 ARG B CA 1
ATOM 2817 C C . ARG B 1 130 ? 20.320 67.402 47.427 1.00 15.88 128 ARG B C 1
ATOM 2818 O O . ARG B 1 130 ? 19.578 66.467 47.744 1.00 19.83 128 ARG B O 1
ATOM 2826 N N . PHE B 1 131 ? 21.027 67.402 46.302 1.00 13.80 129 PHE B N 1
ATOM 2827 C CA . PHE B 1 131 ? 20.849 66.377 45.288 1.00 14.09 129 PHE B CA 1
ATOM 2828 C C . PHE B 1 131 ? 22.166 65.676 44.999 1.00 13.21 129 PHE B C 1
ATOM 2829 O O . PHE B 1 131 ? 23.208 66.321 44.850 1.00 16.43 129 PHE B O 1
ATOM 2837 N N . ASP B 1 132 ? 22.102 64.355 44.890 1.00 11.91 130 ASP B N 1
ATOM 2838 C CA . ASP B 1 132 ? 23.262 63.582 44.453 1.00 12.42 130 ASP B CA 1
ATOM 2839 C C . ASP B 1 132 ? 23.428 63.604 42.946 1.00 12.75 130 ASP B C 1
ATOM 2840 O O . ASP B 1 132 ? 24.548 63.454 42.455 1.00 13.50 130 ASP B O 1
ATOM 2845 N N . GLY B 1 133 ? 22.340 63.758 42.209 1.00 12.58 131 GLY B N 1
ATOM 2846 C CA . GLY B 1 133 ? 22.412 63.853 40.765 1.00 12.20 131 GLY B CA 1
ATOM 2847 C C . GLY B 1 133 ? 21.422 64.869 40.251 1.00 10.88 131 GLY B C 1
ATOM 2848 O O . GLY B 1 133 ? 20.403 65.154 40.883 1.00 12.14 131 GLY B O 1
ATOM 2849 N N . ALA B 1 134 ? 21.752 65.441 39.096 1.00 10.82 132 ALA B N 1
ATOM 2850 C CA . ALA B 1 134 ? 20.843 66.343 38.407 1.00 10.67 132 ALA B CA 1
ATOM 2851 C C . ALA B 1 134 ? 20.909 66.035 36.924 1.00 10.46 132 ALA B C 1
ATOM 2852 O O . ALA B 1 134 ? 21.996 65.836 36.369 1.00 10.96 132 ALA B O 1
ATOM 2854 N N . LEU B 1 135 ? 19.739 65.993 36.292 1.00 9.86 133 LEU B N 1
ATOM 2855 C CA . LEU B 1 135 ? 19.615 65.775 34.857 1.00 9.44 133 LEU B CA 1
ATOM 2856 C C . LEU B 1 135 ? 19.013 67.010 34.211 1.00 10.81 133 LEU B C 1
ATOM 2857 O O . LEU B 1 135 ? 17.956 67.482 34.643 1.00 11.89 133 LEU B O 1
ATOM 2862 N N . ASP B 1 136 ? 19.677 67.521 33.184 1.00 10.90 134 ASP B N 1
ATOM 2863 C CA . ASP B 1 136 ? 19.104 68.529 32.294 1.00 11.34 134 ASP B CA 1
ATOM 2864 C C . ASP B 1 136 ? 18.981 67.841 30.940 1.00 10.80 134 ASP B C 1
ATOM 2865 O O . ASP B 1 136 ? 19.964 67.719 30.203 1.00 13.39 134 ASP B O 1
ATOM 2870 N N . ASN B 1 137 ? 17.789 67.358 30.625 1.00 10.35 135 ASN B N 1
ATOM 2871 C CA . ASN B 1 137 ? 17.577 66.656 29.363 1.00 10.22 135 ASN B CA 1
ATOM 2872 C C . ASN B 1 137 ? 16.892 67.621 28.400 1.00 10.84 135 ASN B C 1
ATOM 2873 O O . ASN B 1 137 ? 15.674 67.626 28.236 1.00 12.48 135 ASN B O 1
ATOM 2878 N N . GLY B 1 138 ? 17.708 68.490 27.802 1.00 10.95 136 GLY B N 1
ATOM 2879 C CA . GLY B 1 138 ? 17.218 69.400 26.782 1.00 11.84 136 GLY B CA 1
ATOM 2880 C C . GLY B 1 138 ? 16.511 70.631 27.293 1.00 12.13 136 GLY B C 1
ATOM 2881 O O . GLY B 1 138 ? 15.600 71.136 26.617 1.00 13.40 136 GLY B O 1
ATOM 2882 N N . CYS B 1 139 ? 16.916 71.153 28.450 1.00 12.36 137 CYS B N 1
ATOM 2883 C CA . CYS B 1 139 ? 16.357 72.395 28.961 1.00 12.13 137 CYS B CA 1
ATOM 2884 C C . CYS B 1 139 ? 17.311 73.576 28.795 1.00 11.75 137 CYS B C 1
ATOM 2885 O O . CYS B 1 139 ? 16.933 74.606 28.223 1.00 12.43 137 CYS B O 1
ATOM 2888 N N . LEU B 1 140 ? 18.555 73.439 29.265 1.00 11.82 138 LEU B N 1
ATOM 2889 C CA . LEU B 1 140 ? 19.528 74.526 29.196 1.00 12.42 138 LEU B CA 1
ATOM 2890 C C . LEU B 1 140 ? 19.645 75.094 27.789 1.00 11.93 138 LEU B C 1
ATOM 2891 O O . LEU B 1 140 ? 19.757 76.314 27.614 1.00 12.58 138 LEU B O 1
ATOM 2896 N N . HIS B 1 141 ? 19.639 74.228 26.768 1.00 11.89 139 HIS B N 1
ATOM 2897 C CA . HIS B 1 141 ? 19.904 74.725 25.416 1.00 12.40 139 HIS B CA 1
ATOM 2898 C C . HIS B 1 141 ? 18.788 75.608 24.857 1.00 11.95 139 HIS B C 1
ATOM 2899 O O . HIS B 1 141 ? 18.942 76.153 23.759 1.00 13.07 139 HIS B O 1
ATOM 2906 N N . HIS B 1 142 ? 17.696 75.791 25.598 1.00 12.13 140 HIS B N 1
ATOM 2907 C CA . HIS B 1 142 ? 16.654 76.739 25.232 1.00 12.19 140 HIS B CA 1
ATOM 2908 C C . HIS B 1 142 ? 16.704 78.022 26.044 1.00 13.39 140 HIS B C 1
ATOM 2909 O O . HIS B 1 142 ? 15.846 78.885 25.853 1.00 14.90 140 HIS B O 1
ATOM 2916 N N . GLN B 1 143 ? 17.668 78.173 26.940 1.00 13.09 141 GLN B N 1
ATOM 2917 C CA . GLN B 1 143 ? 17.685 79.366 27.775 1.00 12.38 141 GLN B CA 1
ATOM 2918 C C . GLN B 1 143 ? 18.306 80.548 27.035 1.00 13.98 141 GLN B C 1
ATOM 2919 O O . GLN B 1 143 ? 19.066 80.400 26.075 1.00 15.21 141 GLN B O 1
ATOM 29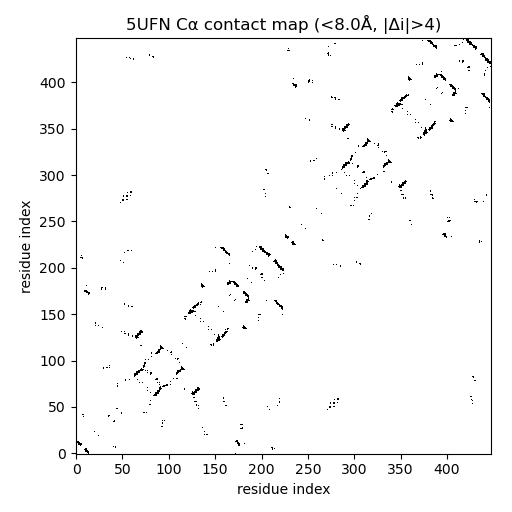25 N N . HIS B 1 144 ? 17.994 81.736 27.517 1.00 14.04 142 HIS B N 1
ATOM 2926 C CA . HIS B 1 144 ? 18.682 82.923 27.042 1.00 13.96 142 HIS B CA 1
ATOM 2927 C C . HIS B 1 144 ? 20.162 82.778 27.380 1.00 14.76 142 HIS B C 1
ATOM 2928 O O . HIS B 1 144 ? 20.498 82.362 28.498 1.00 14.82 142 HIS B O 1
ATOM 2935 N N . PRO B 1 145 ? 21.075 83.073 26.452 1.00 15.77 143 PRO B N 1
ATOM 2936 C CA . PRO B 1 145 ? 22.503 82.876 26.759 1.00 16.54 143 PRO B CA 1
ATOM 2937 C C . PRO B 1 145 ? 22.979 83.639 27.985 1.00 20.10 143 PRO B C 1
ATOM 2938 O O . PRO B 1 145 ? 23.892 83.176 28.683 1.00 19.84 143 PRO B O 1
ATOM 2942 N N . ASP B 1 146 ? 22.380 84.785 28.282 1.00 16.95 144 ASP B N 1
ATOM 2943 C CA . ASP B 1 146 ? 22.765 85.548 29.462 1.00 18.82 144 ASP B CA 1
ATOM 2944 C C . ASP B 1 146 ? 22.225 84.942 30.749 1.00 19.92 144 ASP B C 1
ATOM 2945 O O . ASP B 1 146 ? 22.535 85.448 31.832 1.00 21.76 144 ASP B O 1
ATOM 2950 N N . ALA B 1 147 ? 21.424 83.882 30.656 1.00 15.61 145 ALA B N 1
ATOM 2951 C CA . ALA B 1 147 ? 20.942 83.161 31.823 1.00 16.28 145 ALA B CA 1
ATOM 2952 C C . ALA B 1 147 ? 21.704 81.872 32.086 1.00 15.14 145 ALA B C 1
ATOM 2953 O O . ALA B 1 147 ? 21.464 81.243 33.119 1.00 14.88 145 ALA B O 1
ATOM 2955 N N . TYR B 1 148 ? 22.611 81.461 31.192 1.00 14.35 146 TYR B N 1
ATOM 2956 C CA . TYR B 1 148 ? 23.317 80.193 31.389 1.00 14.38 146 TYR B CA 1
ATOM 2957 C C . TYR B 1 148 ? 24.038 80.176 32.730 1.00 13.89 146 TYR B C 1
ATOM 2958 O O . TYR B 1 148 ? 23.995 79.175 33.462 1.00 14.44 146 TYR B O 1
ATOM 2967 N N . GLY B 1 149 ? 24.740 81.263 33.049 1.00 14.77 147 GLY B N 1
ATOM 2968 C CA . GLY B 1 149 ? 25.527 81.291 34.271 1.00 15.59 147 GLY B CA 1
ATOM 2969 C C . GLY B 1 149 ? 24.676 81.129 35.515 1.00 16.46 147 GLY B C 1
ATOM 2970 O O . GLY B 1 149 ? 25.000 80.336 36.397 1.00 14.87 147 GLY B O 1
ATOM 2971 N N . THR B 1 150 ? 23.574 81.883 35.598 1.00 15.29 148 THR B N 1
ATOM 2972 C CA . THR B 1 150 ? 22.677 81.793 36.751 1.00 15.04 148 THR B CA 1
ATOM 2973 C C . THR B 1 150 ? 22.065 80.398 36.857 1.00 14.48 148 THR B C 1
ATOM 2974 O O . THR B 1 150 ? 21.997 79.810 37.946 1.00 14.33 148 THR B O 1
ATOM 2978 N N . TYR B 1 151 ? 21.613 79.858 35.728 1.00 13.63 149 TYR B N 1
ATOM 2979 C CA . TYR B 1 151 ? 21.008 78.535 35.688 1.00 13.01 149 TYR B CA 1
ATOM 2980 C C . TYR B 1 151 ? 21.996 77.476 36.160 1.00 13.03 149 TYR B C 1
ATOM 2981 O O . TYR B 1 151 ? 21.698 76.672 37.057 1.00 13.89 149 TYR B O 1
ATOM 2990 N N . LEU B 1 152 ? 23.189 77.451 35.556 1.00 13.90 150 LEU B N 1
ATOM 2991 C CA . LEU B 1 152 ? 24.178 76.444 35.926 1.00 12.74 150 LEU B CA 1
ATOM 2992 C C . LEU B 1 152 ? 24.665 76.625 37.360 1.00 13.82 150 LEU B C 1
ATOM 2993 O O . LEU B 1 152 ? 24.970 75.635 38.036 1.00 14.06 150 LEU B O 1
ATOM 2998 N N . ALA B 1 153 ? 24.760 77.869 37.837 1.00 13.35 151 ALA B N 1
ATOM 2999 C CA . ALA B 1 153 ? 25.162 78.098 39.220 1.00 14.06 151 ALA B CA 1
ATOM 3000 C C . ALA B 1 153 ? 24.122 77.546 40.189 1.00 13.46 151 ALA B C 1
ATOM 3001 O O . ALA B 1 153 ? 24.469 77.034 41.263 1.00 14.54 151 ALA B O 1
ATOM 3003 N N . ARG B 1 154 ? 22.839 77.645 39.839 1.00 13.54 152 ARG B N 1
ATOM 3004 C CA . ARG B 1 154 ? 21.810 77.089 40.707 1.00 13.16 152 ARG B CA 1
ATOM 3005 C C . ARG B 1 154 ? 21.950 75.575 40.792 1.00 13.82 152 ARG B C 1
ATOM 3006 O O . ARG B 1 154 ? 21.919 75.002 41.885 1.00 13.24 152 ARG B O 1
ATOM 3014 N N . ILE B 1 155 ? 22.145 74.912 39.650 1.00 12.83 153 ILE B N 1
ATOM 3015 C CA . ILE B 1 155 ? 22.348 73.466 39.662 1.00 12.63 153 ILE B CA 1
ATOM 3016 C C . ILE B 1 155 ? 23.604 73.115 40.444 1.00 13.44 153 ILE B C 1
ATOM 3017 O O . ILE B 1 155 ? 23.614 72.171 41.250 1.00 13.68 153 ILE B O 1
ATOM 3022 N N . HIS B 1 156 ? 24.677 73.872 40.227 1.00 13.60 154 HIS B N 1
ATOM 3023 C CA . HIS B 1 156 ? 25.934 73.605 40.913 1.00 13.74 154 HIS B CA 1
ATOM 3024 C C . HIS B 1 156 ? 25.754 73.662 42.426 1.00 14.13 154 HIS B C 1
ATOM 3025 O O . HIS B 1 156 ? 26.261 72.802 43.156 1.00 15.14 154 HIS B O 1
ATOM 3032 N N . ALA B 1 157 ? 25.025 74.666 42.915 1.00 13.38 155 ALA B N 1
ATOM 3033 C CA . ALA B 1 157 ? 24.816 74.807 44.352 1.00 15.31 155 ALA B CA 1
ATOM 3034 C C . ALA B 1 157 ? 23.869 73.740 44.892 1.00 12.58 155 ALA B C 1
ATOM 3035 O O . ALA B 1 157 ? 24.042 73.268 46.027 1.00 13.98 155 ALA B O 1
ATOM 3037 N N . LEU B 1 158 ? 22.860 73.356 44.100 1.00 12.68 156 LEU B N 1
ATOM 3038 C CA . LEU B 1 158 ? 21.888 72.350 44.522 1.00 13.32 156 LEU B CA 1
ATOM 3039 C C . LEU B 1 158 ? 22.518 70.976 44.683 1.00 12.94 156 LEU B C 1
ATOM 3040 O O . LEU B 1 158 ? 22.020 70.153 45.461 1.00 14.41 156 LEU B O 1
ATOM 3045 N N . LEU B 1 159 ? 23.592 70.700 43.954 1.00 12.51 157 LEU B N 1
ATOM 3046 C CA . LEU B 1 159 ? 24.234 69.395 44.029 1.00 12.87 157 LEU B CA 1
ATOM 3047 C C . LEU B 1 159 ? 25.048 69.274 45.303 1.00 16.50 157 LEU B C 1
ATOM 3048 O O . LEU B 1 159 ? 25.704 70.225 45.741 1.00 14.74 157 LEU B O 1
ATOM 3053 N N . ARG B 1 160 ? 25.011 68.083 45.887 1.00 14.66 158 ARG B N 1
ATOM 3054 C CA . ARG B 1 160 ? 25.917 67.752 46.961 1.00 16.41 158 ARG B CA 1
ATOM 3055 C C . ARG B 1 160 ? 27.352 67.781 46.444 1.00 15.19 158 ARG B C 1
ATOM 3056 O O . ARG B 1 160 ? 27.584 67.758 45.235 1.00 15.39 158 ARG B O 1
ATOM 3064 N N . PRO B 1 161 ? 28.334 67.846 47.345 1.00 16.23 159 PRO B N 1
ATOM 3065 C CA . PRO B 1 161 ? 29.722 68.026 46.884 1.00 17.18 159 PRO B CA 1
ATOM 3066 C C . PRO B 1 161 ? 30.214 66.947 45.932 1.00 17.31 159 PRO B C 1
ATOM 3067 O O . PRO B 1 161 ? 30.990 67.256 45.023 1.00 17.77 159 PRO B O 1
ATOM 3071 N N . ASP B 1 162 ? 29.787 65.694 46.101 1.00 15.90 160 ASP B N 1
ATOM 3072 C CA . ASP B 1 162 ? 30.181 64.602 45.222 1.00 14.99 160 ASP B CA 1
ATOM 3073 C C . ASP B 1 162 ? 29.140 64.332 44.147 1.00 15.74 160 ASP B C 1
ATOM 3074 O O . ASP B 1 162 ? 29.164 63.262 43.521 1.00 17.41 160 ASP B O 1
ATOM 3079 N N . GLY B 1 163 ? 28.233 65.270 43.931 1.00 15.29 161 GLY B N 1
ATOM 3080 C CA . GLY B 1 163 ? 27.152 65.070 42.987 1.00 14.24 161 GLY B CA 1
ATOM 3081 C C . GLY B 1 163 ? 27.613 65.016 41.542 1.00 14.45 161 GLY B C 1
ATOM 3082 O O . GLY B 1 163 ? 28.741 65.358 41.186 1.00 15.71 161 GLY B O 1
ATOM 3083 N N . ARG B 1 164 ? 26.700 64.553 40.694 1.00 12.68 162 ARG B N 1
ATOM 3084 C CA . ARG B 1 164 ? 26.950 64.448 39.260 1.00 12.08 162 ARG B CA 1
ATOM 3085 C C . ARG B 1 164 ? 25.830 65.127 38.496 1.00 12.80 162 ARG B C 1
ATOM 3086 O O . ARG B 1 164 ? 24.659 65.031 38.871 1.00 12.59 162 ARG B O 1
ATOM 3094 N N . PHE B 1 165 ? 26.204 65.810 37.417 1.00 11.39 163 PHE B N 1
ATOM 3095 C CA . PHE B 1 165 ? 25.289 66.567 36.567 1.00 10.84 163 PHE B CA 1
ATOM 3096 C C . PHE B 1 165 ? 25.402 66.007 35.159 1.00 11.84 163 PHE B C 1
ATOM 3097 O O . PHE B 1 165 ? 26.499 65.973 34.596 1.00 11.97 163 PHE B O 1
ATOM 3105 N N . THR B 1 166 ? 24.290 65.536 34.607 1.00 11.10 164 THR B N 1
ATOM 3106 C CA . THR B 1 166 ? 24.251 65.089 33.218 1.00 10.81 164 THR B CA 1
ATOM 3107 C C . THR B 1 166 ? 23.382 66.057 32.438 1.00 10.85 164 THR B C 1
ATOM 3108 O O . THR B 1 166 ? 22.253 66.356 32.848 1.00 11.85 164 THR B O 1
ATOM 3112 N N . ILE B 1 167 ? 23.921 66.565 31.331 1.00 11.26 165 ILE B N 1
ATOM 3113 C CA . ILE B 1 167 ? 23.232 67.540 30.494 1.00 9.88 165 ILE B CA 1
ATOM 3114 C C . ILE B 1 167 ? 23.235 67.047 29.051 1.00 11.73 165 ILE B C 1
ATOM 3115 O O . ILE B 1 167 ? 24.271 66.620 28.524 1.00 11.62 165 ILE B O 1
ATOM 3120 N N . SER B 1 168 ? 22.070 67.095 28.419 1.00 11.30 166 SER B N 1
ATOM 3121 C CA . SER B 1 168 ? 21.923 66.762 27.014 1.00 10.57 166 SER B CA 1
ATOM 3122 C C . SER B 1 168 ? 21.570 68.016 26.232 1.00 11.19 166 SER B C 1
ATOM 3123 O O . SER B 1 168 ? 20.620 68.719 26.587 1.00 12.08 166 SER B O 1
ATOM 3126 N N . VAL B 1 169 ? 22.316 68.268 25.152 1.00 11.68 167 VAL B N 1
ATOM 3127 C CA . VAL B 1 169 ? 22.109 69.418 24.278 1.00 12.23 167 VAL B CA 1
ATOM 3128 C C . VAL B 1 169 ? 22.120 68.957 22.828 1.00 12.84 167 VAL B C 1
ATOM 3129 O O . VAL B 1 169 ? 22.637 67.892 22.485 1.00 12.98 167 VAL B O 1
ATOM 3133 N N . PHE B 1 170 ? 21.559 69.795 21.959 1.00 12.77 168 PHE B N 1
ATOM 3134 C CA . PHE B 1 170 ? 21.689 69.579 20.521 1.00 12.15 168 PHE B CA 1
ATOM 3135 C C . PHE B 1 170 ? 23.156 69.648 20.125 1.00 14.63 168 PHE B C 1
ATOM 3136 O O . PHE B 1 170 ? 23.857 70.600 20.482 1.00 15.13 168 PHE B O 1
ATOM 3144 N N . GLU B 1 171 ? 23.619 68.656 19.367 1.00 16.01 169 GLU B N 1
ATOM 3145 C CA . GLU B 1 171 ? 24.982 68.690 18.856 1.00 17.90 169 GLU B CA 1
ATOM 3146 C C . GLU B 1 171 ? 25.052 69.504 17.569 1.00 18.90 169 GLU B C 1
ATOM 3147 O O . GLU B 1 171 ? 24.205 69.368 16.680 1.00 20.25 169 GLU B O 1
ATOM 3153 N N . SER B 1 172 ? 26.074 70.351 17.472 1.00 19.21 170 SER B N 1
ATOM 3154 C CA . SER B 1 172 ? 26.295 71.179 16.300 1.00 19.61 170 SER B CA 1
ATOM 3155 C C . SER B 1 172 ? 27.217 70.472 15.325 1.00 27.94 170 SER B C 1
ATOM 3156 O O . SER B 1 172 ? 28.117 69.726 15.719 1.00 27.38 170 SER B O 1
ATOM 3159 N N . ASP B 1 173 ? 26.977 70.728 14.043 1.00 29.73 171 ASP B N 1
ATOM 3160 C CA . ASP B 1 173 ? 27.882 70.370 12.959 1.00 40.22 171 ASP B CA 1
ATOM 3161 C C . ASP B 1 173 ? 28.667 71.635 12.628 1.00 31.35 171 ASP B C 1
ATOM 3162 O O . ASP B 1 173 ? 28.116 72.583 12.058 1.00 35.54 171 ASP B O 1
ATOM 3167 N N . GLY B 1 174 ? 29.945 71.657 12.999 1.00 35.37 172 GLY B N 1
ATOM 3168 C CA . GLY B 1 174 ? 30.730 72.867 12.919 1.00 32.36 172 GLY B CA 1
ATOM 3169 C C . GLY B 1 174 ? 30.492 73.725 14.146 1.00 30.61 172 GLY B C 1
ATOM 3170 O O . GLY B 1 174 ? 29.798 73.315 15.078 1.00 29.29 172 GLY B O 1
ATOM 3171 N N . PRO B 1 175 ? 31.047 74.938 14.164 1.00 28.52 173 PRO B N 1
ATOM 3172 C CA . PRO B 1 175 ? 30.893 75.805 15.339 1.00 27.93 173 PRO B CA 1
ATOM 3173 C C . PRO B 1 175 ? 29.427 76.012 15.697 1.00 23.45 173 PRO B C 1
ATOM 3174 O O . PRO B 1 175 ? 28.580 76.235 14.830 1.00 25.37 173 PRO B O 1
ATOM 3178 N N . GLY B 1 176 ? 29.135 75.934 16.993 1.00 20.59 174 GLY B N 1
ATOM 3179 C CA . GLY B 1 176 ? 27.754 75.977 17.435 1.00 19.92 174 GLY B CA 1
ATOM 3180 C C . GLY B 1 176 ? 27.161 77.369 17.314 1.00 22.72 174 GLY B C 1
ATOM 3181 O O . GLY B 1 176 ? 27.815 78.377 17.589 1.00 27.64 174 GLY B O 1
ATOM 3182 N N . ARG B 1 177 ? 25.898 77.417 16.899 1.00 20.95 175 ARG B N 1
ATOM 3183 C CA . ARG B 1 177 ? 25.205 78.674 16.666 1.00 22.34 175 ARG B CA 1
ATOM 3184 C C . ARG B 1 177 ? 23.897 78.695 17.440 1.00 21.29 175 ARG B C 1
ATOM 3185 O O . ARG B 1 177 ? 23.403 77.663 17.900 1.00 18.86 175 ARG B O 1
ATOM 3193 N N . LEU B 1 178 ? 23.345 79.897 17.573 1.00 22.33 176 LEU B N 1
ATOM 3194 C CA . LEU B 1 178 ? 22.076 80.123 18.249 1.00 19.15 176 LEU B CA 1
ATOM 3195 C C . LEU B 1 178 ? 20.991 80.301 17.195 1.00 20.63 176 LEU B C 1
ATOM 3196 O O . LEU B 1 178 ? 21.158 81.076 16.246 1.00 22.46 176 LEU B O 1
ATOM 3201 N N . TYR B 1 179 ? 19.892 79.575 17.356 1.00 18.89 177 TYR B N 1
ATOM 3202 C CA . TYR B 1 179 ? 18.772 79.596 16.428 1.00 20.37 177 TYR B CA 1
ATOM 3203 C C . TYR B 1 179 ? 17.502 79.918 17.196 1.00 19.10 177 TYR B C 1
ATOM 3204 O O . TYR B 1 179 ? 17.477 79.905 18.430 1.00 18.79 177 TYR B O 1
ATOM 3213 N N . ALA B 1 180 ? 16.429 80.180 16.453 1.00 19.44 178 ALA B N 1
ATOM 3214 C CA . ALA B 1 180 ? 15.118 80.335 17.061 1.00 20.83 178 ALA B CA 1
ATOM 3215 C C . ALA B 1 180 ? 14.068 79.672 16.184 1.00 19.84 178 ALA B C 1
ATOM 3216 O O . ALA B 1 180 ? 14.196 79.641 14.959 1.00 21.51 178 ALA B O 1
ATOM 3218 N N . ASN B 1 181 ? 13.042 79.115 16.826 1.00 19.72 179 ASN B N 1
ATOM 3219 C CA . ASN B 1 181 ? 11.882 78.634 16.093 1.00 20.18 179 ASN B CA 1
ATOM 3220 C C . ASN B 1 181 ? 10.949 79.801 15.778 1.00 22.19 179 ASN B C 1
ATOM 3221 O O . ASN B 1 181 ? 11.215 80.962 16.117 1.00 22.45 179 ASN B O 1
ATOM 3226 N N . HIS B 1 182 ? 9.834 79.497 15.116 1.00 24.69 180 HIS B N 1
ATOM 3227 C CA . HIS B 1 182 ? 8.932 80.566 14.706 1.00 23.02 180 HIS B CA 1
ATOM 3228 C C . HIS B 1 182 ? 8.259 81.236 15.896 1.00 26.62 180 HIS B C 1
ATOM 3229 O O . HIS B 1 182 ? 7.903 82.419 15.820 1.00 28.16 180 HIS B O 1
ATOM 3236 N N . ALA B 1 183 ? 8.075 80.507 16.993 1.00 25.03 181 ALA B N 1
ATOM 3237 C CA . ALA B 1 183 ? 7.514 81.084 18.206 1.00 24.05 181 ALA B CA 1
ATOM 3238 C C . ALA B 1 183 ? 8.521 81.926 18.973 1.00 24.63 181 ALA B C 1
ATOM 3239 O O . ALA B 1 183 ? 8.156 82.494 20.006 1.00 26.65 181 ALA B O 1
ATOM 3241 N N . GLN B 1 184 ? 9.764 82.010 18.497 1.00 20.25 182 GLN B N 1
ATOM 3242 C CA . GLN B 1 184 ? 10.872 82.786 19.071 1.00 22.66 182 GLN B CA 1
ATOM 3243 C C . GLN B 1 184 ? 11.574 82.074 20.222 1.00 19.44 182 GLN B C 1
ATOM 3244 O O . GLN B 1 184 ? 12.376 82.705 20.931 1.00 21.72 182 GLN B O 1
ATOM 3250 N N . ARG B 1 185 ? 11.314 80.783 20.432 1.00 18.09 183 ARG B N 1
ATOM 3251 C CA . ARG B 1 185 ? 12.097 80.011 21.386 1.00 17.17 183 ARG B CA 1
ATOM 3252 C C . ARG B 1 185 ? 13.500 79.801 20.837 1.00 16.83 183 ARG B C 1
ATOM 3253 O O . ARG B 1 185 ? 13.676 79.519 19.651 1.00 17.80 183 ARG B O 1
ATOM 3261 N N . LEU B 1 186 ? 14.497 79.954 21.699 1.00 16.36 184 LEU B N 1
ATOM 3262 C CA . LEU B 1 186 ? 15.893 79.816 21.315 1.00 15.95 184 LEU B CA 1
ATOM 3263 C C . LEU B 1 186 ? 16.325 78.358 21.359 1.00 15.15 184 LEU B C 1
ATOM 3264 O O . LEU B 1 186 ? 15.855 77.577 22.196 1.00 15.19 184 LEU B O 1
ATOM 3269 N N . TYR B 1 187 ? 17.256 78.013 20.466 1.00 16.40 185 TYR B N 1
ATOM 3270 C CA . TYR B 1 187 ? 17.881 76.694 20.387 1.00 16.10 185 TYR B CA 1
ATOM 3271 C C . TYR B 1 187 ? 19.366 76.930 20.179 1.00 16.38 185 TYR B C 1
ATOM 3272 O O . TYR B 1 187 ? 19.760 77.474 19.144 1.00 18.70 185 TYR B O 1
ATOM 3281 N N . ARG B 1 188 ? 20.194 76.499 21.121 1.00 14.81 186 ARG B N 1
ATOM 3282 C CA . ARG B 1 188 ? 21.642 76.551 20.955 1.00 15.19 186 ARG B CA 1
ATOM 3283 C C . ARG B 1 188 ? 22.163 75.153 20.661 1.00 15.40 186 ARG B C 1
ATOM 3284 O O . ARG B 1 188 ? 21.852 74.207 21.392 1.00 15.95 186 ARG B O 1
ATOM 3292 N N . GLU B 1 189 ? 22.940 75.022 19.586 1.00 15.73 187 GLU B N 1
ATOM 3293 C CA . GLU B 1 189 ? 23.661 73.790 19.288 1.00 16.05 187 GLU B CA 1
ATOM 3294 C C . GLU B 1 189 ? 25.112 73.945 19.725 1.00 16.56 187 GLU B C 1
ATOM 3295 O O . GLU B 1 189 ? 25.708 75.013 19.560 1.00 17.87 187 GLU B O 1
ATOM 3301 N N . PHE B 1 190 ? 25.685 72.876 20.270 1.00 16.49 188 PHE B N 1
ATOM 3302 C CA . PHE B 1 190 ? 27.034 72.920 20.822 1.00 16.47 188 PHE B CA 1
ATOM 3303 C C . PHE B 1 190 ? 27.913 71.872 20.164 1.00 19.49 188 PHE B C 1
ATOM 3304 O O . PHE B 1 190 ? 27.459 70.758 19.881 1.00 20.36 18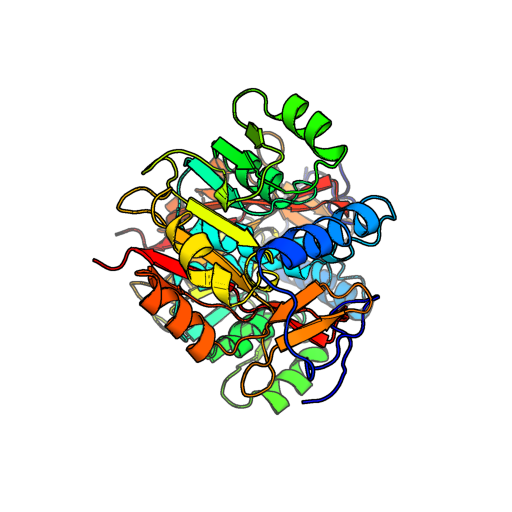8 PHE B O 1
ATOM 3312 N N . THR B 1 191 ? 29.179 72.217 19.947 1.00 18.14 189 THR B N 1
ATOM 3313 C CA . THR B 1 191 ? 30.176 71.175 19.774 1.00 18.62 189 THR B CA 1
ATOM 3314 C C . THR B 1 191 ? 30.603 70.659 21.144 1.00 18.36 189 THR B C 1
ATOM 3315 O O . THR B 1 191 ? 30.362 71.284 22.177 1.00 18.85 189 THR B O 1
ATOM 3319 N N . GLU B 1 192 ? 31.258 69.507 21.149 1.00 20.98 190 GLU B N 1
ATOM 3320 C CA . GLU B 1 192 ? 31.746 68.965 22.415 1.00 20.18 190 GLU B CA 1
ATOM 3321 C C . GLU B 1 192 ? 32.692 69.922 23.132 1.00 20.93 190 GLU B C 1
ATOM 3322 O O . GLU B 1 192 ? 32.501 70.154 24.339 1.00 19.45 190 GLU B O 1
ATOM 3328 N N . PRO B 1 193 ? 33.686 70.531 22.475 1.00 19.57 191 PRO B N 1
ATOM 3329 C CA . PRO B 1 193 ? 34.527 71.502 23.196 1.00 21.00 191 PRO B CA 1
ATOM 3330 C C . PRO B 1 193 ? 33.763 72.711 23.702 1.00 20.11 191 PRO B C 1
ATOM 3331 O O . PRO B 1 193 ? 34.092 73.228 24.778 1.00 21.34 191 PRO B O 1
ATOM 3335 N N . GLU B 1 194 ? 32.745 73.175 22.973 1.00 19.58 192 GLU B N 1
ATOM 3336 C CA . GLU B 1 194 ? 31.962 74.311 23.455 1.00 18.38 192 GLU B CA 1
ATOM 3337 C C . GLU B 1 194 ? 31.186 73.956 24.712 1.00 17.99 192 GLU B C 1
ATOM 3338 O O . GLU B 1 194 ? 31.128 74.752 25.655 1.00 18.50 192 GLU B O 1
ATOM 3344 N N . LEU B 1 195 ? 30.575 72.773 24.751 1.00 17.10 193 LEU B N 1
ATOM 3345 C CA . LEU B 1 195 ? 29.836 72.396 25.951 1.00 16.57 193 LEU B CA 1
ATOM 3346 C C . LEU B 1 195 ? 30.777 72.169 27.130 1.00 15.97 193 LEU B C 1
ATOM 3347 O O . LEU B 1 195 ? 30.475 72.578 28.262 1.00 17.02 193 LEU B O 1
ATOM 3352 N N . ALA B 1 196 ? 31.926 71.529 26.889 1.00 16.79 194 ALA B N 1
ATOM 3353 C CA . ALA B 1 196 ? 32.904 71.362 27.960 1.00 17.41 194 ALA B CA 1
ATOM 3354 C C . ALA B 1 196 ? 33.382 72.710 28.488 1.00 19.22 194 ALA B C 1
ATOM 3355 O O . ALA B 1 196 ? 33.539 72.887 29.701 1.00 18.26 194 ALA B O 1
ATOM 3357 N N B GLU B 1 197 ? 33.610 73.679 27.597 0.93 18.08 195 GLU B N 1
ATOM 3358 C CA B GLU B 1 197 ? 34.045 75.003 28.039 0.93 18.31 195 GLU B CA 1
ATOM 3359 C C B GLU B 1 197 ? 32.968 75.701 28.865 0.93 19.95 195 GLU B C 1
ATOM 3360 O O B GLU B 1 197 ? 33.274 76.348 29.875 0.93 19.08 195 GLU B O 1
ATOM 3366 N N . LEU B 1 198 ? 31.706 75.597 28.444 1.00 17.86 196 LEU B N 1
ATOM 3367 C CA . LEU B 1 198 ? 30.608 76.157 29.225 1.00 18.83 196 LEU B CA 1
ATOM 3368 C C . LEU B 1 198 ? 30.561 75.538 30.614 1.00 18.43 196 LEU B C 1
ATOM 3369 O O . LEU B 1 198 ? 30.442 76.247 31.619 1.00 18.64 196 LEU B O 1
ATOM 3374 N N . LEU B 1 199 ? 30.649 74.210 30.688 1.00 15.86 197 LEU B N 1
ATOM 3375 C CA . LEU B 1 199 ? 30.632 73.561 31.994 1.00 15.62 197 LEU B CA 1
ATOM 3376 C C . LEU B 1 199 ? 31.821 73.991 32.845 1.00 17.76 197 LEU B C 1
ATOM 3377 O O . LEU B 1 199 ? 31.658 74.278 34.035 1.00 16.44 197 LEU B O 1
ATOM 3382 N N A ARG B 1 200 ? 33.019 74.069 32.254 0.90 16.00 198 ARG B N 1
ATOM 3383 C CA A ARG B 1 200 ? 34.185 74.488 33.028 0.90 18.39 198 ARG B CA 1
ATOM 3384 C C A ARG B 1 200 ? 34.030 75.912 33.554 0.90 18.42 198 ARG B C 1
ATOM 3385 O O A ARG B 1 200 ? 34.392 76.197 34.703 0.90 18.23 198 ARG B O 1
ATOM 3393 N N . ALA B 1 201 ? 33.478 76.818 32.737 1.00 20.22 199 ALA B N 1
ATOM 3394 C CA . ALA B 1 201 ? 33.258 78.186 33.200 1.00 21.47 199 ALA B CA 1
ATOM 3395 C C . ALA B 1 201 ? 32.261 78.230 34.350 1.00 21.01 199 ALA B C 1
ATOM 3396 O O . ALA B 1 201 ? 32.315 79.136 35.191 1.00 22.98 199 ALA B O 1
ATOM 3398 N N . ALA B 1 202 ? 31.360 77.254 34.414 1.00 19.06 200 ALA B N 1
ATOM 3399 C CA . ALA B 1 202 ? 30.393 77.128 35.494 1.00 18.43 200 ALA B CA 1
ATOM 3400 C C . ALA B 1 202 ? 30.893 76.234 36.626 1.00 17.43 200 ALA B C 1
ATOM 3401 O O . ALA B 1 202 ? 30.092 75.791 37.456 1.00 18.48 200 ALA B O 1
ATOM 3403 N N . HIS B 1 203 ? 32.199 75.958 36.670 1.00 17.14 201 HIS B N 1
ATOM 3404 C CA . HIS B 1 203 ? 32.832 75.259 37.790 1.00 16.64 201 HIS B CA 1
ATOM 3405 C C . HIS B 1 203 ? 32.463 73.779 37.836 1.00 15.91 201 HIS B C 1
ATOM 3406 O O . HIS B 1 203 ? 32.422 73.171 38.911 1.00 17.35 201 HIS B O 1
ATOM 3413 N N . PHE B 1 204 ? 32.216 73.200 36.664 1.00 16.54 202 PHE B N 1
ATOM 3414 C CA . PHE B 1 204 ? 32.017 71.773 36.493 1.00 14.91 202 PHE B CA 1
ATOM 3415 C C . PHE B 1 204 ? 33.185 71.202 35.697 1.00 17.73 202 PHE B C 1
ATOM 3416 O O . PHE B 1 204 ? 33.717 71.852 34.791 1.00 21.88 202 PHE B O 1
ATOM 3424 N N . THR B 1 205 ? 33.580 69.977 36.037 1.00 16.20 203 THR B N 1
ATOM 3425 C CA . THR B 1 205 ? 34.601 69.272 35.274 1.00 15.59 203 THR B CA 1
ATOM 3426 C C . THR B 1 205 ? 33.968 68.064 34.606 1.00 17.02 203 THR B C 1
ATOM 3427 O O . THR B 1 205 ? 33.453 67.178 35.303 1.00 16.08 203 THR B O 1
ATOM 3431 N N . PRO B 1 206 ? 33.968 67.981 33.277 1.00 16.66 204 PRO B N 1
ATOM 3432 C CA . PRO B 1 206 ? 33.372 66.815 32.616 1.00 17.06 204 PRO B CA 1
ATOM 3433 C C . PRO B 1 206 ? 34.082 65.516 32.980 1.00 16.02 204 PRO B C 1
ATOM 3434 O O . PRO B 1 206 ? 35.309 65.459 33.095 1.00 19.32 204 PRO B O 1
ATOM 3438 N N . VAL B 1 207 ? 33.280 64.466 33.148 1.00 15.09 205 VAL B N 1
ATOM 3439 C CA . VAL B 1 207 ? 33.781 63.117 33.390 1.00 17.57 205 VAL B CA 1
ATOM 3440 C C . VAL B 1 207 ? 33.297 62.107 32.357 1.00 18.14 205 VAL B C 1
ATOM 3441 O O . VAL B 1 207 ? 33.770 60.957 32.365 1.00 21.87 205 VAL B O 1
ATOM 3445 N N . ASP B 1 208 ? 32.371 62.482 31.483 1.00 16.45 206 ASP B N 1
ATOM 3446 C CA . ASP B 1 208 ? 31.836 61.575 30.477 1.00 17.88 206 ASP B CA 1
ATOM 3447 C C . ASP B 1 208 ? 31.264 62.438 29.370 1.00 13.24 206 ASP B C 1
ATOM 3448 O O . ASP B 1 208 ? 30.778 63.542 29.621 1.00 13.99 206 ASP B O 1
ATOM 3453 N N . SER B 1 209 ? 31.321 61.924 28.144 1.00 14.65 207 SER B N 1
ATOM 3454 C CA . SER B 1 209 ? 30.734 62.612 27.006 1.00 15.90 207 SER B CA 1
ATOM 3455 C C . SER B 1 209 ? 30.273 61.547 26.024 1.00 12.90 207 SER B C 1
ATOM 3456 O O . SER B 1 209 ? 31.059 60.676 25.649 1.00 17.03 207 SER B O 1
ATOM 3459 N N . GLN B 1 210 ? 29.005 61.614 25.613 1.00 12.08 208 GLN B N 1
ATOM 3460 C CA . GLN B 1 210 ? 28.461 60.649 24.662 1.00 12.50 208 GLN B CA 1
ATOM 3461 C C . GLN B 1 210 ? 27.704 61.369 23.560 1.00 13.16 208 GLN B C 1
ATOM 3462 O O . GLN B 1 210 ? 27.055 62.393 23.806 1.00 13.89 208 GLN B O 1
ATOM 3468 N N . ARG B 1 211 ? 27.788 60.820 22.351 1.00 14.37 209 ARG B N 1
ATOM 3469 C CA . ARG B 1 211 ? 27.044 61.298 21.188 1.00 15.18 209 ARG B CA 1
ATOM 3470 C C . ARG B 1 211 ? 25.894 60.328 20.960 1.00 13.66 209 ARG B C 1
ATOM 3471 O O . ARG B 1 211 ? 26.118 59.161 20.628 1.00 15.08 209 ARG B O 1
ATOM 3479 N N . VAL B 1 212 ? 24.667 60.798 21.141 1.00 13.15 210 VAL B N 1
ATOM 3480 C CA . VAL B 1 212 ? 23.489 59.939 21.077 1.00 12.03 210 VAL B CA 1
ATOM 3481 C C . VAL B 1 212 ? 22.783 60.196 19.751 1.00 12.81 210 VAL B C 1
ATOM 3482 O O . VAL B 1 212 ? 22.363 61.335 19.496 1.00 14.26 210 VAL B O 1
ATOM 3486 N N . PRO B 1 213 ? 22.623 59.194 18.895 1.00 13.50 211 PRO B N 1
ATOM 3487 C CA . PRO B 1 213 ? 21.989 59.440 17.597 1.00 13.90 211 PRO B CA 1
ATOM 3488 C C . PRO B 1 213 ? 20.506 59.727 17.746 1.00 13.42 211 PRO B C 1
ATOM 3489 O O . PRO B 1 213 ? 19.823 59.159 18.604 1.00 15.47 211 PRO B O 1
ATOM 3493 N N . ARG B 1 214 ? 20.015 60.621 16.884 1.00 14.24 212 ARG B N 1
ATOM 3494 C CA . ARG B 1 214 ? 18.599 60.964 16.790 1.00 14.76 212 ARG B CA 1
ATOM 3495 C C . ARG B 1 214 ? 18.157 60.476 15.419 1.00 14.91 212 ARG B C 1
ATOM 3496 O O . ARG B 1 214 ? 18.177 61.247 14.443 1.00 17.07 212 ARG B O 1
ATOM 3504 N N . PRO B 1 215 ? 17.784 59.197 15.279 1.00 16.16 213 PRO B N 1
ATOM 3505 C CA . PRO B 1 215 ? 17.606 58.625 13.931 1.00 18.50 213 PRO B CA 1
ATOM 3506 C C . PRO B 1 215 ? 16.565 59.334 13.086 1.00 18.76 213 PRO B C 1
ATOM 3507 O O . PRO B 1 215 ? 16.826 59.624 11.910 1.00 21.14 213 PRO B O 1
ATOM 3511 N N . LYS B 1 216 ? 15.382 59.612 13.638 1.00 18.20 214 LYS B N 1
ATOM 3512 C CA . LYS B 1 216 ? 14.346 60.220 12.808 1.00 20.98 214 LYS B CA 1
ATOM 3513 C C . LYS B 1 216 ? 14.700 61.650 12.429 1.00 23.31 214 LYS B C 1
ATOM 3514 O O . LYS B 1 216 ? 14.362 62.095 11.324 1.00 25.83 214 LYS B O 1
ATOM 3520 N N . ALA B 1 217 ? 15.396 62.370 13.307 1.00 21.23 215 ALA B N 1
ATOM 3521 C CA . ALA B 1 217 ? 15.795 63.737 12.999 1.00 23.76 215 ALA B CA 1
ATOM 3522 C C . ALA B 1 217 ? 17.045 63.803 12.130 1.00 24.79 215 ALA B C 1
ATOM 3523 O O . ALA B 1 217 ? 17.312 64.852 11.534 1.00 26.08 215 ALA B O 1
ATOM 3525 N N . GLY B 1 218 ? 17.814 62.719 12.046 1.00 22.80 216 GLY B N 1
ATOM 3526 C CA . GLY B 1 218 ? 19.083 62.759 11.339 1.00 21.16 216 GLY B CA 1
ATOM 3527 C C . GLY B 1 218 ? 20.152 63.578 12.032 1.00 20.32 216 GLY B C 1
ATOM 3528 O O . GLY B 1 218 ? 21.011 64.161 11.363 1.00 25.11 216 GLY B O 1
ATOM 3529 N N . LEU B 1 219 ? 20.117 63.639 13.362 1.00 16.67 217 LEU B N 1
ATOM 3530 C CA . LEU B 1 219 ? 20.975 64.521 14.151 1.00 17.60 217 LEU B CA 1
ATOM 3531 C C . LEU B 1 219 ? 21.530 63.724 15.330 1.00 16.81 217 LEU B C 1
ATOM 3532 O O . LEU B 1 219 ? 21.400 62.498 15.396 1.00 16.20 217 LEU B O 1
ATOM 3537 N N . HIS B 1 220 ? 22.148 64.429 16.282 1.00 15.64 218 HIS B N 1
ATOM 3538 C CA . HIS B 1 220 ? 22.650 63.813 17.502 1.00 14.99 218 HIS B CA 1
ATOM 3539 C C . HIS B 1 220 ? 22.419 64.745 18.677 1.00 15.00 218 HIS B C 1
ATOM 3540 O O . HIS B 1 220 ? 22.393 65.970 18.519 1.00 14.45 218 HIS B O 1
ATOM 3547 N N . TYR B 1 221 ? 22.280 64.145 19.855 1.00 13.13 219 TYR B N 1
ATOM 3548 C CA . TYR B 1 221 ? 22.412 64.855 21.119 1.00 13.16 219 TYR B CA 1
ATOM 3549 C C . TYR B 1 221 ? 23.821 64.635 21.652 1.00 15.03 219 TYR B C 1
ATOM 3550 O O . TYR B 1 221 ? 24.413 63.568 21.464 1.00 15.71 219 TYR B O 1
ATOM 3559 N N A LEU B 1 222 ? 24.350 65.645 22.328 0.65 12.75 220 LEU B N 1
ATOM 3560 N N B LEU B 1 222 ? 24.373 65.672 22.273 0.35 11.64 220 LEU B N 1
ATOM 3561 C CA A LEU B 1 222 ? 25.603 65.533 23.065 0.65 12.00 220 LEU B CA 1
ATOM 3562 C CA B LEU B 1 222 ? 25.572 65.548 23.090 0.35 12.47 220 LEU B CA 1
ATOM 3563 C C A LEU B 1 222 ? 25.240 65.468 24.540 0.65 11.64 220 LEU B C 1
ATOM 3564 C C B LEU B 1 222 ? 25.114 65.409 24.530 0.35 12.85 220 LEU B C 1
ATOM 3565 O O A LEU B 1 222 ? 24.672 66.425 25.074 0.65 12.90 220 LEU B O 1
ATOM 3566 O O B LEU B 1 222 ? 24.374 66.261 25.032 0.35 10.93 220 LEU B O 1
ATOM 3575 N N . VAL B 1 223 ? 25.533 64.336 25.186 1.00 11.72 221 VAL B N 1
ATOM 3576 C CA . VAL B 1 223 ? 25.178 64.095 26.580 1.00 11.23 221 VAL B CA 1
ATOM 3577 C C . VAL B 1 223 ? 26.467 64.052 27.385 1.00 13.19 221 VAL B C 1
ATOM 3578 O O . VAL B 1 223 ? 27.249 63.098 27.276 1.00 13.61 221 VAL B O 1
ATOM 3582 N N . MET B 1 224 ? 26.679 65.072 28.211 1.00 12.27 222 MET B N 1
ATOM 3583 C CA . MET B 1 224 ? 27.913 65.226 28.966 1.00 12.65 222 MET B CA 1
ATOM 3584 C C . MET B 1 224 ? 27.592 65.140 30.450 1.00 11.93 222 MET B C 1
ATOM 3585 O O . MET B 1 224 ? 26.575 65.671 30.908 1.00 13.35 222 MET B O 1
ATOM 3590 N N . THR B 1 225 ? 28.434 64.435 31.191 1.00 11.18 223 THR B N 1
ATOM 3591 C CA . THR B 1 225 ? 28.275 64.324 32.635 1.00 11.46 223 THR B CA 1
ATOM 3592 C C . THR B 1 225 ? 29.478 64.974 33.290 1.00 12.07 223 THR B C 1
ATOM 3593 O O . THR B 1 225 ? 30.604 64.859 32.794 1.00 13.54 223 THR B O 1
ATOM 3597 N N . ALA B 1 226 ? 29.243 65.644 34.417 1.00 12.47 224 ALA B N 1
ATOM 3598 C CA . ALA B 1 226 ? 30.291 66.420 35.053 1.00 13.52 224 ALA B CA 1
ATOM 3599 C C . ALA B 1 226 ? 30.192 66.287 36.560 1.00 13.17 224 ALA B C 1
ATOM 3600 O O . ALA B 1 226 ? 29.128 65.993 37.116 1.00 13.56 224 ALA B O 1
ATOM 3602 N N . ARG B 1 227 ? 31.327 66.492 37.211 1.00 13.39 225 ARG B N 1
ATOM 3603 C CA . ARG B 1 227 ? 31.408 66.662 38.649 1.00 12.89 225 ARG B CA 1
ATOM 3604 C C . ARG B 1 227 ? 31.745 68.119 38.933 1.00 14.47 225 ARG B C 1
ATOM 3605 O O . ARG B 1 227 ? 32.068 68.891 38.030 1.00 16.03 225 ARG B O 1
ATOM 3613 N N . LYS B 1 228 ? 31.682 68.502 40.203 1.00 15.65 226 LYS B N 1
ATOM 3614 C CA . LYS B 1 228 ? 32.155 69.834 40.554 1.00 16.51 226 LYS B CA 1
ATOM 3615 C C . LYS B 1 228 ? 33.667 69.904 40.397 1.00 17.11 226 LYS B C 1
ATOM 3616 O O . LYS B 1 228 ? 34.393 68.976 40.770 1.00 19.27 226 LYS B O 1
ATOM 3622 N N . THR B 1 229 ? 34.148 71.022 39.863 1.00 17.15 227 THR B N 1
ATOM 3623 C CA . THR B 1 229 ? 35.583 71.249 39.808 1.00 19.98 227 THR B CA 1
ATOM 3624 C C . THR B 1 229 ? 36.118 71.419 41.224 1.00 21.53 227 THR B C 1
ATOM 3625 O O . THR B 1 229 ? 35.486 72.059 42.067 1.00 24.19 227 THR B O 1
ATOM 3629 N N . ASP B 1 230 ? 37.266 70.810 41.501 1.00 24.26 228 ASP B N 1
ATOM 3630 C CA . ASP B 1 230 ? 37.841 70.911 42.840 1.00 31.18 228 ASP B CA 1
ATOM 3631 C C . ASP B 1 230 ? 39.353 71.118 42.805 1.00 43.50 228 ASP B C 1
ATOM 3632 O O . ASP B 1 230 ? 39.924 71.395 41.751 1.00 46.24 228 ASP B O 1
#

Solvent-accessible surface area: 19490 Å² total; per-residue (Å²): 110,128,88,52,138,2,17,89,93,19,49,1,46,38,51,142,66,137,64,49,53,63,155,101,6,54,66,43,11,105,67,7,27,49,47,0,20,159,79,50,73,12,41,42,19,130,35,20,4,12,53,2,3,2,0,0,0,6,11,38,29,35,124,86,9,40,0,0,3,0,23,13,6,43,2,69,8,0,28,16,0,2,45,19,27,0,112,3,9,0,0,15,49,7,108,5,101,65,5,60,84,25,37,145,158,42,41,160,86,11,156,50,58,56,7,57,10,80,109,12,118,32,130,49,77,1,14,0,1,0,0,15,18,26,0,3,8,27,10,43,112,29,16,48,99,13,0,56,49,0,38,28,0,1,90,115,110,0,47,0,0,0,2,0,14,34,14,150,36,122,20,28,29,14,19,7,185,48,113,3,10,2,48,8,2,29,72,90,42,0,6,106,38,0,137,77,15,118,0,36,35,54,7,35,0,81,3,38,4,82,213,39,63,46,35,9,2,3,0,0,0,90,43,66,133,128,58,147,2,20,90,99,22,34,1,46,34,48,143,67,137,67,53,55,56,145,96,12,46,65,51,12,119,64,11,29,53,46,0,18,157,79,51,74,11,38,42,19,128,36,19,4,12,49,2,3,2,0,0,0,4,11,42,34,30,126,83,10,50,0,1,2,0,21,12,7,44,3,70,7,0,28,15,0,3,51,18,26,0,109,4,7,0,0,16,48,14,112,5,107,70,3,69,85,20,42,165,184,58,39,154,87,10,149,44,50,58,24,47,9,40,114,14,118,26,138,33,74,0,21,0,0,0,0,15,16,24,0,4,9,24,10,46,113,28,15,49,89,7,0,56,57,0,38,31,0,1,114,97,126,2,58,0,0,0,2,0,13,36,13,151,37,114,17,131,27,18,17,7,167,51,109,3,5,3,47,10,3,28,74,94,51,0,11,89,35,0,127,69,14,120,0,36,40,50,7,35,1,77,2,38,6,81,214,35,64,49,36,8,0,2,0,0,0,75,40,70,158

Sequence (448 aa):
AEPPHYIDAQRAIAPVDAPLAAPHEYAAVLRSSDFVSSYHHDGRDVWTDEAAMRPASAILHAHLGRPAVVLDAGAGRGRDTAYFLEQGHRVTAVVDLVEPPEWAPLAQRWGERRVRFVACPVSELDGEARFDGALDNGCLHHQHPDAYGTYLARIIHALLRPDGRFTISVFESSDGPGRLYANHAQQRLYREFTEPELAELLRAAHFTPVDSSQRVPRPKAGLHYLLVMTARKTDPHYIDAQRAIAPVVDDAAPLAAPHEYAAVLRSDFVSSYHDGRDVWTDEAAMRPASAILHAHLGRPAVVLDAGAGRGRDTAYFLEQGHRVTAVDLVEPPEWAPLAQRWGERVRRFVACPVSSELDGEARFDGALDNGCLHHQHPDAYGTYLARIHALLRPDGRFTISVFESDGPGRLYANHAQRLYREFTEPELAELLRAAHFTPVDSQRVPRPKAGLHYLLVMTARKTD

Secondary structure (DSSP, 8-state):
---EESSSS-EEEE--SPPPPHHHHHHHHHHHHHHHHHHT--TTTT-GGGSHHHHHHHHHH-S--EEEEET-TTSHHHHHHHHTT-EEEEE-SS--TTHHHHHHHHGGGEEEE-S-GGG---SS-EEEEEEESSGGGS-GGGHHHHHHHHHHHEEEEEEEEEEEEEPSSS--EEE-TT--EEEEE-HHHHHHHHHHTTEEEEEEEEEEETTTTEEEEEEEEEEP-/-EE-SSS-EEEE--SPPPPHHHHHHHHHHHHHHHHHHT--GGGG-GGGSHHHHHHHHHH-S--EEEEET-TTSHHHHHHHHTT-EEEEEES---TTHHHHHHHHGGGEEEEES-GGG---SS-EEEEEEESSGGGS-GGGHHHHHHHHHHHEEEEEEEEEEEEEPSSS--EEE-TT--EEEEE-HHHHHHHHHHTTEEEEEEEEEEETTTTEEEEEEEEEE--

Organism: Burkholderia thailandensis (strain ATCC 700388 / DSM 13276 / CCUG 48851 / CIP 106301 / E264) (NCBI:txid271848)

Radius of gyration: 22.49 Å; Cα contacts (8 Å, |Δi|>4): 986; chains: 2; bounding box: 44×74×44 Å

InterPro domains:
  IPR029063 S-adenosyl-L-methionine-dependent methyltransferase superfamily [G3DSA:3.40.50.150] (27-232)
  IPR029063 S-adenosyl-L-methionine-dependent methyltransferase superfamily [SSF53335] (38-220)

Nearest PDB structures (foldseek):
  5ufm-assembly1_A  TM=1.004E+00  e=2.551E-50  Burkholderia thailandensis E264
  3ou2-assembly1_A  TM=7.476E-01  e=1.258E-10  Streptomyces luridus
  7pd7-assembly1_A  TM=6.287E-01  e=3.042E-11  Chondromyces crocatus
  3dli-assembly1_C  TM=6.691E-01  e=6.945E-09  Archaeoglobus fulgidus
  3hnr-assembly1_A  TM=6.954E-01  e=3.676E-08  [Bacillus thuringiensis] serovar konkukian

Foldseek 3Di:
DAWDDPDPPWIWGFDDDDADDQVVVVVLVLVVVQVCLVVVVPRVVPQPLLPVQLVVQCVVVVAAWEEEEAQQPLPPSVVVSVVRVHQYEYEHCDDDPNVVVVCVVRPNSYHYYNDHLLPDDDFQQTQEYEARADLQQHDPVCNLSSLLSVNRNHHQFHKYKYKAFADDPAWGWIATPSGGIGIHHHPVRVQVSQVVSQWHWDDWDWGDRVVRRGTIIIIMTTGHD/DADPDPDWDKFFDDDDDDDQVVVVVLQLVVVQVCLVVVVPRVVPQPLLPVQLVVQCVVVVAAWEEEEAQQPLPPSVVVNVVRVHQYEYEHLDDHPNVVVVCVVRPRSYHYYNDHQLPDDDFQAGQEYEARADLQQGDPVCLLSNLLSVQRRHHQFHKYKYKAFADDPAWGWIATPSGGIGIHHHPVRVQVSCVVSQWHWDDWDWGDRVVRRGTIIITMTHGHD

B-factor: mean 22.97, std 14.26, range [9.09, 109.35]